Protein 9HDM (pdb70)

Radius of gyration: 28.81 Å; Cα contacts (8 Å, |Δi|>4): 1565; chains: 2; bounding box: 82×58×82 Å

Foldseek 3Di:
DFADPDPDGFAADEAQEDELVCLVVVNDDLVSVCCRFFQQHLQKYWYFPADPCQLVLFLAQLLLLQLVVPPDPVQQVQQADVLLVRLAGWDWDADPCGWIKMKHKAWLLCLQPVVDQFDDDDPVRACNVNVVFGPGHDDGDCVQRPPNVVSVNVNLNSQLVSVLSSQQSVLVVLVVPPPPADRSVSSVFLNNARRWMKMKMKIAAAAQVQWDFAAFFKKKKAFKFKAQCVVFPSGQDVPGDGGDGDPDDLAPRFAKWFQRPVRHIHGYGHPRNIMMMGGGDLNCQSSVNRGDGTIMHGGHHGNNRSNNGMMMIIMMIRRHGYQCPASNVVQRQGSVNVVVVDDHHD/DAAADEAQEDELVCLVVVNDDLVSVLCCFFQQHLQKYWYPPADPCQLQLVLAQLLVQQLVVPQPVVQQVQQADVLLVRQAGWDWDDDCFIKIKHKAFLQCLQPVPDQFDDDDPVRACNVNVVFGPGHDDGDCVSRPPNVVSVNVNLNSQLVSVLSSQLSVLVVLVVPPPPADRSQSSVFQSNARRWMKMKMKGAADDFWDFAAFFKKKWAFKFKAQCVVWPSHQDADPVGHGHGGDTDPDALAVPFAKWFQHPVRGIHGYGHPRNIMMIGGGNLNCLSSVNRGDGTIMDGGHHDNVSSVSGMMMMIMMTRRHGYQCPASNVVQNQGNVCVVVVHDHDDDDD

Organism: Neurospora crassa (strain ATCC 24698 / 74-OR23-1A / CBS 708.71 / DSM 1257 / FGSC 987) (NCBI:txid367110)

Nearest PDB structures (foldseek):
  3on7-assembly1_B  TM=7.298E-01  e=1.562E-13  Shewanella oneidensis
  1uob-assembly1_A  TM=7.295E-01  e=3.718E-14  Streptomyces clavuligerus
  1uo9-assembly1_A  TM=7.141E-01  e=2.740E-13  Streptomyces clavuligerus
  1unb-assembly1_A  TM=7.172E-01  e=6.566E-13  Streptomyces clavuligerus
  1w2n-assembly1_A  TM=6.588E-01  e=7.918E-13  Streptomyces clavuligerus

Sequence (687 aa):
GLVPRGSHMAPIAQAVTVSLNDLKNGTVSLEALEEAFGPDSLGILVVKDVPAEFAELRHRLLSSYSSYLGNLPKSELDRLENEKAKYLTGWSLGKETLDNLKGSYYANCAFYVDPSLSCAKPTEEFNPDNFPEYLSPPNLWPQESTLPGFKPTFEDLCRLIIDVAVLVARACDRFAEKQIAGYPAGYLEGVVKTSTTTKARLLHYFPEEACATHLDHHGCLTGLTSAMFVDEAATPPVVNGSLPPLGELPTSPDPKAGLYIKSRTGQTVQVKIPRDCIAFQTGEALERITGGKFKAVPHFVRGARAEMSAGRIARNTLAVFTQPNLGDEVDMEQHITFGEFARGIVAKNMAPIAQAVTVSLNDLKNGTVSLEEALEEAFGPDSLGILVVKDVPAEFAELRHRLLSYSSYLGNLPKSELDRLENEKAKYLTGWWSLGKETNLKGSYYANCAFYVDPSLSCAKPTEEFNPDNFPEYLSPPNLWPQESTLPGFKPTFEDLCRLIIDVAVLVARACDRFAEKQIAGYPAGYLEGVVKTSTTTKARLLHYFPECATHLDHHGCLTGLTSAMFVDEAATPPVVNPSVNGSLPPLGELPTSPDPKAGLYIKSRTGQTVQVKIPRDCIAFQTGEALLERITGGKFKAVPHFVRGARAEMSAGRIARNTLAVFTQPNLGDEVDMMEQHITFGEFARGIVAKNTVS

B-factor: mean 28.86, std 12.33, range [14.8, 100.38]

Secondary structure (DSSP, 8-state):
--S-STT--PPB-PPEEEEHHHHHHT---HHHHHHHHSTTS-SEEEEES--TTHHHHHHHHHHHHHHHHTS-HHHHHTT--TTTTT-SEEEEEEE---EEEEEEEEE-GGGT-TT-SSPPP-SSS-TTT-HHHHSPP-PPPTTTSTTHHHHHHHHHHHHHHHHHHHHHHHHHHHHHHSTTPPTTHHHHHHHT-S--EEEEEEEPP------B---SSEEEEPPPEEEETTTS--------PPPPBPSS-S-TT-EEEEE-TTS-EEEE---TT-EEEEE-HHHHHHTTTSS----EEEE---HHHHTTTEEEEEEEEEE---TTSEEETTTTEEHHHHHTT-----/-PPEEPPEEEEHHHHHHT---HHHHHHHHSTTS-SEEEEES--THHHHHHHHHHHHHHHHHTS-HHHHHTT--TTTTT-SEEEEEE---EEEEEEEE-GGGT-TT-SSPPP-SSS-TTT-HHHHSPP----TTTSTTHHHHHHHHHHHHHHHHHHHHHHHHHHHHHHSTTPPTTHHHHHHHT-S--EEEEEEEPP----B---SSEEEE---EEEETTTS-------TTS--PPPPBPSS-S-TT-EEEEE-TTS-EEEE---TT-EEEEE-HHHHHHTTTSS----EEEE---HHHHTTTEEEEEEEEEE---TTSEEETTTTEEHHHHHTT--------

InterPro domains:
  IPR027443 Isopenicillin N synthase-like superfamily [G3DSA:2.60.120.330] (16-367)

Solvent-accessible surface area: 29680 Å² total; per-residue (Å²): 120,61,19,55,212,54,87,126,88,7,95,54,26,97,2,29,57,14,13,8,81,52,4,125,93,36,89,6,55,38,146,22,0,68,112,1,0,0,46,123,8,33,2,1,0,1,0,80,73,26,42,100,100,1,66,116,20,6,38,60,0,0,1,8,2,0,7,1,6,67,18,78,152,82,34,17,60,194,10,82,27,128,119,0,106,84,59,1,0,7,20,106,32,142,32,100,177,100,14,78,50,0,16,0,32,0,1,0,0,3,29,70,45,100,98,30,54,19,12,148,89,74,172,117,41,29,35,123,61,19,15,9,12,5,3,60,14,52,56,16,98,114,98,39,2,43,20,3,84,70,2,0,30,73,0,0,79,12,0,2,68,3,0,10,29,0,0,89,3,0,3,77,16,0,82,151,82,39,111,81,25,52,88,29,44,0,27,30,9,2,90,73,2,22,2,3,12,0,62,2,12,0,7,42,36,54,140,107,163,65,23,92,66,10,79,3,1,0,2,0,24,6,12,22,0,14,0,18,19,69,73,22,75,15,97,49,167,135,112,22,68,43,10,2,24,38,23,72,43,32,0,77,1,10,13,16,2,0,54,12,187,112,46,143,8,30,3,3,110,28,44,80,25,1,0,0,0,8,2,0,59,0,0,40,66,6,0,67,22,88,0,64,9,11,45,6,26,55,26,6,9,73,23,128,43,5,48,33,99,15,1,20,0,19,1,3,0,40,0,3,0,37,4,41,39,53,0,14,54,147,53,100,0,25,0,0,46,31,36,114,55,68,103,67,76,197,154,30,69,110,27,149,2,30,56,14,14,11,86,55,3,128,111,31,84,4,52,21,139,24,0,65,114,1,0,0,38,104,7,36,2,1,0,2,0,99,82,26,41,103,97,0,57,114,18,4,50,57,0,0,0,6,3,0,8,3,7,69,17,86,145,72,38,10,67,170,5,78,27,126,109,0,137,86,60,1,0,17,15,100,29,155,63,168,93,83,41,1,8,1,32,0,0,0,0,6,33,66,39,38,38,27,53,15,15,134,90,75,173,119,41,28,35,122,60,19,14,19,24,4,3,61,16,53,52,15,118,49,41,40,2,28,19,2,77,24,1,0,11,39,0,0,77,14,0,3,66,4,0,10,27,0,0,85,3,0,4,66,18,0,82,158,101,38,109,80,25,51,87,30,42,0,29,26,7,2,86,66,2,21,2,2,12,0,68,2,6,2,22,52,35,138,123,92,56,94,69,12,60,3,0,0,3,0,26,10,19,35,0,19,0,27,21,77,73,41,74,16,91,46,110,58,48,150,46,23,58,17,60,53,11,36,35,42,115,94,33,36,0,76,67,7,26,15,10,0,80,12,180,109,47,93,34,13,5,3,111,26,63,104,92,8,0,0,0,7,3,0,60,0,0,47,79,5,0,65,18,83,0,61,10,11,48,6,22,81,72,14,22,103,41,157,54,9,47,41,108,13,1,16,0,21,3,2,0,37,0,10,0,37,4,41,38,50,0,13,51,152,73,99,1,18,0,0,38,35,31,121,57,70,110,73,90,122,128,133,172

Structure (mmCIF, N/CA/C/O backbone):
data_9HDM
#
_entry.id   9HDM
#
_cell.length_a   57.983
_cell.length_b   108.293
_cell.length_c   115.732
_cell.angle_alpha   90.00
_cell.angle_beta   90.00
_cell.angle_gamma   90.00
#
_symmetry.space_group_name_H-M   'P 21 21 21'
#
loop_
_entity.id
_entity.type
_entity.pdbx_description
1 polymer 'Clavaminate synthase-like protein'
2 non-polymer 'MANGANESE (II) ION'
3 non-polymer THYMIDINE
4 non-polymer 1,2-ETHANEDIOL
5 non-polymer 'CHLORIDE ION'
6 non-polymer (R,R)-2,3-BUTANEDIOL
7 water water
#
loop_
_atom_site.group_PDB
_atom_site.id
_atom_site.type_symbol
_atom_site.label_atom_id
_atom_site.label_alt_id
_atom_site.label_comp_id
_atom_site.label_asym_id
_atom_site.label_entity_id
_atom_site.label_seq_id
_atom_site.pdbx_PDB_ins_code
_atom_site.Cartn_x
_atom_site.Cartn_y
_atom_site.Cartn_z
_atom_site.occupancy
_atom_site.B_iso_or_equiv
_atom_site.auth_seq_id
_atom_site.auth_comp_id
_atom_site.auth_asym_id
_atom_site.auth_atom_id
_atom_site.pdbx_PDB_model_num
ATOM 1 N N . GLY A 1 13 ? -2.093 51.298 -36.600 1.00 69.90 -7 GLY A N 1
ATOM 2 C CA . GLY A 1 13 ? -2.655 50.173 -37.326 1.00 59.24 -7 GLY A CA 1
ATOM 3 C C . GLY A 1 13 ? -1.665 49.040 -37.509 1.00 61.86 -7 GLY A C 1
ATOM 4 O O . GLY A 1 13 ? -0.690 49.171 -38.247 1.00 56.27 -7 GLY A O 1
ATOM 5 N N . LEU A 1 14 ? -1.914 47.926 -36.822 1.00 47.72 -6 LEU A N 1
ATOM 6 C CA . LEU A 1 14 ? -1.079 46.736 -36.913 1.00 37.94 -6 LEU A CA 1
ATOM 7 C C . LEU A 1 14 ? -1.622 45.713 -37.899 1.00 37.58 -6 LEU A C 1
ATOM 8 O O . LEU A 1 14 ? -0.849 45.068 -38.611 1.00 41.72 -6 LEU A O 1
ATOM 13 N N . VAL A 1 15 ? -2.939 45.556 -37.948 1.00 33.12 -5 VAL A N 1
ATOM 14 C CA . VAL A 1 15 ? -3.615 44.581 -38.796 1.00 29.09 -5 VAL A CA 1
ATOM 15 C C . VAL A 1 15 ? -4.387 45.402 -39.820 1.00 33.86 -5 VAL A C 1
ATOM 16 O O . VAL A 1 15 ? -4.808 46.521 -39.497 1.00 33.56 -5 VAL A O 1
ATOM 20 N N . PRO A 1 16 ? -4.555 44.935 -41.059 1.00 30.14 -4 PRO A N 1
ATOM 21 C CA . PRO A 1 16 ? -5.325 45.719 -42.031 1.00 32.15 -4 PRO A CA 1
ATOM 22 C C . PRO A 1 16 ? -6.745 45.954 -41.536 1.00 31.72 -4 PRO A C 1
ATOM 23 O O . PRO A 1 16 ? -7.376 45.064 -40.965 1.00 31.31 -4 PRO A O 1
ATOM 27 N N . ARG A 1 17 ? -7.227 47.178 -41.744 1.00 39.50 -3 ARG A N 1
ATOM 28 C CA . ARG A 1 17 ? -8.606 47.538 -41.446 1.00 48.90 -3 ARG A CA 1
ATOM 29 C C . ARG A 1 17 ? -9.552 46.973 -42.502 1.00 47.61 -3 ARG A C 1
ATOM 30 O O . ARG A 1 17 ? -9.159 46.665 -43.631 1.00 40.75 -3 ARG A O 1
ATOM 38 N N . GLY A 1 18 ? -10.822 46.847 -42.122 1.00 35.29 -2 GLY A N 1
ATOM 39 C CA . GLY A 1 18 ? -11.842 46.413 -43.056 1.00 34.94 -2 GLY A CA 1
ATOM 40 C C . GLY A 1 18 ? -11.854 44.921 -43.300 1.00 38.32 -2 GLY A C 1
ATOM 41 O O . GLY A 1 18 ? -11.621 44.129 -42.382 1.00 39.21 -2 GLY A O 1
ATOM 42 N N . SER A 1 19 ? -12.129 44.528 -44.543 1.00 34.08 -1 SER A N 1
ATOM 43 C CA . SER A 1 19 ? -12.221 43.123 -44.914 1.00 31.79 -1 SER A CA 1
ATOM 44 C C . SER A 1 19 ? -10.869 42.496 -45.231 1.00 29.01 -1 SER A C 1
ATOM 45 O O . SER A 1 19 ? -10.808 41.276 -45.423 1.00 30.70 -1 SER A O 1
ATOM 48 N N . HIS A 1 20 ? -9.799 43.286 -45.279 1.00 31.40 0 HIS A N 1
ATOM 49 C CA . HIS A 1 20 ? -8.489 42.765 -45.653 1.00 28.45 0 HIS A CA 1
ATOM 50 C C . HIS A 1 20 ? -7.888 41.964 -44.503 1.00 32.44 0 HIS A C 1
ATOM 51 O O . HIS A 1 20 ? -8.102 42.277 -43.329 1.00 32.13 0 HIS A O 1
ATOM 58 N N . MET A 1 21 ? -7.139 40.922 -44.853 1.00 23.44 1 MET A N 1
ATOM 59 C CA . MET A 1 21 ? -6.656 39.923 -43.911 1.00 23.42 1 MET A CA 1
ATOM 60 C C . MET A 1 21 ? -5.156 40.060 -43.694 1.00 25.09 1 MET A C 1
ATOM 61 O O . MET A 1 21 ? -4.408 40.399 -44.615 1.00 25.63 1 MET A O 1
ATOM 66 N N . ALA A 1 22 ? -4.721 39.791 -42.463 1.00 21.93 2 ALA A N 1
ATOM 67 C CA . ALA A 1 22 ? -3.300 39.653 -42.188 1.00 23.70 2 ALA A CA 1
ATOM 68 C C . ALA A 1 22 ? -2.826 38.280 -42.658 1.00 19.15 2 ALA A C 1
ATOM 69 O O . ALA A 1 22 ? -3.613 37.333 -42.725 1.00 23.09 2 ALA A O 1
ATOM 71 N N . PRO A 1 23 ? -1.539 38.143 -42.994 1.00 21.67 3 PRO A N 1
ATOM 72 C CA . PRO A 1 23 ? -1.009 36.813 -43.298 1.00 22.31 3 PRO A CA 1
ATOM 73 C C . PRO A 1 23 ? -1.078 35.923 -42.069 1.00 23.08 3 PRO A C 1
ATOM 74 O O . PRO A 1 23 ? -1.041 36.401 -40.932 1.00 22.01 3 PRO A O 1
ATOM 78 N N . ILE A 1 24 ? -1.206 34.620 -42.305 1.00 21.36 4 ILE A N 1
ATOM 79 C CA . ILE A 1 24 ? -1.190 33.623 -41.239 1.00 18.83 4 ILE A CA 1
ATOM 80 C C . ILE A 1 24 ? 0.199 33.003 -41.174 1.00 27.83 4 ILE A C 1
ATOM 81 O O . ILE A 1 24 ? 0.772 32.641 -42.208 1.00 29.79 4 ILE A O 1
ATOM 86 N N . ALA A 1 25 ? 0.753 32.906 -39.969 1.00 23.53 5 ALA A N 1
ATOM 87 C CA . ALA A 1 25 ? 2.058 32.296 -39.747 1.00 20.86 5 ALA A CA 1
ATOM 88 C C . ALA A 1 25 ? 1.904 31.014 -38.933 1.00 24.70 5 ALA A C 1
ATOM 89 O O . ALA A 1 25 ? 1.029 30.906 -38.071 1.00 23.67 5 ALA A O 1
ATOM 91 N N . GLN A 1 26 ? 2.779 30.050 -39.197 1.00 28.64 6 GLN A N 1
ATOM 92 C CA . GLN A 1 26 ? 2.759 28.766 -38.505 1.00 30.83 6 GLN A CA 1
ATOM 93 C C . GLN A 1 26 ? 3.637 28.822 -37.260 1.00 21.51 6 GLN A C 1
ATOM 94 O O . GLN A 1 26 ? 4.802 29.213 -37.342 1.00 26.40 6 GLN A O 1
ATOM 100 N N . ALA A 1 27 ? 3.056 28.491 -36.105 1.00 23.76 7 ALA A N 1
ATOM 101 C CA . ALA A 1 27 ? 3.836 28.409 -34.876 1.00 25.88 7 ALA A CA 1
ATOM 102 C C . ALA A 1 27 ? 4.643 27.115 -34.840 1.00 21.10 7 ALA A C 1
ATOM 103 O O . ALA A 1 27 ? 4.224 26.081 -35.369 1.00 24.07 7 ALA A O 1
ATOM 105 N N . VAL A 1 28 ? 5.810 27.185 -34.198 1.00 21.40 8 VAL A N 1
ATOM 106 C CA . VAL A 1 28 ? 6.611 25.991 -33.956 1.00 24.10 8 VAL A CA 1
ATOM 107 C C . VAL A 1 28 ? 5.801 24.991 -33.148 1.00 23.72 8 VAL A C 1
ATOM 108 O O . VAL A 1 28 ? 5.202 25.346 -32.126 1.00 21.40 8 VAL A O 1
ATOM 112 N N . THR A 1 29 ? 5.802 23.733 -33.582 1.00 22.36 9 THR A N 1
ATOM 113 C CA . THR A 1 29 ? 4.987 22.684 -32.975 1.00 21.01 9 THR A CA 1
ATOM 114 C C . THR A 1 29 ? 5.880 21.527 -32.545 1.00 25.36 9 THR A C 1
ATOM 115 O O . THR A 1 29 ? 6.719 21.066 -33.323 1.00 27.53 9 THR A O 1
ATOM 119 N N . VAL A 1 30 ? 5.687 21.046 -31.315 1.00 23.27 10 VAL A N 1
ATOM 120 C CA . VAL A 1 30 ? 6.394 19.872 -30.810 1.00 21.86 10 VAL A CA 1
ATOM 121 C C . VAL A 1 30 ? 5.379 18.892 -30.232 1.00 25.51 10 VAL A C 1
ATOM 122 O O . VAL A 1 30 ? 4.235 19.245 -29.936 1.00 23.40 10 VAL A O 1
ATOM 126 N N . SER A 1 31 ? 5.819 17.644 -30.062 1.00 23.34 11 SER A N 1
ATOM 127 C CA . SER A 1 31 ? 4.982 16.594 -29.494 1.00 25.85 11 SER A CA 1
ATOM 128 C C . SER A 1 31 ? 5.162 16.511 -27.981 1.00 23.11 11 SER A C 1
ATOM 129 O O . SER A 1 31 ? 6.281 16.595 -27.474 1.00 24.09 11 SER A O 1
ATOM 132 N N . LEU A 1 32 ? 4.049 16.324 -27.262 1.00 23.37 12 LEU A N 1
ATOM 133 C CA . LEU A 1 32 ? 4.139 16.073 -25.826 1.00 22.15 12 LEU A CA 1
ATOM 134 C C . LEU A 1 32 ? 4.998 14.846 -25.527 1.00 28.59 12 LEU A C 1
ATOM 135 O O . LEU A 1 32 ? 5.639 14.779 -24.470 1.00 25.23 12 LEU A O 1
ATOM 140 N N . ASN A 1 33 ? 5.010 13.857 -26.429 1.00 26.14 13 ASN A N 1
ATOM 141 C CA . ASN A 1 33 ? 5.847 12.678 -26.206 1.00 26.11 13 ASN A CA 1
ATOM 142 C C . ASN A 1 33 ? 7.317 13.059 -26.073 1.00 29.47 13 ASN A C 1
ATOM 143 O O . ASN A 1 33 ? 8.045 12.509 -25.231 1.00 29.99 13 ASN A O 1
ATOM 148 N N . ASP A 1 34 ? 7.774 13.994 -26.903 1.00 28.86 14 ASP A N 1
ATOM 149 C CA . ASP A 1 34 ? 9.163 14.416 -26.824 1.00 27.99 14 ASP A CA 1
ATOM 150 C C . ASP A 1 34 ? 9.415 15.289 -25.603 1.00 28.08 14 ASP A C 1
ATOM 151 O O . ASP A 1 34 ? 10.515 15.265 -25.048 1.00 31.47 14 ASP A O 1
ATOM 156 N N . LEU A 1 35 ? 8.419 16.062 -25.167 1.00 26.51 15 LEU A N 1
ATOM 157 C CA . LEU A 1 35 ? 8.573 16.787 -23.911 1.00 24.59 15 LEU A CA 1
ATOM 158 C C . LEU A 1 35 ? 8.710 15.824 -22.739 1.00 28.09 15 LEU A C 1
ATOM 159 O O . LEU A 1 35 ? 9.526 16.042 -21.837 1.00 30.80 15 LEU A O 1
ATOM 164 N N . LYS A 1 36 ? 7.922 14.748 -22.741 1.00 27.94 16 LYS A N 1
ATOM 165 C CA . LYS A 1 36 ? 7.959 13.793 -21.637 1.00 27.82 16 LYS A CA 1
ATOM 166 C C . LYS A 1 36 ? 9.254 12.989 -21.621 1.00 29.31 16 LYS A C 1
ATOM 167 O O . LYS A 1 36 ? 9.778 12.682 -20.548 1.00 33.17 16 LYS A O 1
ATOM 173 N N . ASN A 1 37 ? 9.790 12.639 -22.789 1.00 31.41 17 ASN A N 1
ATOM 174 C CA . ASN A 1 37 ? 10.992 11.816 -22.806 1.00 30.41 17 ASN A CA 1
ATOM 175 C C . ASN A 1 37 ? 12.277 12.641 -22.847 1.00 37.14 17 ASN A C 1
ATOM 176 O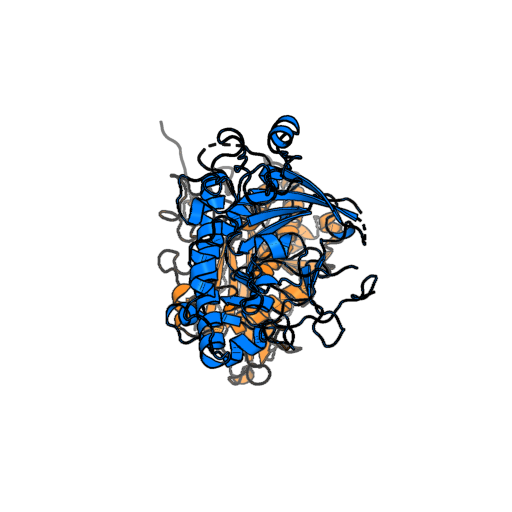 O . ASN A 1 37 ? 13.366 12.064 -22.894 1.00 39.65 17 ASN A O 1
ATOM 181 N N . GLY A 1 38 ? 12.174 13.968 -22.853 1.00 32.57 18 GLY A N 1
ATOM 182 C CA . GLY A 1 38 ? 13.337 14.831 -22.843 1.00 37.16 18 GLY A CA 1
ATOM 183 C C . GLY A 1 38 ? 14.101 14.924 -24.141 1.00 36.42 18 GLY A C 1
ATOM 184 O O . GLY A 1 38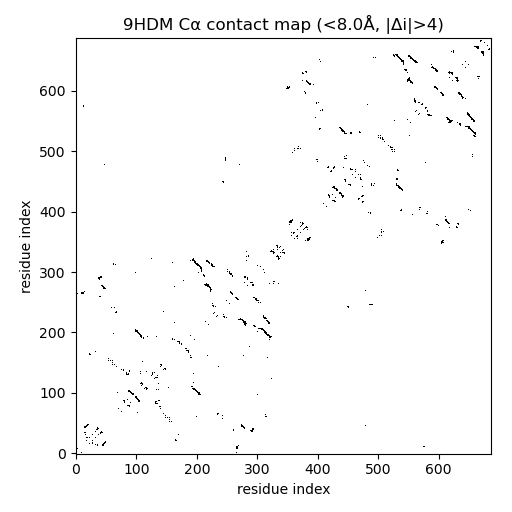 ? 15.281 15.284 -24.124 1.00 41.36 18 GLY A O 1
ATOM 185 N N . THR A 1 39 ? 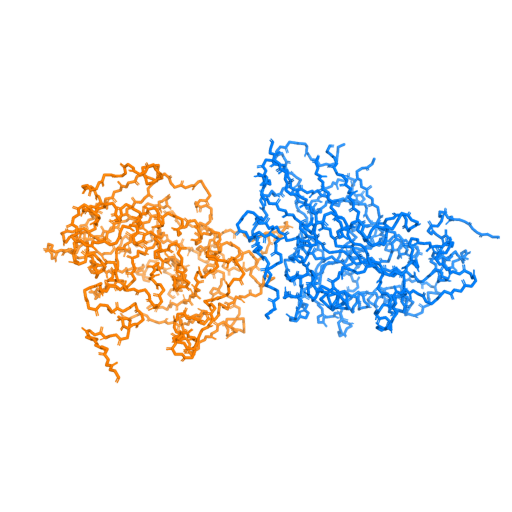13.463 14.638 -25.274 1.00 35.25 19 THR A N 1
ATOM 186 C CA . THR A 1 39 ? 14.137 14.662 -26.568 1.00 34.27 19 THR A CA 1
ATOM 187 C C . THR A 1 39 ? 13.673 15.816 -27.442 1.00 34.45 19 THR A C 1
ATOM 188 O O . THR A 1 39 ? 13.997 15.844 -28.634 1.00 39.82 19 THR A O 1
ATOM 192 N N . VAL A 1 40 ? 12.915 16.766 -26.888 1.00 33.78 20 VAL A N 1
ATOM 193 C CA . VAL A 1 40 ? 12.519 17.924 -27.674 1.00 31.09 20 VAL A CA 1
ATOM 194 C C . VAL A 1 40 ? 13.757 18.701 -28.104 1.00 29.63 20 VAL A C 1
ATOM 195 O O . VAL A 1 40 ? 14.721 18.862 -27.344 1.00 30.07 20 VAL A O 1
ATOM 199 N N . SER A 1 41 ? 13.737 19.164 -29.350 1.00 33.46 21 SER A N 1
ATOM 200 C CA . SER A 1 41 ? 14.849 19.908 -29.921 1.00 32.16 21 SER A CA 1
ATOM 201 C C . SER A 1 41 ? 14.990 21.283 -29.276 1.00 35.98 21 SER A C 1
ATOM 202 O O . SER A 1 41 ? 14.037 22.069 -29.253 1.00 35.80 21 SER A O 1
ATOM 205 N N . LEU A 1 42 ? 16.185 21.587 -28.766 1.00 37.58 22 LEU A N 1
ATOM 206 C CA . LEU A 1 42 ? 16.413 22.935 -28.257 1.00 34.04 22 LEU A CA 1
ATOM 207 C C . LEU A 1 42 ? 16.524 23.945 -29.390 1.00 35.52 22 LEU A C 1
ATOM 208 O O . LEU A 1 42 ? 16.276 25.137 -29.170 1.00 31.28 22 LEU A O 1
ATOM 213 N N . GLU A 1 43 ? 16.878 23.490 -30.596 1.00 31.96 23 GLU A N 1
ATOM 214 C CA . GLU A 1 43 ? 16.809 24.359 -31.763 1.00 36.16 23 GLU A CA 1
ATOM 215 C C . GLU A 1 43 ? 15.370 24.799 -32.013 1.00 27.95 23 GLU A C 1
ATOM 216 O O . GLU A 1 43 ? 15.099 25.989 -32.202 1.00 31.66 23 GLU A O 1
ATOM 222 N N . ALA A 1 44 ? 14.432 23.845 -31.995 1.00 30.32 24 ALA A N 1
ATOM 223 C CA . ALA A 1 44 ? 13.024 24.191 -32.162 1.00 25.78 24 ALA A CA 1
ATOM 224 C C . ALA A 1 44 ? 12.533 25.081 -31.028 1.00 31.96 24 ALA A C 1
ATOM 225 O O . ALA A 1 44 ? 11.763 26.024 -31.250 1.00 24.54 24 ALA A O 1
ATOM 227 N N . LEU A 1 45 ? 12.967 24.801 -29.798 1.00 26.45 25 LEU A N 1
ATOM 228 C CA . LEU A 1 45 ? 12.523 25.622 -28.681 1.00 24.88 25 LEU A CA 1
ATOM 22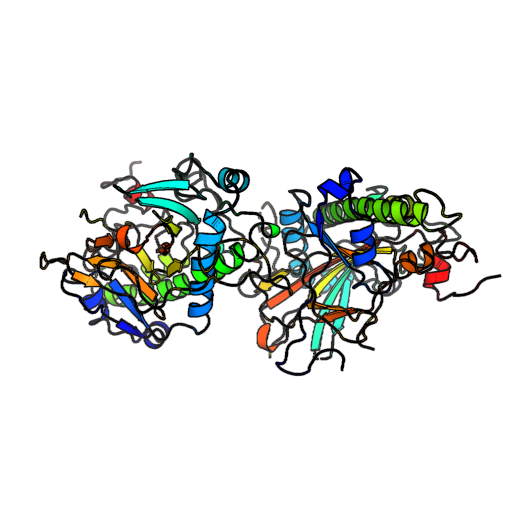9 C C . LEU A 1 45 ? 12.998 27.062 -28.847 1.00 26.03 25 LEU A C 1
ATOM 230 O O . LEU A 1 45 ? 12.233 28.009 -28.620 1.00 25.39 25 LEU A O 1
ATOM 235 N N . GLU A 1 46 ? 14.252 27.251 -29.269 1.00 24.87 26 GLU A N 1
ATOM 236 C CA . GLU A 1 46 ? 14.726 28.610 -29.493 1.00 26.84 26 GLU A CA 1
ATOM 237 C C . GLU A 1 46 ? 14.018 29.254 -30.679 1.00 25.48 26 GLU A C 1
ATOM 238 O O . GLU A 1 46 ? 13.773 30.465 -30.662 1.00 25.59 26 GLU A O 1
ATOM 244 N N . GLU A 1 47 ? 13.665 28.470 -31.703 1.00 25.90 27 GLU A N 1
ATOM 245 C CA . GLU A 1 47 ? 12.896 29.030 -32.811 1.00 24.81 27 GLU A CA 1
ATOM 246 C C . GLU A 1 47 ? 11.523 29.487 -32.346 1.00 25.75 27 GLU A C 1
ATOM 247 O O . GLU A 1 47 ? 10.938 30.404 -32.934 1.00 26.38 27 GLU A O 1
ATOM 253 N N . ALA A 1 48 ? 10.999 28.854 -31.296 1.00 21.25 28 ALA A N 1
ATOM 254 C CA . ALA A 1 48 ? 9.671 29.192 -30.791 1.00 21.61 28 ALA A CA 1
ATOM 255 C C . ALA A 1 48 ? 9.687 30.368 -29.824 1.00 21.82 28 ALA A C 1
ATOM 256 O O . ALA A 1 48 ? 8.722 31.148 -29.789 1.00 22.74 28 ALA A O 1
ATOM 258 N N . PHE A 1 49 ? 10.759 30.512 -29.038 1.00 21.31 29 PHE A N 1
ATOM 259 C CA . PHE A 1 49 ? 10.793 31.424 -27.900 1.00 21.94 29 PHE A CA 1
ATOM 260 C C . PHE A 1 49 ? 11.914 32.458 -27.955 1.00 21.86 29 PHE A C 1
ATOM 261 O O . PHE A 1 49 ? 11.985 33.310 -27.063 1.00 23.61 29 PHE A O 1
ATOM 269 N N . GLY A 1 50 ? 12.793 32.412 -28.967 1.00 24.79 30 GLY A N 1
ATOM 270 C CA . GLY A 1 50 ? 13.972 33.263 -29.003 1.00 27.18 30 GLY A CA 1
ATOM 271 C C . GLY A 1 50 ? 13.663 34.693 -29.410 1.00 26.86 30 GLY A C 1
ATOM 272 O O . GLY A 1 50 ? 12.512 35.087 -29.616 1.00 26.70 30 GLY A O 1
ATOM 273 N N . PRO A 1 51 ? 14.720 35.506 -29.508 1.00 27.32 31 PRO A N 1
ATOM 274 C CA . PRO A 1 51 ? 14.521 36.945 -29.780 1.00 29.82 31 PRO A CA 1
ATOM 275 C C . PRO A 1 51 ? 13.829 37.267 -31.100 1.00 31.24 31 PRO A C 1
ATOM 276 O O . PRO A 1 51 ? 13.167 38.310 -31.193 1.0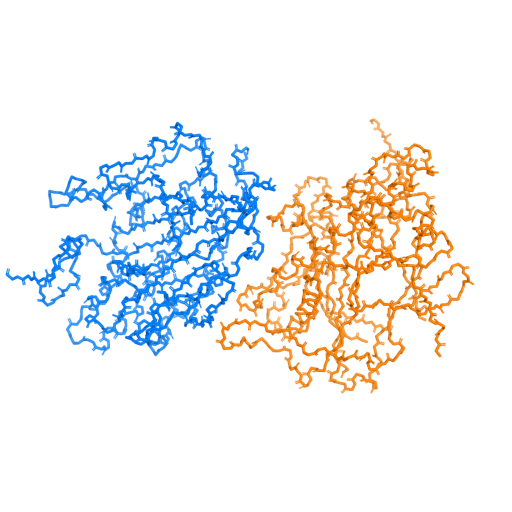0 35.07 31 PRO A O 1
ATOM 280 N N . ASP A 1 52 ? 13.963 36.422 -32.124 1.00 30.02 32 ASP A N 1
ATOM 281 C CA . ASP A 1 52 ? 13.329 36.652 -33.419 1.00 30.98 32 ASP A CA 1
ATOM 282 C C . ASP A 1 52 ? 12.052 35.840 -33.594 1.00 29.30 32 ASP A C 1
ATOM 283 O O . ASP A 1 52 ? 11.516 35.767 -34.705 1.00 30.51 32 ASP A O 1
ATOM 288 N N . SER A 1 53 ? 11.550 35.243 -32.515 1.00 25.50 33 SER A N 1
ATOM 289 C CA . SER A 1 53 ? 10.462 34.288 -32.573 1.00 24.58 33 SER A CA 1
ATOM 290 C C . SER A 1 53 ? 9.107 34.970 -32.423 1.00 21.79 33 SER A C 1
ATOM 291 O O . SER A 1 53 ? 8.997 36.173 -32.173 1.00 23.80 33 SER A O 1
ATOM 294 N N . LEU A 1 54 ? 8.070 34.150 -32.512 1.00 19.70 34 LEU A N 1
ATOM 295 C CA . LEU A 1 54 ? 6.699 34.527 -32.209 1.00 18.47 34 LEU A CA 1
ATOM 296 C C . LEU A 1 54 ? 6.368 34.370 -30.730 1.00 20.30 34 LEU A C 1
ATOM 297 O O . LEU A 1 54 ? 5.252 34.706 -30.327 1.00 20.01 34 LEU A O 1
ATOM 302 N N . GLY A 1 55 ? 7.301 33.869 -29.919 1.00 19.46 35 GLY A N 1
ATOM 303 C CA . GLY A 1 55 ? 7.037 33.720 -28.494 1.00 20.41 35 GLY A CA 1
ATOM 304 C C . GLY A 1 55 ? 5.919 32.751 -28.166 1.00 18.31 35 GLY A C 1
ATOM 305 O O . GLY A 1 55 ? 5.175 32.973 -27.204 1.00 19.62 35 GLY A O 1
ATOM 306 N N . ILE A 1 56 ? 5.759 31.694 -28.954 1.00 18.44 36 ILE A N 1
ATOM 307 C CA . ILE A 1 56 ? 4.672 30.741 -28.751 1.00 17.68 36 ILE A CA 1
ATOM 308 C C . ILE A 1 56 ? 5.120 29.374 -29.244 1.00 20.12 36 ILE A C 1
ATOM 309 O O . ILE A 1 56 ? 5.865 29.268 -30.225 1.00 20.36 36 ILE A O 1
ATOM 314 N N . LEU A 1 57 ? 4.678 28.332 -28.535 1.00 17.78 37 LEU A N 1
ATOM 315 C CA . LEU A 1 57 ? 4.978 26.940 -28.845 1.00 16.93 37 LEU A CA 1
ATOM 316 C C . LEU A 1 57 ? 3.685 26.133 -28.810 1.00 22.09 37 LEU A C 1
ATOM 317 O O . LEU A 1 57 ? 2.965 26.150 -27.806 1.00 19.35 37 LEU A O 1
ATOM 322 N N . VAL A 1 58 ? 3.398 25.398 -29.878 1.00 17.65 38 VAL A N 1
ATOM 323 C CA . VAL A 1 58 ? 2.213 24.548 -29.938 1.00 17.72 38 VAL A CA 1
ATOM 324 C C . VAL A 1 58 ? 2.628 23.133 -29.554 1.00 19.96 38 VAL A C 1
ATOM 325 O O . VAL A 1 58 ? 3.623 22.616 -30.073 1.00 22.77 38 VAL A O 1
ATOM 329 N N . VAL A 1 59 ? 1.879 22.513 -28.646 1.00 19.20 39 VAL A N 1
ATOM 330 C CA . VAL A 1 59 ? 2.136 21.150 -28.186 1.00 21.39 39 VAL A CA 1
ATOM 331 C C . VAL A 1 59 ? 0.996 20.267 -28.678 1.00 20.91 39 VAL A C 1
ATOM 332 O O . VAL A 1 59 ? -0.170 20.498 -28.328 1.00 19.52 39 VAL A O 1
ATOM 336 N N . LYS A 1 60 ? 1.336 19.254 -29.487 1.00 20.76 40 LYS A N 1
ATOM 337 C CA . LYS A 1 60 ? 0.390 18.259 -29.973 1.00 21.94 40 LYS A CA 1
ATOM 338 C C . LYS A 1 60 ? 0.587 16.947 -29.208 1.00 22.70 40 LYS A C 1
ATOM 339 O O . LYS A 1 60 ? 1.468 16.826 -28.348 1.00 23.14 40 LYS A O 1
ATOM 345 N N . ASP A 1 61 ? -0.243 15.949 -29.539 1.00 24.82 41 ASP A N 1
ATOM 346 C CA . ASP A 1 61 ? -0.226 14.646 -28.861 1.00 22.95 41 ASP A CA 1
ATOM 347 C C . ASP A 1 61 ? -0.532 14.803 -27.368 1.00 24.54 41 ASP A C 1
ATOM 348 O O . ASP A 1 61 ? 0.124 14.205 -26.514 1.00 25.20 41 ASP A O 1
ATOM 353 N N . VAL A 1 62 ? -1.524 15.633 -27.045 1.00 25.30 42 VAL A N 1
ATOM 354 C CA . VAL A 1 62 ? -1.826 15.948 -25.648 1.00 28.46 42 VAL A CA 1
ATOM 355 C C . VAL A 1 62 ? -2.611 14.789 -25.033 1.00 26.94 42 VAL A C 1
ATOM 356 O O . VAL A 1 62 ? -3.047 13.893 -25.771 1.00 25.14 42 VAL A O 1
ATOM 360 N N . PRO A 1 63 ? -2.773 14.720 -23.703 1.00 23.02 43 PRO A N 1
ATOM 361 C CA . PRO A 1 63 ? -3.493 13.580 -23.116 1.00 27.05 43 PRO A CA 1
ATOM 362 C C . PRO A 1 63 ? -4.896 13.428 -23.689 1.00 29.17 43 PRO A C 1
ATOM 363 O O . PRO A 1 63 ? -5.535 14.393 -24.128 1.00 25.98 43 PRO A O 1
ATOM 367 N N . ALA A 1 64 ? -5.364 12.177 -23.698 1.00 30.30 44 ALA A N 1
ATOM 368 C CA . ALA A 1 64 ? -6.626 11.849 -24.354 1.00 27.68 44 ALA A CA 1
ATOM 369 C C . ALA A 1 64 ? -7.810 12.586 -23.735 1.00 28.54 44 ALA A C 1
ATOM 370 O O . ALA A 1 64 ? -8.775 12.906 -24.441 1.00 29.96 44 ALA A O 1
ATOM 372 N N . GLU A 1 65 ? -7.755 12.865 -22.433 1.00 28.93 45 GLU A N 1
ATOM 373 C CA . GLU A 1 65 ? -8.868 13.525 -21.764 1.00 26.45 45 GLU A CA 1
ATOM 374 C C . GLU A 1 65 ? -8.984 15.005 -22.131 1.00 24.80 45 GLU A C 1
ATOM 375 O O . GLU A 1 65 ? -10.060 15.597 -21.924 1.00 25.07 45 GLU A O 1
ATOM 381 N N . PHE A 1 66 ? -7.953 15.582 -22.768 1.00 20.79 46 PHE A N 1
ATOM 382 C CA . PHE A 1 66 ? -7.956 17.024 -23.021 1.00 18.19 46 PHE A CA 1
ATOM 383 C C . PHE A 1 66 ? -9.188 17.445 -23.812 1.00 22.08 46 PHE A C 1
ATOM 384 O O . PHE A 1 66 ? -9.885 18.397 -23.436 1.00 19.01 46 PHE A O 1
ATOM 392 N N . ALA A 1 67 ? -9.476 16.739 -24.911 1.00 21.88 47 ALA A N 1
ATOM 393 C CA . ALA A 1 67 ? -10.551 17.178 -25.792 1.00 21.05 47 ALA A CA 1
ATOM 394 C C . ALA A 1 67 ? -11.856 17.336 -25.026 1.00 20.13 47 ALA A C 1
ATOM 395 O O . ALA A 1 67 ? -12.544 18.351 -25.180 1.00 19.37 47 ALA A O 1
ATOM 397 N N . GLU A 1 68 ? -12.208 16.355 -24.183 1.00 21.29 48 GLU A N 1
ATOM 398 C CA . GLU A 1 68 ? -13.492 16.469 -23.500 1.00 24.59 48 GLU A CA 1
ATOM 399 C C . GLU A 1 68 ? -13.454 17.573 -22.450 1.00 22.77 48 GLU A C 1
ATOM 400 O O . GLU A 1 68 ? -14.417 18.347 -22.321 1.00 22.34 48 GLU A O 1
ATOM 406 N N . LEU A 1 69 ? -12.332 17.691 -21.725 1.00 19.41 49 LEU A N 1
ATOM 407 C CA . LEU A 1 69 ? -12.240 18.713 -20.684 1.00 18.29 49 LEU A CA 1
ATOM 408 C C . LEU A 1 69 ? -12.337 20.103 -21.292 1.00 17.95 49 LEU A C 1
ATOM 409 O O . LEU A 1 69 ? -13.082 20.962 -20.796 1.00 18.32 49 LEU A O 1
ATOM 414 N N . ARG A 1 70 ? -11.625 20.324 -22.399 1.00 15.71 50 ARG A N 1
ATOM 415 C CA . ARG A 1 70 ? -11.733 21.599 -23.091 1.00 16.12 50 ARG A CA 1
ATOM 416 C C . ARG A 1 70 ? -13.178 21.859 -23.477 1.00 17.47 50 ARG A C 1
ATOM 417 O O . ARG A 1 70 ? -13.728 22.935 -23.189 1.00 16.87 50 ARG A O 1
ATOM 425 N N . HIS A 1 71 ? -13.822 20.859 -24.092 1.00 17.10 51 HIS A N 1
ATOM 426 C CA . HIS A 1 71 ? -15.189 21.067 -24.552 1.00 20.91 51 HIS A CA 1
ATOM 427 C C . HIS A 1 71 ? -16.093 21.397 -23.376 1.00 20.22 51 HIS A C 1
ATOM 428 O O . HIS A 1 71 ? -16.933 22.310 -23.455 1.00 18.92 51 HIS A O 1
ATOM 435 N N . ARG A 1 72 ? -15.907 20.697 -22.255 1.00 17.32 52 ARG A N 1
ATOM 436 C CA . ARG A 1 72 ? -16.795 20.954 -21.129 1.00 18.06 52 ARG A CA 1
ATOM 437 C C . ARG A 1 72 ? -16.511 22.320 -20.526 1.00 17.61 52 ARG A C 1
ATOM 438 O O . ARG A 1 72 ? -17.444 23.095 -20.251 1.00 17.97 52 ARG A O 1
ATOM 446 N N . LEU A 1 73 ? -15.226 22.663 -20.341 1.00 17.39 53 LEU A N 1
ATOM 447 C CA . LEU A 1 73 ? -14.976 23.893 -19.598 1.00 16.20 53 LEU A CA 1
ATOM 448 C C . LEU A 1 73 ? -15.318 25.107 -20.442 1.00 15.04 53 LEU A C 1
ATOM 449 O O . LEU A 1 73 ? -15.836 26.105 -19.930 1.00 16.69 53 LEU A O 1
ATOM 454 N N . LEU A 1 74 ? -15.005 25.061 -21.742 1.00 14.80 54 LEU A N 1
ATOM 455 C CA . LEU A 1 74 ? -15.399 26.181 -22.578 1.00 15.13 54 LEU A CA 1
ATOM 456 C C . LEU A 1 74 ? -16.923 26.280 -22.643 1.00 17.54 54 LEU A C 1
ATOM 457 O O . LEU A 1 74 ? -17.462 27.394 -22.649 1.00 17.94 54 LEU A O 1
ATOM 462 N N . SER A 1 75 ? -17.639 25.142 -22.570 1.00 16.71 55 SER A N 1
ATOM 463 C CA A SER A 1 75 ? -19.096 25.228 -22.454 0.76 17.16 55 SER A CA 1
ATOM 464 C CA B SER A 1 75 ? -19.092 25.225 -22.454 0.24 17.24 55 SER A CA 1
ATOM 465 C C . SER A 1 75 ? -19.492 25.909 -21.149 1.00 20.12 55 SER A C 1
ATOM 466 O O . SER A 1 75 ? -20.395 26.760 -21.129 1.00 17.02 55 SER A O 1
ATOM 471 N N . TYR A 1 76 ? -18.821 25.557 -20.045 1.00 17.82 56 TYR A N 1
ATOM 472 C CA . TYR A 1 76 ? -19.109 26.210 -18.775 1.00 16.44 56 TYR A CA 1
ATOM 473 C C . TYR A 1 76 ? -18.940 27.719 -18.871 1.00 16.46 56 TYR A C 1
ATOM 474 O O . TYR A 1 76 ? -19.653 28.459 -18.191 1.00 17.28 56 TYR A O 1
ATOM 483 N N . SER A 1 77 ? -18.021 28.201 -19.720 1.00 15.65 57 SER A N 1
ATOM 484 C CA . SER A 1 77 ? -17.859 29.643 -19.855 1.00 15.72 57 SER A CA 1
ATOM 485 C C . SER A 1 77 ? -19.159 30.305 -20.311 1.00 16.07 57 SER A C 1
ATOM 486 O O . SER A 1 77 ? -19.536 31.364 -19.791 1.00 16.25 57 SER A O 1
ATOM 489 N N . SER A 1 78 ? -19.861 29.680 -21.266 1.00 17.23 58 SER A N 1
ATOM 490 C CA . SER A 1 78 ? -21.168 30.193 -21.687 1.00 16.14 58 SER A CA 1
ATOM 491 C C . SER A 1 78 ? -22.205 30.058 -20.575 1.00 17.03 58 SER A C 1
ATOM 492 O O . SER A 1 78 ? -22.943 31.014 -20.278 1.00 19.16 58 SER A O 1
ATOM 495 N N . TYR A 1 79 ? -22.250 28.896 -19.913 1.00 16.88 59 TYR A N 1
ATOM 496 C CA . TYR A 1 79 ? -23.242 28.720 -18.850 1.00 17.00 59 TYR A CA 1
ATOM 497 C C . TYR A 1 79 ? -23.031 29.766 -17.759 1.00 17.37 59 TYR A C 1
ATOM 498 O O . TYR A 1 79 ? -23.969 30.463 -17.335 1.00 19.54 59 TYR A O 1
ATOM 507 N N . LEU A 1 80 ? -21.780 29.904 -17.315 1.00 17.12 60 LEU A N 1
ATOM 508 C CA . LEU A 1 80 ? -21.445 30.880 -16.287 1.00 17.41 60 LEU A CA 1
ATOM 509 C C . LEU A 1 80 ? -21.862 32.278 -16.713 1.00 21.72 60 LEU A C 1
ATOM 510 O O . LEU A 1 80 ? -22.488 33.016 -15.937 1.00 18.33 60 LEU A O 1
ATOM 515 N N . GLY A 1 81 ? -21.544 32.649 -17.960 1.00 20.57 61 GLY A N 1
ATOM 516 C CA . GLY A 1 81 ? -21.814 34.011 -18.377 1.00 20.25 61 GLY A CA 1
ATOM 517 C C . GLY A 1 81 ? -23.284 34.343 -18.463 1.00 23.38 61 GLY A C 1
ATOM 518 O O . GLY A 1 81 ? -23.634 35.526 -18.559 1.00 21.30 61 GLY A O 1
ATOM 519 N N . ASN A 1 82 ? -24.143 33.329 -18.411 1.00 18.93 62 ASN A N 1
ATOM 520 C CA . ASN A 1 82 ? -25.580 33.541 -18.540 1.00 19.26 62 ASN A CA 1
ATOM 521 C C . ASN A 1 82 ? -26.341 33.267 -17.254 1.00 22.56 62 ASN A C 1
ATOM 522 O O . ASN A 1 82 ? -27.581 33.300 -17.255 1.00 24.56 62 ASN A O 1
ATOM 527 N N . LEU A 1 83 ? -25.639 33.019 -16.156 1.00 23.08 63 LEU A N 1
ATOM 528 C CA . LEU A 1 83 ? -26.287 32.886 -14.865 1.00 22.75 63 LEU A CA 1
ATOM 529 C C . LEU A 1 83 ? -26.986 34.194 -14.488 1.00 26.84 63 LEU A C 1
ATOM 530 O O . LEU A 1 83 ? -26.591 35.277 -14.939 1.00 23.96 63 LEU A O 1
ATOM 535 N N . PRO A 1 84 ? -28.026 34.128 -13.658 1.00 25.88 64 PRO A N 1
ATOM 536 C CA . PRO A 1 84 ? -28.695 35.362 -13.234 1.00 29.77 64 PRO A CA 1
ATOM 537 C C . PRO A 1 84 ? -27.721 36.326 -12.572 1.00 30.83 64 PRO A C 1
ATOM 538 O O . PRO A 1 84 ? -26.772 35.918 -11.898 1.00 28.12 64 PRO A O 1
ATOM 542 N N . LYS A 1 85 ? -27.978 37.626 -12.772 1.00 34.30 65 LYS A N 1
ATOM 543 C CA . LYS A 1 85 ? -27.095 38.662 -12.241 1.00 34.83 65 LYS A CA 1
ATOM 544 C C . LYS A 1 85 ? -26.909 38.541 -10.737 1.00 33.66 65 LYS A C 1
ATOM 545 O O . LYS A 1 85 ? -25.834 38.860 -10.221 1.00 33.27 65 LYS A O 1
ATOM 551 N N . SER A 1 86 ? -27.943 38.101 -10.017 1.00 33.81 66 SER A N 1
ATOM 552 C CA . SER A 1 86 ? -27.816 37.908 -8.577 1.00 36.27 66 SER A CA 1
ATOM 553 C C . SER A 1 86 ? -26.698 36.927 -8.247 1.00 39.03 66 SER A C 1
ATOM 554 O O . SER A 1 86 ? -25.966 37.115 -7.269 1.00 42.53 66 SER A O 1
ATOM 557 N N . GLU A 1 87 ? -26.548 35.873 -9.054 1.00 33.12 67 GLU A N 1
ATOM 558 C CA . GLU A 1 87 ? -25.471 34.917 -8.818 1.00 31.59 67 GLU A CA 1
ATOM 559 C C . GLU A 1 87 ? -24.120 35.486 -9.225 1.00 24.77 67 GLU A C 1
ATOM 560 O O . GLU A 1 87 ? -23.130 35.314 -8.507 1.00 31.18 67 GLU A O 1
ATOM 566 N N . LEU A 1 88 ? -24.050 36.148 -10.378 1.00 28.00 68 LEU A N 1
ATOM 567 C CA . LEU A 1 88 ? -22.757 36.664 -10.820 1.00 24.61 68 LEU A CA 1
ATOM 568 C C . LEU A 1 88 ? -22.255 37.778 -9.905 1.00 27.83 68 LEU A C 1
ATOM 569 O O . LEU A 1 88 ? -21.046 37.899 -9.691 1.00 26.86 68 LEU A O 1
ATOM 574 N N . ASP A 1 89 ? -23.160 38.582 -9.332 1.00 27.82 69 ASP A N 1
ATOM 575 C CA . ASP A 1 89 ? -22.728 39.646 -8.426 1.00 26.46 69 ASP A CA 1
ATOM 576 C C . ASP A 1 89 ? -21.998 39.083 -7.219 1.00 30.53 69 ASP A C 1
ATOM 577 O O . ASP A 1 89 ? -21.053 39.708 -6.722 1.00 31.98 69 ASP A O 1
ATOM 582 N N . ARG A 1 90 ? -22.400 37.898 -6.749 1.00 31.44 70 ARG A N 1
ATOM 583 C CA . ARG A 1 90 ? -21.695 37.255 -5.646 1.00 29.60 70 ARG A CA 1
ATOM 584 C C . ARG A 1 90 ? -20.283 36.817 -5.999 1.00 33.71 70 ARG A C 1
ATOM 585 O O . ARG A 1 90 ? -19.509 36.517 -5.081 1.00 31.51 70 ARG A O 1
ATOM 593 N N . LEU A 1 91 ? -19.922 36.783 -7.283 1.00 27.00 71 LEU A N 1
ATOM 594 C CA . LEU A 1 91 ? -18.600 36.343 -7.698 1.00 26.83 71 LEU A CA 1
ATOM 595 C C . LEU A 1 91 ? -17.670 37.507 -7.991 1.00 25.61 71 LEU A C 1
ATOM 596 O O . LEU A 1 91 ? -16.518 37.288 -8.380 1.00 25.10 71 LEU A O 1
ATOM 601 N N . GLU A 1 92 ? -18.119 38.735 -7.776 1.00 29.05 72 GLU A N 1
ATOM 602 C CA . GLU A 1 92 ? -17.287 39.897 -8.048 1.00 32.02 72 GLU A CA 1
ATOM 603 C C . GLU A 1 92 ? -16.414 40.185 -6.832 1.00 32.93 72 GLU A C 1
ATOM 604 O O . GLU A 1 92 ? -16.852 40.028 -5.690 1.00 36.43 72 GLU A O 1
ATOM 610 N N . ASN A 1 93 ? -15.155 40.573 -7.081 1.00 25.72 73 ASN A N 1
ATOM 611 C CA . ASN A 1 93 ? -14.215 40.909 -6.006 1.00 26.27 73 ASN A CA 1
ATOM 612 C C . ASN A 1 93 ? -13.433 42.153 -6.427 1.00 23.54 73 ASN A C 1
ATOM 613 O O . ASN A 1 93 ? -12.392 42.054 -7.077 1.00 24.88 73 ASN A O 1
ATOM 618 N N . GLU A 1 94 ? -13.930 43.323 -6.012 1.00 28.81 74 GLU A N 1
ATOM 619 C CA . GLU A 1 94 ? -13.281 44.578 -6.375 1.00 26.92 74 GLU A CA 1
ATOM 620 C C . GLU A 1 94 ? -11.942 44.756 -5.668 1.00 28.62 74 GLU A C 1
ATOM 621 O O . GLU A 1 94 ? -11.023 45.362 -6.233 1.00 27.24 74 GLU A O 1
ATOM 627 N N . LYS A 1 95 ? -11.815 44.257 -4.436 1.00 29.04 75 LYS A N 1
ATOM 628 C CA . LYS A 1 95 ? -10.543 44.359 -3.726 1.00 31.96 75 LYS A CA 1
ATOM 629 C C . LYS A 1 95 ? -9.431 43.618 -4.465 1.00 37.50 75 LYS A C 1
ATOM 630 O O . LYS A 1 95 ? -8.283 44.080 -4.498 1.00 30.23 75 LYS A O 1
ATOM 636 N N . ALA A 1 96 ? -9.763 42.509 -5.119 1.00 35.40 76 ALA A N 1
ATOM 637 C CA . ALA A 1 96 ? -8.793 41.779 -5.916 1.00 30.21 76 ALA A CA 1
ATOM 638 C C . ALA A 1 96 ? -8.568 42.406 -7.284 1.00 31.66 76 ALA A C 1
ATOM 639 O O . ALA A 1 96 ? -7.944 41.777 -8.147 1.00 25.67 76 ALA A O 1
ATOM 641 N N . LYS A 1 97 ? -9.062 43.626 -7.506 1.00 25.49 77 LYS A N 1
ATOM 642 C CA . LYS A 1 97 ? -8.954 44.280 -8.806 1.00 26.95 77 LYS A CA 1
ATOM 643 C C . LYS A 1 97 ? -9.647 43.458 -9.889 1.00 19.15 77 LYS A C 1
ATOM 644 O O . LYS A 1 97 ? -9.264 43.494 -11.063 1.00 24.27 77 LYS A O 1
ATOM 650 N N . TYR A 1 98 ? -10.676 42.708 -9.485 1.00 23.68 78 TYR A N 1
ATOM 651 C CA . TYR A 1 98 ? -11.460 41.848 -10.371 1.00 22.83 78 TYR A CA 1
ATOM 652 C C . TYR A 1 98 ? -10.611 40.755 -11.013 1.00 20.85 78 TYR A C 1
ATOM 653 O O . TYR A 1 98 ? -10.978 40.205 -12.056 1.00 23.35 78 TYR A O 1
ATOM 662 N N . LEU A 1 99 ? -9.465 40.440 -10.412 1.00 20.12 79 LEU A N 1
ATOM 663 C CA . LEU A 1 99 ? -8.593 39.368 -10.869 1.00 19.71 79 LEU A CA 1
ATOM 664 C C . LEU A 1 99 ? -8.821 38.081 -10.086 1.00 20.35 79 LEU A C 1
ATOM 665 O O . LEU A 1 99 ? -8.027 37.138 -10.182 1.00 21.27 79 LEU A O 1
ATOM 670 N N . THR A 1 100 ? -9.906 38.036 -9.322 1.00 19.50 80 THR A N 1
ATOM 671 C CA . THR A 1 100 ? -10.465 36.830 -8.735 1.00 18.84 80 THR A CA 1
ATOM 672 C C . THR A 1 100 ? -11.962 36.895 -8.978 1.00 19.71 80 THR A C 1
ATOM 673 O O . THR A 1 100 ? -12.572 37.942 -8.745 1.00 22.06 80 THR A O 1
ATOM 677 N N . GLY A 1 101 ? -12.546 35.807 -9.470 1.00 17.95 81 GLY A N 1
ATOM 678 C CA . GLY A 1 101 ? -13.986 35.782 -9.675 1.00 18.16 81 GLY A CA 1
ATOM 679 C C . GLY A 1 101 ? -14.399 36.389 -11.007 1.00 19.43 81 GLY A C 1
ATOM 680 O O . GLY A 1 101 ? -13.640 36.410 -11.971 1.00 18.38 81 GLY A O 1
ATOM 681 N N . TRP A 1 102 ? -15.649 36.870 -11.057 1.00 18.46 82 TRP A N 1
ATOM 682 C CA . TRP A 1 102 ? -16.282 37.287 -12.301 1.00 18.90 82 TRP A CA 1
ATOM 683 C C . TRP A 1 102 ? -16.249 38.801 -12.480 1.00 22.05 82 TRP A C 1
ATOM 684 O O . TRP A 1 102 ? -16.350 39.562 -11.514 1.00 24.49 82 TRP A O 1
ATOM 695 N N . SER A 1 103 ? -16.143 39.233 -13.738 1.00 23.60 83 SER A N 1
ATOM 696 C CA . SER A 1 103 ? -16.340 40.653 -14.049 1.00 26.64 83 SER A CA 1
ATOM 697 C C . SER A 1 103 ? -16.589 40.835 -15.539 1.00 21.38 83 SER A C 1
ATOM 698 O O . SER A 1 103 ? -16.343 39.937 -16.341 1.00 24.11 83 SER A O 1
ATOM 701 N N . LEU A 1 104 ? -17.111 42.011 -15.889 1.00 26.97 84 LEU A N 1
ATOM 702 C CA . LEU A 1 104 ? -17.398 42.394 -17.270 1.00 25.62 84 LEU A CA 1
ATOM 703 C C . LEU A 1 104 ? -16.360 43.374 -17.801 1.00 24.69 84 LEU A C 1
ATOM 704 O O . LEU A 1 104 ? -16.013 44.341 -17.121 1.00 26.40 84 LEU A O 1
ATOM 709 N N . GLY A 1 105 ? -15.880 43.132 -19.027 1.00 25.10 85 GLY A N 1
ATOM 710 C CA . GLY A 1 105 ? -14.954 44.029 -19.678 1.00 28.14 85 GLY A CA 1
ATOM 711 C C . GLY A 1 105 ? -15.386 44.271 -21.115 1.00 30.80 85 GLY A C 1
ATOM 712 O O . GLY A 1 105 ? -16.328 43.646 -21.620 1.00 30.66 85 GLY A O 1
ATOM 713 N N . LYS A 1 106 ? -14.675 45.181 -21.777 1.00 30.76 86 LYS A N 1
ATOM 714 C CA . LYS A 1 106 ? -15.056 45.591 -23.120 1.00 36.41 86 LYS A CA 1
ATOM 715 C C . LYS A 1 106 ? -13.823 45.649 -24.008 1.00 42.13 86 LYS A C 1
ATOM 716 O O . LYS A 1 106 ? -12.725 45.990 -23.563 1.00 35.15 86 LYS A O 1
ATOM 722 N N . GLU A 1 107 ? -14.026 45.316 -25.278 1.00 36.42 87 GLU A N 1
ATOM 723 C CA . GLU A 1 107 ? -12.994 45.365 -26.300 1.00 36.93 87 GLU A CA 1
ATOM 724 C C . GLU A 1 107 ? -13.470 46.263 -27.436 1.00 35.12 87 GLU A C 1
ATOM 725 O O . GLU A 1 107 ? -14.594 46.106 -27.918 1.00 36.27 87 GLU A O 1
ATOM 731 N N . THR A 1 108 ? -12.637 47.215 -27.849 1.00 42.16 88 THR A N 1
ATOM 732 C CA . THR A 1 108 ? -13.012 48.142 -28.910 1.00 53.99 88 THR A CA 1
ATOM 733 C C . THR A 1 108 ? -12.003 48.108 -30.052 1.00 57.83 88 THR A C 1
ATOM 734 O O . THR A 1 108 ? -10.819 47.814 -29.856 1.00 48.80 88 THR A O 1
ATOM 738 N N . LEU A 1 109 ? -12.492 48.423 -31.250 1.00 68.03 89 LEU A N 1
ATOM 739 C CA . LEU A 1 109 ? -11.686 48.414 -32.467 1.00 72.46 89 LEU A CA 1
ATOM 740 C C . LEU A 1 109 ? -11.232 49.823 -32.844 1.00 67.00 89 LEU A C 1
ATOM 741 O O . LEU A 1 109 ? -10.041 50.133 -32.831 1.00 64.57 89 LEU A O 1
ATOM 746 N N . ASP A 1 115 ? -15.915 46.212 -30.534 1.00 71.00 95 ASP A N 1
ATOM 747 C CA . ASP A 1 115 ? -17.020 46.724 -29.729 1.00 70.57 95 ASP A CA 1
ATOM 748 C C . ASP A 1 115 ? -17.759 45.571 -29.047 1.00 70.34 95 ASP A C 1
ATOM 749 O O . ASP A 1 115 ? -18.988 45.511 -29.049 1.00 74.39 95 ASP A O 1
ATOM 754 N N . ASN A 1 116 ? -16.985 44.670 -28.453 1.00 41.86 96 ASN A N 1
ATOM 755 C CA . ASN A 1 116 ? -17.461 43.415 -27.893 1.00 44.38 96 ASN A CA 1
ATOM 756 C C . ASN A 1 116 ? -17.430 43.428 -26.371 1.00 34.83 96 ASN A C 1
ATOM 757 O O . ASN A 1 116 ? -16.489 43.939 -25.759 1.00 37.88 96 ASN A O 1
ATOM 762 N N . LEU A 1 117 ? -18.462 42.851 -25.772 1.00 29.63 97 LEU A N 1
ATOM 763 C CA . LEU A 1 117 ? -18.514 42.642 -24.333 1.00 28.50 97 LEU A CA 1
ATOM 764 C C . LEU A 1 117 ? -17.938 41.267 -24.006 1.00 23.09 97 LEU A C 1
ATOM 765 O O . LEU A 1 117 ? -18.211 40.293 -24.712 1.00 26.76 97 LEU A O 1
ATOM 770 N N . LYS A 1 118 ? -17.085 41.196 -22.988 1.00 22.27 98 LYS A N 1
ATOM 771 C CA . LYS A 1 118 ? -16.455 39.927 -22.633 1.00 23.93 98 LYS A CA 1
ATOM 772 C C . LYS A 1 118 ? -16.425 39.792 -21.117 1.00 25.31 98 LYS A C 1
ATOM 773 O O . LYS A 1 118 ? -15.902 40.665 -20.423 1.00 31.53 98 LYS A O 1
ATOM 779 N N . GLY A 1 119 ? -16.983 38.692 -20.614 1.00 21.08 99 GLY A N 1
ATOM 780 C CA . GLY A 1 119 ? -16.920 38.365 -19.202 1.00 20.02 99 GLY A CA 1
ATOM 781 C C . GLY A 1 119 ? -15.733 37.479 -18.885 1.00 17.74 99 GLY A C 1
ATOM 782 O O . GLY A 1 119 ? -15.459 36.518 -19.605 1.00 18.16 99 GLY A O 1
ATOM 783 N N . SER A 1 120 ? -15.018 37.818 -17.813 1.00 19.87 100 SER A N 1
ATOM 784 C CA . SER A 1 120 ? -13.864 37.051 -17.364 1.00 16.91 100 SER A CA 1
ATOM 785 C C . SER A 1 120 ? -14.136 36.395 -16.018 1.00 17.50 100 SER A C 1
ATOM 786 O O . SER A 1 120 ? -14.737 37.003 -15.125 1.00 18.16 100 SER A O 1
ATOM 789 N N . TYR A 1 121 ? -13.652 35.158 -15.874 1.00 16.57 101 TYR A N 1
ATOM 790 C CA . TYR A 1 121 ? -13.661 34.446 -14.606 1.00 16.70 101 TYR A CA 1
ATOM 791 C C . TYR A 1 121 ? -12.228 34.043 -14.287 1.00 16.51 101 TYR A C 1
ATOM 792 O O . TYR A 1 121 ? -11.596 33.308 -15.053 1.00 16.18 101 TYR A O 1
ATOM 801 N N . TYR A 1 122 ? -11.728 34.507 -13.145 1.00 16.75 102 TYR A N 1
ATOM 802 C CA . TYR A 1 122 ? -10.343 34.268 -12.761 1.00 18.35 102 TYR A CA 1
ATOM 803 C C . TYR A 1 122 ? -10.291 33.398 -11.515 1.00 17.54 102 TYR A C 1
ATOM 804 O O . TYR A 1 122 ? -11.070 33.589 -10.576 1.00 17.13 102 TYR A O 1
ATOM 813 N N . ALA A 1 123 ? -9.321 32.490 -11.480 1.00 16.61 103 ALA A N 1
ATOM 814 C CA . ALA A 1 123 ? -9.065 31.712 -10.274 1.00 16.81 103 ALA A CA 1
ATOM 815 C C . ALA A 1 123 ? -7.573 31.482 -10.131 1.00 18.49 103 ALA A C 1
ATOM 816 O O . ALA A 1 123 ? -6.887 31.223 -11.120 1.00 19.19 103 ALA A O 1
ATOM 818 N N . ASN A 1 124 ? -7.074 31.556 -8.903 1.00 16.98 104 ASN A N 1
ATOM 819 C CA . ASN A 1 124 ? -5.702 31.108 -8.718 1.00 18.75 104 ASN A CA 1
ATOM 820 C C . ASN A 1 124 ? -5.660 29.582 -8.758 1.00 17.38 104 ASN A C 1
ATOM 821 O O . ASN A 1 124 ? -6.659 28.897 -8.524 1.00 17.93 104 ASN A O 1
ATOM 826 N N . CYS A 1 125 ? -4.480 29.045 -9.065 1.00 16.98 105 CYS A N 1
ATOM 827 C CA . CYS A 1 125 ? -4.302 27.607 -9.196 1.00 16.79 105 CYS A CA 1
ATOM 828 C C . CYS A 1 125 ? -3.465 27.022 -8.068 1.00 17.96 105 CYS A C 1
ATOM 829 O O . CYS A 1 125 ? -2.706 26.078 -8.293 1.00 18.17 105 CYS A O 1
ATOM 832 N N . ALA A 1 126 ? -3.600 27.574 -6.855 1.00 17.82 106 ALA A N 1
ATOM 833 C CA . ALA A 1 126 ? -2.926 26.999 -5.695 1.00 18.15 106 ALA A CA 1
ATOM 834 C C . ALA A 1 126 ? -3.318 25.539 -5.499 1.00 18.82 106 ALA A C 1
ATOM 835 O O . ALA A 1 126 ? -2.523 24.739 -4.988 1.00 20.05 106 ALA A O 1
ATOM 837 N N . PHE A 1 127 ? -4.535 25.171 -5.915 1.00 17.82 107 PHE A N 1
ATOM 838 C CA . PHE A 1 127 ? -5.000 23.793 -5.807 1.00 19.58 107 PHE A CA 1
ATOM 839 C C . PHE A 1 127 ? -4.083 22.809 -6.517 1.00 20.05 107 PHE A C 1
ATOM 840 O O . PHE A 1 127 ? -4.099 21.620 -6.180 1.00 22.15 107 PHE A O 1
ATOM 848 N N . TYR A 1 128 ? -3.300 23.274 -7.501 1.00 20.17 108 TYR A N 1
ATOM 849 C CA . TYR A 1 128 ? -2.363 22.399 -8.197 1.00 18.40 108 TYR A CA 1
ATOM 850 C C . TYR A 1 128 ? -1.350 21.815 -7.235 1.00 17.97 108 TYR A C 1
ATOM 851 O O . TYR A 1 128 ? -0.988 20.638 -7.339 1.00 22.42 108 TYR A O 1
ATOM 860 N N . VAL A 1 129 ? -0.873 22.639 -6.305 1.00 21.06 109 VAL A N 1
ATOM 861 C CA . 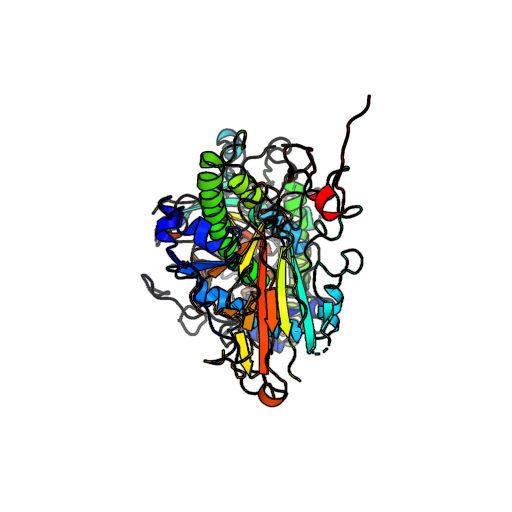VAL A 1 129 ? 0.123 22.222 -5.328 1.00 22.79 109 VAL A CA 1
ATOM 862 C C . VAL A 1 129 ? -0.522 21.421 -4.207 1.00 24.33 109 VAL A C 1
ATOM 863 O O . VAL A 1 129 ? 0.024 20.408 -3.753 1.00 26.99 109 VAL A O 1
ATOM 867 N N . ASP A 1 130 ? -1.683 21.865 -3.744 1.00 23.57 110 ASP A N 1
ATOM 868 C CA . ASP A 1 130 ? -2.399 21.229 -2.646 1.00 26.55 110 ASP A CA 1
ATOM 869 C C . ASP A 1 130 ? -3.887 21.437 -2.902 1.00 24.77 110 ASP A C 1
ATOM 870 O O . ASP A 1 130 ? -4.378 22.573 -2.834 1.00 25.59 110 ASP A O 1
ATOM 875 N N . PRO A 1 131 ? -4.623 20.368 -3.225 1.00 28.08 111 PRO A N 1
ATOM 876 C CA . PRO A 1 131 ? -6.020 20.535 -3.660 1.00 28.70 111 PRO A CA 1
ATOM 877 C C . PRO A 1 131 ? -6.914 21.184 -2.623 1.00 25.45 111 PRO A C 1
ATOM 878 O O . PRO A 1 131 ? -8.004 21.649 -2.977 1.00 29.72 111 PRO A O 1
ATOM 882 N N . SER A 1 132 ? -6.492 21.246 -1.362 1.00 25.53 112 SER A N 1
ATOM 883 C CA . SER A 1 132 ? -7.321 21.858 -0.331 1.00 26.75 112 SER A CA 1
ATOM 884 C C . SER A 1 132 ? -7.204 23.378 -0.294 1.00 32.34 112 SER A C 1
ATOM 885 O O . SER A 1 132 ? -7.984 24.024 0.414 1.00 27.74 112 SER A O 1
ATOM 888 N N . LEU A 1 133 ? -6.264 23.967 -1.030 1.00 23.38 113 LEU A N 1
ATOM 889 C CA . LEU A 1 133 ? -6.000 25.398 -0.939 1.00 22.68 113 LEU A CA 1
ATOM 890 C C . LEU A 1 133 ? -6.948 26.183 -1.837 1.00 23.08 113 LEU A C 1
ATOM 891 O O . LEU A 1 133 ? -7.144 25.830 -3.005 1.00 25.98 113 LEU A O 1
ATOM 896 N N . SER A 1 134 ? -7.522 27.256 -1.293 1.00 21.03 114 SER A N 1
ATOM 897 C CA . SER A 1 134 ? -8.285 28.205 -2.096 1.00 22.14 114 SER A CA 1
ATOM 898 C C . SER A 1 134 ? -7.432 29.365 -2.592 1.00 24.08 114 SER A C 1
ATOM 899 O O . SER A 1 134 ? -7.928 30.206 -3.347 1.00 21.58 114 SER A O 1
ATOM 902 N N . CYS A 1 135 ? -6.170 29.412 -2.178 1.00 20.92 115 CYS A N 1
ATOM 903 C CA . CYS A 1 135 ? -5.209 30.474 -2.443 1.00 22.34 115 CYS A CA 1
ATOM 904 C C . CYS A 1 135 ? -3.951 30.116 -1.663 1.00 19.71 115 CYS A C 1
ATOM 905 O O . CYS A 1 135 ? -3.954 29.204 -0.827 1.00 19.33 115 CYS A O 1
ATOM 908 N N . ALA A 1 136 ? -2.882 30.862 -1.928 1.00 18.72 116 ALA A N 1
ATOM 909 C CA . ALA A 1 136 ? -1.636 30.666 -1.199 1.00 20.73 116 ALA A CA 1
ATOM 910 C C . ALA A 1 136 ? -1.871 30.829 0.295 1.00 22.82 116 ALA A C 1
ATOM 911 O O . ALA A 1 136 ? -2.698 31.632 0.730 1.00 21.69 116 ALA A O 1
ATOM 913 N N . LYS A 1 137 ? -1.125 30.065 1.085 1.00 23.74 117 LYS A N 1
ATOM 914 C CA . LYS A 1 137 ? -1.165 30.250 2.526 1.00 28.60 117 LYS A CA 1
ATOM 915 C C . LYS A 1 137 ? -0.629 31.641 2.854 1.00 25.47 117 LYS A C 1
ATOM 916 O O . LYS A 1 137 ? 0.494 31.974 2.439 1.00 26.19 117 LYS A O 1
ATOM 922 N N . PRO A 1 138 ? -1.378 32.477 3.567 1.00 23.65 118 PRO A N 1
ATOM 923 C CA . PRO A 1 138 ? -0.945 33.865 3.762 1.00 24.05 118 PRO A CA 1
ATOM 924 C C . PRO A 1 138 ? 0.186 33.994 4.771 1.00 25.65 118 PRO A C 1
ATOM 925 O O . PRO A 1 138 ? 0.276 33.247 5.748 1.00 26.86 118 PRO A O 1
ATOM 929 N N . THR A 1 139 ? 1.048 34.980 4.533 1.00 21.42 119 THR A N 1
ATOM 930 C CA . THR A 1 139 ? 2.117 35.328 5.468 1.00 24.15 119 THR A CA 1
ATOM 931 C C . THR A 1 139 ? 2.128 36.836 5.693 1.00 23.27 119 THR A C 1
ATOM 932 O O . THR A 1 139 ? 1.492 37.599 4.963 1.00 25.89 119 THR A O 1
ATOM 936 N N . GLU A 1 140 ? 2.876 37.277 6.716 1.00 22.41 120 GLU A N 1
ATOM 937 C CA . GLU A 1 140 ? 3.012 38.715 6.918 1.00 24.53 120 GLU A CA 1
ATOM 938 C C . GLU A 1 140 ? 3.567 39.391 5.671 1.00 29.58 120 GLU A C 1
ATOM 939 O O . GLU A 1 140 ? 3.119 40.479 5.293 1.00 27.83 120 GLU A O 1
ATOM 945 N N . GLU A 1 141 ? 4.507 38.733 4.987 1.00 24.77 121 GLU A N 1
ATOM 946 C CA . GLU A 1 141 ? 5.117 39.341 3.808 1.00 22.88 121 GLU A CA 1
ATOM 947 C C . GLU A 1 141 ? 4.175 39.325 2.607 1.00 24.18 121 GLU A C 1
ATOM 948 O O . GLU A 1 141 ? 4.149 40.287 1.832 1.00 27.48 121 GLU A O 1
ATOM 954 N N . PHE A 1 142 ? 3.411 38.245 2.424 1.00 22.66 122 PHE A N 1
ATOM 955 C CA . PHE A 1 142 ? 2.568 38.070 1.236 1.00 21.13 122 PHE A CA 1
ATOM 956 C C . PHE A 1 142 ? 1.188 37.578 1.652 1.00 20.04 122 PHE A C 1
ATOM 957 O O . PHE A 1 142 ? 1.032 36.408 2.011 1.00 20.68 122 PHE A O 1
ATOM 965 N N . ASN A 1 143 ? 0.178 38.432 1.536 1.00 21.11 123 ASN A N 1
ATOM 966 C CA . ASN A 1 143 ? -1.158 38.095 2.005 1.00 22.71 123 ASN A CA 1
ATOM 967 C C . ASN A 1 143 ? -2.174 38.802 1.119 1.00 24.80 123 ASN A C 1
ATOM 968 O O . ASN A 1 143 ? -1.803 39.615 0.263 1.00 25.27 123 ASN A O 1
ATOM 973 N N . PRO A 1 144 ? -3.469 38.501 1.285 1.00 22.07 124 PRO A N 1
ATOM 974 C CA . PRO A 1 144 ? -4.485 39.176 0.458 1.00 27.20 124 PRO A CA 1
ATOM 975 C C . PRO A 1 144 ? -4.550 40.688 0.628 1.00 28.37 124 PRO A C 1
ATOM 976 O O . PRO A 1 144 ? -5.082 41.367 -0.259 1.00 30.97 124 PRO A O 1
ATOM 980 N N . ASP A 1 145 ? -4.014 41.252 1.710 1.00 30.59 125 ASP A N 1
ATOM 981 C CA . ASP A 1 145 ? -4.117 42.699 1.865 1.00 28.01 125 ASP A CA 1
ATOM 982 C C . ASP A 1 145 ? -3.081 43.445 1.034 1.00 32.49 125 ASP A C 1
ATOM 983 O O . ASP A 1 145 ? -3.375 44.519 0.502 1.00 37.90 125 ASP A O 1
ATOM 988 N N . ASN A 1 146 ? -1.868 42.910 0.895 1.00 25.51 126 ASN A N 1
ATOM 989 C CA . ASN A 1 146 ? -0.886 43.610 0.079 1.00 25.83 126 ASN A CA 1
ATOM 990 C C . ASN A 1 146 ? -0.747 43.058 -1.333 1.00 26.34 126 ASN A C 1
ATOM 991 O O . ASN A 1 146 ? -0.235 43.772 -2.201 1.00 28.37 126 ASN A O 1
ATOM 996 N N . PHE A 1 147 ? -1.203 41.835 -1.608 1.00 24.15 127 PHE A N 1
ATOM 997 C CA . PHE A 1 147 ? -1.220 41.309 -2.976 1.00 25.78 127 PHE A CA 1
ATOM 998 C C . PHE A 1 147 ? -2.564 40.655 -3.280 1.00 23.24 127 PHE A C 1
ATOM 999 O O . PHE A 1 147 ? -2.630 39.474 -3.639 1.00 22.04 127 PHE A O 1
ATOM 1007 N N . PRO A 1 148 ? -3.662 41.417 -3.196 1.00 23.49 128 PRO A N 1
ATOM 1008 C CA . PRO A 1 148 ? -4.981 40.821 -3.469 1.00 26.59 128 PRO A CA 1
ATOM 1009 C C . PRO A 1 148 ? -5.128 40.311 -4.886 1.00 23.32 128 PRO A C 1
ATOM 1010 O O . PRO A 1 148 ? -5.954 39.422 -5.119 1.00 25.52 128 PRO A O 1
ATOM 1014 N N . GLU A 1 149 ? -4.357 40.828 -5.842 1.00 24.85 129 GLU A N 1
ATOM 1015 C CA . GLU A 1 149 ? -4.507 40.385 -7.222 1.00 24.65 129 GLU A CA 1
ATOM 1016 C C . GLU A 1 149 ? -3.913 39.004 -7.471 1.00 23.68 129 GLU A C 1
ATOM 1017 O O . GLU A 1 149 ? -4.127 38.439 -8.558 1.00 22.58 129 GLU A O 1
ATOM 1023 N N . TYR A 1 150 ? -3.210 38.430 -6.489 1.00 22.44 130 TYR A N 1
ATOM 1024 C CA . TYR A 1 150 ? -2.647 37.093 -6.616 1.00 20.59 130 TYR A CA 1
ATOM 1025 C C . TYR A 1 150 ? -3.108 36.138 -5.535 1.00 20.33 130 TYR A C 1
ATOM 1026 O O . TYR A 1 150 ? -3.161 34.930 -5.785 1.00 21.42 130 TYR A O 1
ATOM 1035 N N . LEU A 1 151 ? -3.438 36.642 -4.345 1.00 18.88 131 LEU A N 1
ATOM 1036 C CA . LEU A 1 151 ? -3.560 35.800 -3.160 1.00 18.62 131 LEU A CA 1
ATOM 1037 C C . LEU A 1 151 ? -4.961 35.769 -2.563 1.00 19.38 131 LEU A C 1
ATOM 1038 O O . LEU A 1 151 ? -5.142 35.190 -1.487 1.00 19.93 131 LEU A O 1
ATOM 1043 N N . SER A 1 152 ? -5.958 36.361 -3.225 1.00 21.24 132 SER A N 1
ATOM 1044 C CA . SER A 1 152 ? -7.320 36.308 -2.712 1.00 21.65 132 SER A CA 1
ATOM 1045 C C . SER A 1 152 ? -7.916 34.916 -2.905 1.00 19.74 132 SER A C 1
ATOM 1046 O O . SER A 1 152 ? -7.601 34.225 -3.881 1.00 21.10 132 SER A O 1
ATOM 1049 N N . PRO A 1 153 ? -8.781 34.482 -1.985 1.00 21.30 133 PRO A N 1
ATOM 1050 C CA A PRO A 1 153 ? -9.398 33.158 -2.125 0.61 21.07 133 PRO A CA 1
ATOM 1051 C CA B PRO A 1 153 ? -9.404 33.161 -2.119 0.39 21.11 133 PRO A CA 1
ATOM 1052 C C . PRO A 1 153 ? -10.298 33.089 -3.347 1.00 19.88 133 PRO A C 1
ATOM 1053 O O . PRO A 1 153 ? -10.975 34.057 -3.708 1.00 22.62 133 PRO A O 1
ATOM 1060 N N . ASN A 1 154 ? -10.300 31.922 -3.983 1.00 19.50 134 ASN A N 1
ATOM 1061 C CA . ASN A 1 154 ? -11.168 31.703 -5.129 1.00 20.66 134 ASN A CA 1
ATOM 1062 C C . ASN A 1 154 ? -12.636 31.815 -4.721 1.00 19.00 134 ASN A C 1
ATOM 1063 O O . ASN A 1 154 ? -13.031 31.461 -3.601 1.00 22.33 134 ASN A O 1
ATOM 1068 N N . LEU A 1 155 ? -13.445 32.346 -5.639 1.00 18.99 135 LEU A N 1
ATOM 1069 C CA . LEU A 1 155 ? -14.883 32.505 -5.438 1.00 19.24 135 LEU A CA 1
ATOM 1070 C C . LEU A 1 155 ? -15.583 31.637 -6.473 1.00 18.97 135 LEU A C 1
ATOM 1071 O O . LEU A 1 155 ? -15.576 31.963 -7.663 1.00 22.20 135 LEU A O 1
ATOM 1076 N N . TRP A 1 156 ? -16.236 30.551 -6.013 1.00 21.93 136 TRP A N 1
ATOM 1077 C CA . TRP A 1 156 ? -16.794 29.598 -6.963 1.00 23.11 136 TRP A CA 1
ATOM 1078 C C . TRP A 1 156 ? -18.303 29.763 -7.071 1.00 23.32 136 TRP A C 1
ATOM 1079 O O . TRP A 1 156 ? -18.972 30.060 -6.072 1.00 25.77 136 TRP A O 1
ATOM 1090 N N . PRO A 1 157 ? -18.842 29.562 -8.276 1.00 22.97 137 PRO A N 1
ATOM 1091 C CA . PRO A 1 157 ? -20.295 29.489 -8.425 1.00 26.38 137 PRO A CA 1
ATOM 1092 C C . PRO A 1 157 ? -20.847 28.349 -7.593 1.00 30.92 137 PRO A C 1
ATOM 1093 O O . PRO A 1 157 ? -20.165 27.368 -7.292 1.00 25.24 137 PRO A O 1
ATOM 1097 N N . GLN A 1 158 ? -22.115 28.488 -7.227 1.00 32.59 138 GLN A N 1
ATOM 1098 C CA . GLN A 1 158 ? -22.764 27.467 -6.424 1.00 33.54 138 GLN A CA 1
ATOM 1099 C C . GLN A 1 158 ? -22.815 26.156 -7.196 1.00 23.01 138 GLN A C 1
ATOM 1100 O O . GLN A 1 158 ? -23.102 26.138 -8.396 1.00 27.09 138 GLN A O 1
ATOM 1106 N N . GLU A 1 159 ? -22.519 25.047 -6.502 1.00 26.37 139 GLU A N 1
ATOM 1107 C CA . GLU A 1 159 ? -22.608 23.740 -7.154 1.00 24.79 139 GLU A CA 1
ATOM 1108 C C . GLU A 1 159 ? -24.027 23.476 -7.652 1.00 22.37 139 GLU A C 1
ATOM 1109 O O . GLU A 1 159 ? -24.214 22.867 -8.705 1.00 26.03 139 GLU A O 1
ATOM 1115 N N . SER A 1 160 ? -25.047 23.917 -6.908 1.00 25.36 140 SER A N 1
ATOM 1116 C CA . SER A 1 160 ? -26.406 23.588 -7.331 1.00 26.42 140 SER A CA 1
ATOM 1117 C C . SER A 1 160 ? -26.820 24.320 -8.604 1.00 28.08 140 SER A C 1
ATOM 1118 O O . SER A 1 160 ? -27.600 23.778 -9.396 1.00 34.68 140 SER A O 1
ATOM 1121 N N . THR A 1 161 ? -26.310 25.530 -8.826 1.00 26.69 141 THR A N 1
ATOM 1122 C CA . THR A 1 161 ? -26.665 26.318 -10.005 1.00 27.27 141 THR A CA 1
ATOM 1123 C C . THR A 1 161 ? -25.730 26.103 -11.187 1.00 22.54 141 THR A C 1
ATOM 1124 O O . THR A 1 161 ? -26.125 26.378 -12.327 1.00 27.89 141 THR A O 1
ATOM 1128 N N . LEU A 1 162 ? -24.491 25.673 -10.945 1.00 22.58 142 LEU A N 1
ATOM 1129 C CA . LEU A 1 162 ? -23.547 25.357 -12.019 1.00 23.23 142 LEU A CA 1
ATOM 1130 C C . LEU A 1 162 ? -22.824 24.061 -11.668 1.00 24.45 142 LEU A C 1
ATOM 1131 O O . LEU A 1 162 ? -21.626 24.054 -11.354 1.00 20.10 142 LEU A O 1
ATOM 1136 N N . PRO A 1 163 ? -23.524 22.929 -11.755 1.00 21.07 143 PRO A N 1
ATOM 1137 C CA . PRO A 1 163 ? -22.971 21.657 -11.257 1.00 21.77 143 PRO A CA 1
ATOM 1138 C C . PRO A 1 163 ? -21.763 21.187 -12.054 1.00 18.54 143 PRO A C 1
ATOM 1139 O O . PRO A 1 163 ? -21.795 21.155 -13.285 1.00 19.67 143 PRO A O 1
ATOM 1143 N N . GLY A 1 164 ? -20.708 20.799 -11.330 1.00 20.11 144 GLY A N 1
ATOM 1144 C CA . GLY A 1 164 ? -19.513 20.235 -11.928 1.00 20.61 144 GLY A CA 1
ATOM 1145 C C . GLY A 1 164 ? -18.481 21.238 -12.388 1.00 22.31 144 GLY A C 1
ATOM 1146 O O . GLY A 1 164 ? -17.433 20.829 -12.908 1.00 19.33 144 GLY A O 1
ATOM 1147 N N . PHE A 1 165 ? -18.736 22.536 -12.223 1.00 20.03 145 PHE A N 1
ATOM 1148 C CA . PHE A 1 165 ? -17.829 23.552 -12.753 1.00 17.27 145 PHE A CA 1
ATOM 1149 C C . PHE A 1 165 ? -16.461 23.472 -12.084 1.00 18.15 145 PHE A C 1
ATOM 1150 O O . PHE A 1 165 ? -15.423 23.475 -12.767 1.00 16.86 145 PHE A O 1
ATOM 1158 N N . LYS A 1 166 ? -16.435 23.422 -10.749 1.00 17.66 146 LYS A N 1
ATOM 1159 C CA . LYS A 1 166 ? -15.151 23.474 -10.046 1.00 17.64 146 LYS A CA 1
ATOM 1160 C C . LYS A 1 166 ? -14.257 22.286 -10.363 1.00 17.50 146 LYS A C 1
ATOM 1161 O O . LYS A 1 166 ? -13.088 22.512 -10.720 1.00 18.39 146 LYS A O 1
ATOM 1167 N N . PRO A 1 167 ? -14.702 21.026 -10.264 1.00 19.22 147 PRO A N 1
ATOM 1168 C CA . PRO A 1 167 ? -13.786 19.928 -10.628 1.00 20.63 147 PRO A CA 1
ATOM 1169 C C . PRO A 1 167 ? -13.358 19.961 -12.082 1.00 21.35 147 PRO A C 1
ATOM 1170 O O . PRO A 1 167 ? -12.208 19.623 -12.376 1.00 19.11 147 PRO A O 1
ATOM 1174 N N . THR A 1 168 ? -14.237 20.369 -13.003 1.00 16.92 148 THR A N 1
ATOM 1175 C CA . THR A 1 168 ? -13.852 20.473 -14.412 1.00 16.48 148 THR A CA 1
ATOM 1176 C C . THR A 1 168 ? -12.775 21.528 -14.611 1.00 20.01 148 THR A C 1
ATOM 1177 O O . THR A 1 168 ? -11.785 21.296 -15.323 1.00 18.44 148 THR A O 1
ATOM 1181 N N . PHE A 1 169 ? -12.963 22.695 -13.982 1.00 17.95 149 PHE A N 1
ATOM 1182 C CA . PHE A 1 169 ? -11.967 23.773 -14.012 1.00 16.24 149 PHE A CA 1
ATOM 1183 C C . PHE A 1 169 ? -10.627 23.288 -13.476 1.00 19.93 149 PHE A C 1
ATOM 1184 O O . PHE A 1 169 ? -9.577 23.482 -14.109 1.00 17.19 149 PHE A O 1
ATOM 1192 N N . GLU A 1 170 ? -10.643 22.668 -12.295 1.00 16.74 150 GLU A N 1
ATOM 1193 C CA . GLU A 1 170 ? -9.395 22.205 -11.692 1.00 16.67 150 GLU A CA 1
ATOM 1194 C C . GLU A 1 170 ? -8.723 21.143 -12.557 1.00 16.88 150 GLU A C 1
ATOM 1195 O O . GLU A 1 170 ? -7.499 21.182 -12.749 1.00 18.98 150 GLU A O 1
ATOM 1201 N N . ASP A 1 171 ? -9.496 20.185 -13.089 1.00 17.95 151 ASP A N 1
ATOM 1202 C CA . ASP A 1 171 ? -8.886 19.104 -13.864 1.00 20.06 151 ASP A CA 1
ATOM 1203 C C . ASP A 1 171 ? -8.241 19.626 -15.143 1.00 17.01 151 ASP A C 1
ATOM 1204 O O . ASP A 1 171 ? -7.133 19.192 -15.510 1.00 17.59 151 ASP A O 1
ATOM 1209 N N . LEU A 1 172 ? -8.914 20.544 -15.852 1.00 16.17 152 LEU A N 1
ATOM 1210 C CA . LEU A 1 172 ? -8.312 21.063 -17.080 1.00 15.59 152 LEU A CA 1
ATOM 1211 C C . LEU A 1 172 ? -7.090 21.924 -16.760 1.00 18.42 152 LEU A C 1
ATOM 1212 O O . LEU A 1 172 ? -6.059 21.843 -17.454 1.00 16.33 152 LEU A O 1
ATOM 1217 N N . CYS A 1 173 ? -7.174 22.749 -15.709 1.00 16.43 153 CYS A N 1
ATOM 1218 C CA . CYS A 1 173 ? -6.000 23.541 -15.345 1.00 16.75 153 CYS A CA 1
ATOM 1219 C C . CYS A 1 173 ? -4.840 22.644 -14.951 1.00 19.24 153 CYS A C 1
ATOM 1220 O O . CYS A 1 173 ? -3.687 22.925 -15.312 1.00 17.49 153 CYS A O 1
ATOM 1223 N N . ARG A 1 174 ? -5.117 21.557 -14.224 1.00 16.46 154 ARG A N 1
ATOM 1224 C CA . ARG A 1 174 ? -4.043 20.648 -13.814 1.00 16.69 154 ARG A CA 1
ATOM 1225 C C . ARG A 1 174 ? -3.383 20.008 -15.024 1.00 19.28 154 ARG A C 1
ATOM 1226 O O . ARG A 1 174 ? -2.150 19.890 -15.079 1.00 18.11 154 ARG A O 1
ATOM 1234 N N . LEU A 1 175 ? -4.183 19.591 -16.006 1.00 17.37 155 LEU A N 1
ATOM 1235 C CA . LEU A 1 175 ? -3.607 19.028 -17.224 1.00 17.16 155 LEU A CA 1
ATOM 1236 C C . LEU A 1 175 ? -2.698 20.046 -17.918 1.00 17.67 155 LEU A C 1
ATOM 1237 O O . LEU A 1 175 ? -1.552 19.735 -18.291 1.00 18.13 155 LEU A O 1
ATOM 1242 N N . ILE A 1 176 ? -3.188 21.278 -18.081 1.00 16.90 156 ILE A N 1
ATOM 1243 C CA . ILE A 1 176 ? -2.397 22.293 -18.777 1.00 16.53 156 ILE A CA 1
ATOM 1244 C C . ILE A 1 176 ? -1.133 22.636 -18.000 1.00 18.13 156 ILE A C 1
ATOM 1245 O O . ILE A 1 176 ? -0.062 22.811 -18.597 1.00 17.41 156 ILE A O 1
ATOM 1250 N N . ILE A 1 177 ? -1.225 22.739 -16.669 1.00 15.99 157 ILE A N 1
ATOM 1251 C CA . ILE A 1 177 ? -0.038 23.059 -15.875 1.00 16.24 157 ILE A CA 1
ATOM 1252 C C . ILE A 1 177 ? 0.963 21.905 -15.917 1.00 17.20 157 ILE A C 1
ATOM 1253 O O . ILE A 1 177 ? 2.178 22.138 -15.936 1.00 17.68 157 ILE A O 1
ATOM 1258 N N . ASP A 1 178 ? 0.488 20.645 -15.907 1.00 16.69 158 ASP A N 1
ATOM 1259 C CA . ASP A 1 178 ? 1.406 19.505 -16.064 1.00 16.99 158 ASP A CA 1
ATOM 1260 C C . ASP A 1 178 ? 2.235 19.663 -17.341 1.00 20.38 158 ASP A C 1
ATOM 1261 O O . ASP A 1 178 ? 3.476 19.493 -17.345 1.00 19.55 158 ASP A O 1
ATOM 1266 N N . VAL A 1 179 ? 1.563 20.021 -18.440 1.00 17.92 159 VAL A N 1
ATOM 1267 C CA . VAL A 1 179 ? 2.301 20.239 -19.689 1.00 17.63 159 VAL A CA 1
ATOM 1268 C C . VAL A 1 179 ? 3.233 21.448 -19.569 1.00 21.03 159 VAL A C 1
ATOM 1269 O O . VAL A 1 179 ? 4.373 21.426 -20.066 1.00 18.50 159 VAL A O 1
ATOM 1273 N N . ALA A 1 180 ? 2.770 22.515 -18.908 1.00 18.46 160 ALA A N 1
ATOM 1274 C CA . ALA A 1 180 ? 3.616 23.693 -18.699 1.00 16.56 160 ALA A CA 1
ATOM 1275 C C . ALA A 1 180 ? 4.893 23.335 -17.949 1.00 19.37 160 ALA A C 1
ATOM 1276 O O . ALA A 1 180 ? 5.953 23.900 -18.231 1.00 18.76 160 ALA A O 1
ATOM 1278 N N . VAL A 1 181 ? 4.800 22.434 -16.963 1.00 17.95 161 VAL A N 1
ATOM 1279 C CA . VAL A 1 181 ? 5.981 22.009 -16.209 1.00 18.20 161 VAL A CA 1
ATOM 1280 C C . VAL A 1 181 ? 6.984 21.346 -17.142 1.00 20.24 161 VAL A C 1
ATOM 1281 O O . VAL A 1 181 ? 8.203 21.566 -17.025 1.00 19.42 161 VAL A O 1
ATOM 1285 N N . LEU A 1 182 ? 6.491 20.531 -18.091 1.00 19.66 162 LEU A N 1
ATOM 1286 C CA . LEU A 1 182 ? 7.420 19.918 -19.059 1.00 21.66 162 LEU A CA 1
ATOM 1287 C C . LEU A 1 182 ? 8.016 20.952 -20.030 1.00 20.23 162 LEU A C 1
ATOM 1288 O O . LEU A 1 182 ? 9.193 20.835 -20.433 1.00 19.99 162 LEU A O 1
ATOM 1293 N N . VAL A 1 183 ? 7.230 21.956 -20.434 1.00 18.49 163 VAL A N 1
ATOM 1294 C CA . VAL A 1 183 ? 7.783 23.022 -21.280 1.00 17.71 163 VAL A CA 1
ATOM 1295 C C . VAL A 1 183 ? 8.853 23.800 -20.518 1.00 20.25 163 VAL A C 1
ATOM 1296 O O . VAL A 1 183 ? 9.929 24.126 -21.056 1.00 19.12 163 VAL A O 1
ATOM 1300 N N . ALA A 1 184 ? 8.574 24.103 -19.248 1.00 20.09 164 ALA A N 1
ATOM 1301 C CA . ALA A 1 184 ? 9.555 24.755 -18.383 1.00 18.10 164 ALA A CA 1
ATOM 1302 C C . ALA A 1 184 ? 10.826 23.927 -18.260 1.00 20.50 164 ALA A C 1
ATOM 1303 O O . ALA A 1 184 ? 11.928 24.485 -18.217 1.00 20.92 164 ALA A O 1
ATOM 1305 N N . ARG A 1 185 ? 10.689 22.599 -18.155 1.00 18.79 165 ARG A N 1
ATOM 1306 C CA . ARG A 1 185 ? 11.862 21.723 -18.097 1.00 20.10 165 ARG A CA 1
ATOM 1307 C C . ARG A 1 185 ? 12.708 21.848 -19.360 1.00 20.65 165 ARG A C 1
ATOM 1308 O O . ARG A 1 185 ? 13.950 21.883 -19.292 1.00 20.19 165 ARG A O 1
ATOM 1316 N N . ALA A 1 186 ? 12.058 21.917 -20.523 1.00 23.56 166 ALA A N 1
ATOM 1317 C CA . ALA A 1 186 ? 12.824 22.119 -21.758 1.00 22.18 166 ALA A CA 1
ATOM 1318 C C . ALA A 1 186 ? 13.530 23.479 -21.755 1.00 19.83 166 ALA A C 1
ATOM 1319 O O . ALA A 1 186 ? 14.701 23.595 -22.172 1.00 20.92 166 ALA A O 1
ATOM 1321 N N . CYS A 1 187 ? 12.830 24.522 -21.284 1.00 20.01 167 CYS A N 1
ATOM 1322 C CA . CYS A 1 187 ? 13.459 25.835 -21.138 1.00 22.16 167 CYS A CA 1
ATOM 1323 C C . CYS A 1 187 ? 14.672 25.762 -20.219 1.00 24.73 167 CYS A C 1
ATOM 1324 O O . CYS A 1 187 ? 15.706 26.386 -20.496 1.00 22.43 167 CYS A O 1
ATOM 1327 N N . ASP A 1 188 ? 14.570 25.000 -19.122 1.00 19.95 168 ASP A N 1
ATOM 1328 C CA . ASP A 1 188 ? 15.717 24.821 -18.230 1.00 20.44 168 ASP A CA 1
ATOM 1329 C C . ASP A 1 188 ? 16.876 24.140 -18.947 1.00 23.06 168 ASP A C 1
ATOM 1330 O O . ASP A 1 188 ? 18.036 24.475 -18.708 1.00 22.62 168 ASP A O 1
ATOM 1335 N N . ARG A 1 189 ? 16.597 23.140 -19.784 1.00 22.16 169 ARG A N 1
ATOM 1336 C CA . ARG A 1 189 ? 17.706 22.520 -20.516 1.00 23.45 169 ARG A CA 1
ATOM 1337 C C . ARG A 1 189 ? 18.435 23.554 -21.373 1.00 24.12 169 ARG A C 1
ATOM 1338 O O . ARG A 1 189 ? 19.685 23.612 -21.396 1.00 22.74 169 ARG A O 1
ATOM 1346 N N . PHE A 1 190 ? 17.668 24.405 -22.057 1.00 25.20 170 PHE A N 1
ATOM 1347 C CA . PHE A 1 190 ? 18.278 25.475 -22.846 1.00 22.54 170 PHE A CA 1
ATOM 1348 C C . PHE A 1 190 ? 19.123 26.406 -21.974 1.00 22.12 170 PHE A C 1
ATOM 1349 O O . PHE A 1 190 ? 20.290 26.694 -22.292 1.00 23.10 170 PHE A O 1
ATOM 1357 N N . ALA A 1 191 ? 18.555 26.876 -20.859 1.00 21.85 171 ALA A N 1
ATOM 1358 C CA . ALA A 1 191 ? 19.244 27.852 -20.012 1.00 21.97 171 ALA A CA 1
ATOM 1359 C C . ALA A 1 191 ? 20.478 27.248 -19.343 1.00 24.48 171 ALA A C 1
ATOM 1360 O O . ALA A 1 191 ? 21.508 27.922 -19.193 1.00 25.54 171 ALA A O 1
ATOM 1362 N N . GLU A 1 192 ? 20.388 25.986 -18.916 1.00 22.54 172 GLU A N 1
ATOM 1363 C CA . GLU A 1 192 ? 21.534 25.313 -18.316 1.00 23.20 172 GLU A CA 1
ATOM 1364 C C . GLU A 1 192 ? 22.657 25.165 -19.319 1.00 23.92 172 GLU A C 1
ATOM 1365 O O . GLU A 1 192 ? 23.834 25.163 -18.933 1.00 25.46 172 GLU A O 1
ATOM 1371 N N . LYS A 1 193 ? 22.319 25.059 -20.608 1.00 24.79 173 LYS A N 1
ATOM 1372 C CA . LYS A 1 193 ? 23.388 24.997 -21.599 1.00 26.89 173 LYS A CA 1
ATOM 1373 C C . LYS A 1 193 ? 23.936 26.374 -21.974 1.00 26.18 173 LYS A C 1
ATOM 1374 O O . LYS A 1 193 ? 25.133 26.489 -22.271 1.00 26.79 173 LYS A O 1
ATOM 1380 N N . GLN A 1 194 ? 23.122 27.433 -21.889 1.00 27.38 174 GLN A N 1
ATOM 1381 C CA . GLN A 1 194 ? 23.480 28.712 -22.499 1.00 27.30 174 GLN A CA 1
ATOM 1382 C C . GLN A 1 194 ? 23.802 29.838 -21.523 1.00 29.68 174 GLN A C 1
ATOM 1383 O O . GLN A 1 194 ? 24.371 30.853 -21.951 1.00 28.26 174 GLN A O 1
ATOM 1389 N N . ILE A 1 195 ? 23.456 29.706 -20.245 1.00 25.39 175 ILE A N 1
ATOM 1390 C CA . ILE A 1 195 ? 23.571 30.795 -19.275 1.00 23.85 175 ILE A CA 1
ATOM 1391 C C . ILE A 1 195 ? 24.506 30.362 -18.155 1.00 24.50 175 ILE A C 1
ATOM 1392 O O . ILE A 1 195 ? 24.167 29.476 -17.363 1.00 24.75 175 ILE A O 1
ATOM 1397 N N . ALA A 1 196 ? 25.671 31.010 -18.051 1.00 24.89 176 ALA A N 1
ATOM 1398 C CA . ALA A 1 196 ? 26.594 30.686 -16.971 1.00 25.33 176 ALA A CA 1
ATOM 1399 C C . ALA A 1 196 ? 26.005 31.090 -15.623 1.00 25.04 176 ALA A C 1
ATOM 1400 O O . ALA A 1 196 ? 25.516 32.214 -15.458 1.00 29.67 176 ALA A O 1
ATOM 1402 N N . GLY A 1 197 ? 26.047 30.171 -14.658 1.00 26.67 177 GLY A N 1
ATOM 1403 C CA . GLY A 1 197 ? 25.543 30.436 -13.322 1.00 25.54 177 GLY A CA 1
ATOM 1404 C C . GLY A 1 197 ? 24.058 30.210 -13.126 1.00 27.86 177 GLY A C 1
ATOM 1405 O O . GLY A 1 197 ? 23.561 30.428 -12.013 1.00 29.19 177 GLY A O 1
ATOM 1406 N N . TYR A 1 198 ? 23.341 29.799 -14.165 1.00 26.54 178 TYR A N 1
ATOM 1407 C CA . TYR A 1 198 ? 21.908 29.551 -14.053 1.00 22.75 178 TYR A CA 1
ATOM 1408 C C . TYR A 1 198 ? 21.636 28.440 -13.038 1.00 25.44 178 TYR A C 1
ATOM 1409 O O . TYR A 1 198 ? 22.338 27.423 -13.029 1.00 25.70 178 TYR A O 1
ATOM 1418 N N . PRO A 1 199 ? 20.607 28.578 -12.197 1.00 23.77 179 PRO A N 1
ATOM 1419 C CA . PRO A 1 199 ? 20.280 27.510 -11.238 1.00 25.79 179 PRO A CA 1
ATOM 1420 C C . PRO A 1 199 ? 19.585 26.364 -11.955 1.00 23.81 179 PRO A C 1
ATOM 1421 O O . PRO A 1 199 ? 18.524 26.553 -12.548 1.00 24.54 179 PRO A O 1
ATOM 1425 N N . ALA A 1 200 ? 20.184 25.179 -11.896 1.00 29.76 180 ALA A N 1
ATOM 1426 C CA . ALA A 1 200 ? 19.632 24.029 -12.594 1.00 27.86 180 ALA A CA 1
ATOM 1427 C C . ALA A 1 200 ? 18.189 23.800 -12.180 1.00 26.79 180 ALA A C 1
ATOM 1428 O O . ALA A 1 200 ? 17.857 23.847 -10.993 1.00 27.11 180 ALA A O 1
ATOM 1430 N N . GLY A 1 201 ? 17.331 23.585 -13.172 1.00 21.38 181 GLY A N 1
ATOM 1431 C CA . GLY A 1 201 ? 15.958 23.213 -12.892 1.00 24.73 181 GLY A CA 1
ATOM 1432 C C . GLY A 1 201 ? 15.075 24.327 -12.384 1.00 28.10 181 GLY A C 1
ATOM 1433 O O . GLY A 1 201 ? 13.983 24.047 -11.885 1.00 22.29 181 GLY A O 1
ATOM 1434 N N . TYR A 1 202 ? 15.488 25.585 -12.546 1.00 22.07 182 TYR A N 1
ATOM 1435 C CA . TYR A 1 202 ? 14.803 26.697 -11.878 1.00 20.28 182 TYR A CA 1
ATOM 1436 C C . TYR A 1 202 ? 13.366 26.879 -12.358 1.00 23.23 182 TYR A C 1
ATOM 1437 O O . TYR A 1 202 ? 12.453 27.024 -11.536 1.00 22.29 182 TYR A O 1
ATOM 1446 N N . LEU A 1 203 ? 13.154 26.980 -13.680 1.00 19.24 183 LEU A N 1
ATOM 1447 C CA . LEU A 1 203 ? 11.806 27.286 -14.171 1.00 18.73 183 LEU A CA 1
ATOM 1448 C C . LEU A 1 203 ? 10.843 26.140 -13.885 1.00 19.39 183 LEU A C 1
ATOM 1449 O O . LEU A 1 203 ? 9.671 26.376 -13.545 1.00 20.30 183 LEU A O 1
ATOM 1454 N N . GLU A 1 204 ? 11.307 24.893 -14.010 1.00 19.42 184 GLU A N 1
ATOM 1455 C CA . GLU A 1 204 ? 10.446 23.752 -13.672 1.00 18.82 184 GLU A CA 1
ATOM 1456 C C . GLU A 1 204 ? 9.986 23.829 -12.218 1.00 21.07 184 GLU A C 1
ATOM 1457 O O . GLU A 1 204 ? 8.796 23.639 -11.916 1.00 20.74 184 GLU A O 1
ATOM 1463 N N . GLY A 1 205 ? 10.907 24.134 -11.304 1.00 20.95 185 GLY A N 1
ATOM 1464 C CA . GLY A 1 205 ? 10.533 24.226 -9.901 1.00 19.60 185 GLY A CA 1
ATOM 1465 C C . GLY A 1 205 ? 9.607 25.395 -9.634 1.00 26.69 185 GLY A C 1
ATOM 1466 O O . GLY A 1 205 ? 8.661 25.281 -8.848 1.00 24.77 185 GLY A O 1
ATOM 1467 N N . VAL A 1 206 ? 9.849 26.527 -10.301 1.00 21.50 186 VAL A N 1
ATOM 1468 C CA . VAL A 1 206 ? 9.007 27.704 -10.105 1.00 22.82 186 VAL A CA 1
ATOM 1469 C C . VAL A 1 206 ? 7.567 27.426 -10.540 1.00 22.74 186 VAL A C 1
ATOM 1470 O O . VAL A 1 206 ? 6.613 27.763 -9.821 1.00 24.36 186 VAL A O 1
ATOM 1474 N N . VAL A 1 207 ? 7.381 26.793 -11.705 1.00 18.24 187 VAL A N 1
ATOM 1475 C CA . VAL A 1 207 ? 6.028 26.537 -12.199 1.00 19.95 187 VAL A CA 1
ATOM 1476 C C . VAL A 1 207 ? 5.352 25.456 -11.360 1.00 23.00 187 VAL A C 1
ATOM 1477 O O . VAL A 1 207 ? 4.170 25.568 -11.005 1.00 22.38 187 VAL A O 1
ATOM 1481 N N . LYS A 1 208 ? 6.093 24.401 -11.016 1.00 19.54 188 LYS A N 1
ATOM 1482 C CA . LYS A 1 208 ? 5.498 23.250 -10.339 1.00 22.47 188 LYS A CA 1
ATOM 1483 C C . LYS A 1 208 ? 5.034 23.579 -8.920 1.00 21.97 188 LYS A C 1
ATOM 1484 O O . LYS A 1 208 ? 4.093 22.951 -8.415 1.00 22.15 188 LYS A O 1
ATOM 1490 N N . THR A 1 209 ? 5.660 24.553 -8.263 1.00 19.44 189 THR A N 1
ATOM 1491 C CA . THR A 1 209 ? 5.362 24.880 -6.872 1.00 19.23 189 THR A CA 1
ATOM 1492 C C . THR A 1 209 ? 4.595 26.189 -6.727 1.00 19.94 189 THR A C 1
ATOM 1493 O O . THR A 1 209 ? 4.340 26.627 -5.601 1.00 22.06 189 THR A O 1
ATOM 1497 N N . SER A 1 210 ? 4.189 26.809 -7.828 1.00 19.60 190 SER A N 1
ATOM 1498 C CA . SER A 1 210 ? 3.562 28.122 -7.732 1.00 20.88 190 SER A CA 1
ATOM 1499 C C . SER A 1 210 ? 2.154 28.029 -7.162 1.00 19.85 190 SER A C 1
ATOM 1500 O O . SER A 1 210 ? 1.353 27.188 -7.578 1.00 20.92 190 SER A O 1
ATOM 1503 N N . THR A 1 211 ? 1.844 28.929 -6.224 1.00 17.78 191 THR A N 1
ATOM 1504 C CA . THR A 1 211 ? 0.468 29.146 -5.790 1.00 19.61 191 THR A CA 1
ATOM 1505 C C . THR A 1 211 ? -0.117 30.448 -6.326 1.00 19.58 191 THR A C 1
ATOM 1506 O O . THR A 1 211 ? -1.238 30.814 -5.941 1.00 21.68 191 THR A O 1
ATOM 1510 N N . THR A 1 212 ? 0.606 31.159 -7.202 1.00 18.69 192 THR A N 1
ATOM 1511 C CA . THR A 1 212 ? 0.138 32.402 -7.815 1.00 18.61 192 THR A CA 1
ATOM 1512 C C . THR A 1 212 ? -0.329 32.236 -9.253 1.00 18.07 192 THR A C 1
ATOM 1513 O O . THR A 1 212 ? -0.977 33.152 -9.785 1.00 18.48 192 THR A O 1
ATOM 1517 N N . THR A 1 213 ? 0.004 31.118 -9.902 1.00 16.83 193 THR A N 1
ATOM 1518 C CA . THR A 1 213 ? -0.512 30.833 -11.240 1.00 16.49 193 THR A CA 1
ATOM 1519 C C . THR A 1 213 ? -2.006 31.105 -11.319 1.00 16.39 193 THR A C 1
ATOM 1520 O O . THR A 1 213 ? -2.756 30.734 -10.419 1.00 18.34 193 THR A O 1
ATOM 1524 N N . LYS A 1 214 ? -2.416 31.813 -12.371 1.00 16.23 194 LYS A N 1
ATOM 1525 C CA . LYS A 1 214 ? -3.779 32.330 -12.450 1.00 16.89 194 LYS A CA 1
ATOM 1526 C C . LYS A 1 214 ? -4.437 31.872 -13.743 1.00 18.12 194 LYS A C 1
ATOM 1527 O O . LYS A 1 214 ? -3.878 32.063 -14.818 1.00 17.26 194 LYS A O 1
ATOM 1533 N N . ALA A 1 215 ? -5.626 31.280 -13.650 1.00 16.26 195 ALA A N 1
ATOM 1534 C CA . ALA A 1 215 ? -6.372 30.865 -14.836 1.00 15.70 195 ALA A CA 1
ATOM 1535 C C . ALA A 1 215 ? -7.510 31.838 -15.124 1.00 18.11 195 ALA A C 1
ATOM 1536 O O . ALA A 1 215 ? -8.135 32.368 -14.202 1.00 18.64 195 ALA A O 1
ATOM 1538 N N . ARG A 1 216 ? -7.747 32.083 -16.414 1.00 15.57 196 ARG A N 1
ATOM 1539 C CA . ARG A 1 216 ? -8.780 33.006 -16.881 1.00 15.63 196 ARG A CA 1
ATOM 1540 C C . ARG A 1 216 ? -9.650 32.311 -17.917 1.00 15.44 196 ARG A C 1
ATOM 1541 O O . ARG A 1 216 ? -9.174 31.915 -18.994 1.00 15.24 196 ARG A O 1
ATOM 1549 N N . LEU A 1 217 ? -10.935 32.202 -17.603 1.00 15.99 197 LEU A N 1
ATOM 1550 C CA . LEU A 1 217 ? -11.934 31.680 -18.515 1.00 16.66 197 LEU A CA 1
ATOM 1551 C C . LEU A 1 217 ? -12.691 32.882 -19.064 1.00 15.88 197 LEU A C 1
ATOM 1552 O O . LEU A 1 217 ? -13.265 33.655 -18.290 1.00 19.18 197 LEU A O 1
ATOM 1557 N N . LEU A 1 218 ? -12.652 33.070 -20.381 1.00 15.42 198 LEU A N 1
ATOM 1558 C CA . LEU A 1 218 ? -13.199 34.255 -21.030 1.00 16.34 198 LEU A CA 1
ATOM 1559 C C . LEU A 1 218 ? -14.399 33.896 -21.904 1.00 16.71 198 LEU A C 1
ATOM 1560 O O . LEU A 1 218 ? -14.338 32.942 -22.687 1.00 18.91 198 LEU A O 1
ATOM 1565 N N . HIS A 1 219 ? -15.444 34.723 -21.819 1.00 19.60 199 HIS A N 1
ATOM 1566 C CA . HIS A 1 219 ? -16.682 34.561 -22.584 1.00 18.20 199 HIS A CA 1
ATOM 1567 C C . HIS A 1 219 ? -16.974 35.854 -23.335 1.00 19.41 199 HIS A C 1
ATOM 1568 O O . HIS A 1 219 ? -17.304 36.867 -22.717 1.00 21.43 199 HIS A O 1
ATOM 1575 N N . TYR A 1 220 ? -16.877 35.820 -24.660 1.00 16.43 200 TYR A N 1
ATOM 1576 C CA . TYR A 1 220 ? -17.376 36.906 -25.498 1.00 19.24 200 TYR A CA 1
ATOM 1577 C C . TYR A 1 220 ? -18.877 36.738 -25.706 1.00 19.13 200 TYR A C 1
ATOM 1578 O O . TYR A 1 220 ? -19.327 35.689 -26.196 1.00 19.22 200 TYR A O 1
ATOM 1587 N N . PHE A 1 221 ? -19.637 37.753 -25.285 1.00 19.51 201 PHE A N 1
ATOM 1588 C CA . PHE A 1 221 ? -21.082 37.758 -25.446 1.00 19.35 201 PHE A CA 1
ATOM 1589 C C . PHE A 1 221 ? -21.446 38.006 -26.910 1.00 24.06 201 PHE A C 1
ATOM 1590 O O . PHE A 1 221 ? -20.767 38.775 -27.599 1.00 26.26 201 PHE A O 1
ATOM 1598 N N . PRO A 1 222 ? -22.500 37.371 -27.413 1.00 20.69 202 PRO A N 1
ATOM 1599 C CA . PRO A 1 222 ? -22.930 37.637 -28.791 1.00 22.63 202 PRO A CA 1
ATOM 1600 C C . PRO A 1 222 ? -23.326 39.094 -28.961 1.00 30.28 202 PRO A C 1
ATOM 1601 O O . PRO A 1 222 ? -23.807 39.739 -28.030 1.00 30.15 202 PRO A O 1
ATOM 1605 N N . GLU A 1 223 ? -23.127 39.620 -30.164 1.00 28.98 203 GLU A N 1
ATOM 1606 C CA . GLU A 1 223 ? -23.522 40.998 -30.408 1.00 38.47 203 GLU A CA 1
ATOM 1607 C C . GLU A 1 223 ? -24.135 41.102 -31.798 1.00 31.74 203 GLU A C 1
ATOM 1608 O O . GLU A 1 223 ? -23.805 40.324 -32.696 1.00 28.68 203 GLU A O 1
ATOM 1614 N N . GLU A 1 224 ? -25.072 42.039 -31.950 1.00 46.33 204 GLU A N 1
ATOM 1615 C CA . GLU A 1 224 ? -25.806 42.221 -33.197 1.00 45.95 204 GLU A CA 1
ATOM 1616 C C . GLU A 1 224 ? -25.114 43.246 -34.087 1.00 41.11 204 GLU A C 1
ATOM 1617 O O . GLU A 1 224 ? -24.543 44.229 -33.606 1.00 42.20 204 GLU A O 1
ATOM 1623 N N . ALA A 1 225 ? -25.188 43.012 -35.396 1.00 46.84 205 ALA A N 1
ATOM 1624 C CA . ALA A 1 225 ? -24.520 43.856 -36.389 1.00 54.26 205 ALA A CA 1
ATOM 1625 C C . ALA A 1 225 ? -24.939 45.321 -36.286 1.00 55.76 205 ALA A C 1
ATOM 1626 O O . ALA A 1 225 ? -26.121 45.629 -36.152 1.00 56.45 205 ALA A O 1
ATOM 1628 N N . CYS A 1 246 ? -2.065 51.528 -27.280 1.00 58.42 226 CYS A N 1
ATOM 1629 C CA . CYS A 1 246 ? -1.330 50.336 -27.692 1.00 55.88 226 CYS A CA 1
ATOM 1630 C C . CYS A 1 246 ? -2.229 49.111 -27.791 1.00 54.78 226 CYS A C 1
ATOM 1631 O O . CYS A 1 246 ? -2.897 48.734 -26.824 1.00 46.99 226 CYS A O 1
ATOM 1634 N N . ALA A 1 247 ? -2.244 48.487 -28.969 1.00 35.67 227 ALA A N 1
ATOM 1635 C CA . ALA A 1 247 ? -3.120 47.345 -29.181 1.00 38.43 227 ALA A CA 1
ATOM 1636 C C . ALA A 1 247 ? -2.527 46.054 -28.629 1.00 33.12 227 ALA A C 1
ATOM 1637 O O . ALA A 1 247 ? -3.278 45.128 -28.311 1.00 31.72 227 ALA A O 1
ATOM 1639 N N . THR A 1 248 ? -1.202 45.954 -28.537 1.00 26.85 228 THR A N 1
ATOM 1640 C CA . THR A 1 248 ? -0.579 44.737 -28.042 1.00 24.50 228 THR A CA 1
ATOM 1641 C C . THR A 1 248 ? -0.309 44.799 -26.543 1.00 24.53 228 THR A C 1
ATOM 1642 O O . THR A 1 248 ? -0.283 45.861 -25.920 1.00 26.55 228 THR A O 1
ATOM 1646 N N . HIS A 1 249 ? -0.070 43.627 -25.979 1.00 21.83 229 HIS A N 1
ATOM 1647 C CA . HIS A 1 249 ? 0.430 43.504 -24.624 1.00 23.26 229 HIS A CA 1
ATOM 1648 C C . HIS A 1 249 ? 1.462 42.393 -24.603 1.00 21.01 229 HIS A C 1
ATOM 1649 O O . HIS A 1 249 ? 1.597 41.609 -25.549 1.00 20.20 229 HIS A O 1
ATOM 1656 N N . LEU A 1 250 ? 2.180 42.340 -23.493 1.00 20.46 230 LEU A N 1
ATOM 1657 C CA . LEU A 1 250 ? 3.053 41.237 -23.146 1.00 19.55 230 LEU A CA 1
ATOM 1658 C C . LEU A 1 250 ? 2.428 40.535 -21.955 1.00 18.42 230 LEU A C 1
ATOM 1659 O O . LEU A 1 250 ? 1.928 41.197 -21.039 1.00 21.49 230 LEU A O 1
ATOM 1664 N N . ASP A 1 251 ? 2.454 39.206 -21.959 1.00 18.16 231 ASP A N 1
ATOM 1665 C CA . ASP A 1 251 ? 2.081 38.492 -20.743 1.00 17.98 231 ASP A CA 1
ATOM 1666 C C . ASP A 1 251 ? 3.183 38.694 -19.714 1.00 20.71 231 ASP A C 1
ATOM 1667 O O . ASP A 1 251 ? 4.368 38.750 -20.054 1.00 18.75 231 ASP A O 1
ATOM 1672 N N . HIS A 1 252 ? 2.802 38.811 -18.448 1.00 18.98 232 HIS A N 1
ATOM 1673 C CA A HIS A 1 252 ? 3.828 39.171 -17.484 0.48 17.28 232 HIS A CA 1
ATOM 1674 C CA B HIS A 1 252 ? 3.699 39.183 -17.363 0.52 17.27 232 HIS A CA 1
ATOM 1675 C C . HIS A 1 252 ? 4.382 37.986 -16.701 1.00 20.47 232 HIS A C 1
ATOM 1676 O O . HIS A 1 252 ? 5.430 38.146 -16.074 1.00 20.07 232 HIS A O 1
ATOM 1689 N N . GLY A 1 253 ? 3.796 36.798 -16.808 1.00 19.32 233 GLY A N 1
ATOM 1690 C CA . GLY A 1 253 ? 4.248 35.619 -16.085 1.00 18.42 233 GLY A CA 1
ATOM 1691 C C . GLY A 1 253 ? 5.344 34.844 -16.785 1.00 17.73 233 GLY A C 1
ATOM 1692 O O . GLY A 1 253 ? 6.174 35.408 -17.511 1.00 19.00 233 GLY A O 1
ATOM 1693 N N . CYS A 1 254 ? 5.340 33.521 -16.578 1.00 18.61 234 CYS A N 1
ATOM 1694 C CA . CYS A 1 254 ? 6.362 32.661 -17.176 1.00 17.71 234 CYS A CA 1
ATOM 1695 C C . CYS A 1 254 ? 5.867 32.030 -18.464 1.00 16.82 234 CYS A C 1
ATOM 1696 O O . CYS A 1 254 ? 6.398 32.323 -19.547 1.00 18.88 234 CYS A O 1
ATOM 1699 N N . LEU A 1 255 ? 4.854 31.163 -18.357 1.00 17.53 235 LEU A N 1
ATOM 1700 C CA . LEU A 1 255 ? 4.350 30.447 -19.528 1.00 16.40 235 LEU A CA 1
ATOM 1701 C C . LEU A 1 255 ? 2.837 30.441 -19.469 1.00 16.09 235 LEU A C 1
ATOM 1702 O O . LEU A 1 255 ? 2.268 29.998 -18.469 1.00 17.38 235 LEU A O 1
ATOM 1707 N N . THR A 1 256 ? 2.196 30.921 -20.525 1.00 15.96 236 THR A N 1
ATOM 1708 C CA . THR A 1 256 ? 0.736 30.976 -20.576 1.00 15.70 236 THR A CA 1
ATOM 1709 C C . THR A 1 256 ? 0.227 29.829 -21.440 1.00 16.64 236 THR A C 1
ATOM 1710 O O . THR A 1 256 ? 0.459 29.818 -22.653 1.00 17.52 236 THR A O 1
ATOM 1714 N N . GLY A 1 257 ? -0.476 28.881 -20.810 1.00 15.43 237 GLY A N 1
ATOM 1715 C CA . GLY A 1 257 ? -1.132 27.803 -21.552 1.00 15.62 237 GLY A CA 1
ATOM 1716 C C . GLY A 1 257 ? -2.454 28.269 -22.144 1.00 16.39 237 GLY A C 1
ATOM 1717 O O . GLY A 1 257 ? -3.220 29.003 -21.516 1.00 17.11 237 GLY A O 1
ATOM 1718 N N . LEU A 1 258 ? -2.719 27.836 -23.373 1.00 15.32 238 LEU A N 1
ATOM 1719 C CA . LEU A 1 258 ? -3.869 28.330 -24.124 1.00 15.29 238 LEU A CA 1
ATOM 1720 C C . LEU A 1 258 ? -4.604 27.175 -24.765 1.00 19.59 238 LEU A C 1
ATOM 1721 O O . LEU A 1 258 ? -3.974 26.292 -25.365 1.00 18.22 238 LEU A O 1
ATOM 1726 N N . THR A 1 259 ? -5.937 27.250 -24.725 1.00 19.50 239 THR A N 1
ATOM 1727 C CA . THR A 1 259 ? -6.743 26.406 -25.605 1.00 20.96 239 THR A CA 1
ATOM 1728 C C . THR A 1 259 ? -7.106 27.177 -26.870 1.00 18.45 239 THR A C 1
ATOM 1729 O O . THR A 1 259 ? -7.080 28.410 -26.902 1.00 17.86 239 THR A O 1
ATOM 1733 N N . SER A 1 260 ? -7.467 26.434 -27.921 1.00 18.01 240 SER A N 1
ATOM 1734 C CA . SER A 1 260 ? -8.138 27.069 -29.048 1.00 19.05 240 SER A CA 1
ATOM 1735 C C . SER A 1 260 ? -9.530 27.527 -28.618 1.00 16.70 240 SER A C 1
ATOM 1736 O O . SER A 1 260 ? -10.121 26.989 -27.678 1.00 20.89 240 SER A O 1
ATOM 1739 N N . ALA A 1 261 ? -10.043 28.536 -29.308 1.00 17.01 241 ALA A N 1
ATOM 1740 C CA . ALA A 1 261 ? -11.345 29.091 -28.934 1.00 17.24 241 ALA A CA 1
ATOM 1741 C C . ALA A 1 261 ? -12.500 28.187 -29.357 1.00 20.29 241 ALA A C 1
ATOM 1742 O O . ALA A 1 261 ? -12.450 27.521 -30.393 1.00 17.72 241 ALA A O 1
ATOM 1744 N N . MET A 1 262 ? -13.579 28.221 -28.564 1.00 17.17 242 MET A N 1
ATOM 1745 C CA . MET A 1 262 ? -14.832 27.530 -28.873 1.00 15.76 242 MET A CA 1
ATOM 1746 C C . MET A 1 262 ? -15.877 28.582 -29.227 1.00 19.79 242 MET A C 1
ATOM 1747 O O . MET A 1 262 ? -16.207 29.431 -28.398 1.00 20.19 242 MET A O 1
ATOM 1752 N N . PHE A 1 263 ? -16.435 28.500 -30.428 1.00 16.43 243 PHE A N 1
ATOM 1753 C CA . PHE A 1 263 ? -17.581 29.335 -30.779 1.00 16.18 243 PHE A CA 1
ATOM 1754 C C . PHE A 1 263 ? -18.851 28.536 -30.562 1.00 18.12 243 PHE A C 1
ATOM 1755 O O . PHE A 1 263 ? -18.895 27.335 -30.837 1.00 17.42 243 PHE A O 1
ATOM 1763 N N . VAL A 1 264 ? -19.859 29.203 -30.007 1.00 18.85 244 VAL A N 1
ATOM 1764 C CA . VAL A 1 264 ? -21.128 28.575 -29.643 1.00 19.38 244 VAL A CA 1
ATOM 1765 C C . VAL A 1 264 ? -22.271 29.398 -30.215 1.00 15.83 244 VAL A C 1
ATOM 1766 O O . VAL A 1 264 ? -22.325 30.614 -30.012 1.00 19.04 244 VAL A O 1
ATOM 1770 N N . ASP A 1 265 ? -23.206 28.734 -30.904 1.00 17.71 245 ASP A N 1
ATOM 1771 C CA . ASP A 1 265 ? -24.457 29.376 -31.309 1.00 19.82 245 ASP A CA 1
ATOM 1772 C C . ASP A 1 265 ? -25.421 29.209 -30.145 1.00 20.31 245 ASP A C 1
ATOM 1773 O O . ASP A 1 265 ? -25.992 28.136 -29.949 1.00 19.48 245 ASP A O 1
ATOM 1778 N N . GLU A 1 266 ? -25.560 30.266 -29.342 1.00 20.70 246 GLU A N 1
ATOM 1779 C CA . GLU A 1 266 ? -26.332 30.188 -28.108 1.00 18.48 246 GLU A CA 1
ATOM 1780 C C . GLU A 1 266 ? -27.826 30.282 -28.348 1.00 20.68 246 GLU A C 1
ATOM 1781 O O . GLU A 1 266 ? -28.593 30.088 -27.402 1.00 23.62 246 GLU A O 1
ATOM 1787 N N . ALA A 1 267 ? -28.249 30.597 -29.575 1.00 22.11 247 ALA A N 1
ATOM 1788 C CA . ALA A 1 267 ? -29.655 30.396 -29.922 1.00 23.08 247 ALA A CA 1
ATOM 1789 C C . ALA A 1 267 ? -29.950 28.923 -30.195 1.00 25.17 247 ALA A C 1
ATOM 1790 O O . ALA A 1 267 ? -30.978 28.399 -29.741 1.00 27.90 247 ALA A O 1
ATOM 1792 N N . ALA A 1 268 ? -29.059 28.243 -30.923 1.00 22.10 248 ALA A N 1
ATOM 1793 C CA . ALA A 1 268 ? -29.237 26.827 -31.245 1.00 24.36 248 ALA A CA 1
ATOM 1794 C C . ALA A 1 268 ? -29.057 25.936 -30.018 1.00 28.40 248 ALA A C 1
ATOM 1795 O O . ALA A 1 268 ? -29.812 24.975 -29.832 1.00 26.65 248 ALA A O 1
ATOM 1797 N N . THR A 1 269 ? -28.060 26.222 -29.173 1.00 22.08 249 THR A N 1
ATOM 1798 C CA . THR A 1 269 ? -27.822 25.465 -27.940 1.00 24.04 249 THR A CA 1
ATOM 1799 C C . THR A 1 269 ? -27.801 26.469 -26.791 1.00 24.25 249 THR A C 1
ATOM 1800 O O . THR A 1 269 ? -26.743 27.022 -26.454 1.00 19.90 249 THR A O 1
ATOM 1804 N N . PRO A 1 270 ? -28.954 26.751 -26.185 1.00 19.94 250 PRO A N 1
ATOM 1805 C CA . PRO A 1 270 ? -29.042 27.828 -25.181 1.00 17.21 250 PRO A CA 1
ATOM 1806 C C . PRO A 1 270 ? -28.146 27.561 -23.987 1.00 20.89 250 PRO A C 1
ATOM 1807 O O . PRO A 1 270 ? -28.081 26.428 -23.490 1.00 20.87 250 PRO A O 1
ATOM 1811 N N . PRO A 1 271 ? -27.444 28.585 -23.503 1.00 19.85 251 PRO A N 1
ATOM 1812 C CA . PRO A 1 271 ? -26.509 28.430 -22.373 1.00 23.13 251 PRO A CA 1
ATOM 1813 C C . PRO A 1 271 ? -27.224 28.467 -21.027 1.00 22.76 251 PRO A C 1
ATOM 1814 O O . PRO A 1 271 ? -27.003 29.350 -20.191 1.00 21.27 251 PRO A O 1
ATOM 1818 N N . VAL A 1 272 ? -28.121 27.503 -20.837 1.00 19.59 252 VAL A N 1
ATOM 1819 C CA . VAL A 1 272 ? -29.047 27.450 -19.713 1.00 21.96 252 VAL A CA 1
ATOM 1820 C C . VAL A 1 272 ? -28.867 26.103 -19.027 1.00 20.81 252 VAL A C 1
ATOM 1821 O O . VAL A 1 272 ? -28.933 25.057 -19.683 1.00 26.20 252 VAL A O 1
ATOM 1825 N N . VAL A 1 273 ? -28.655 26.136 -17.714 1.00 21.41 253 VAL A N 1
ATOM 1826 C CA . VAL A 1 273 ? -28.454 24.942 -16.899 1.00 25.80 253 VAL A CA 1
ATOM 1827 C C . VAL A 1 273 ? -29.798 24.255 -16.679 1.00 29.35 253 VAL A C 1
ATOM 1828 O O . VAL A 1 273 ? -30.657 24.765 -15.959 1.00 28.67 253 VAL A O 1
ATOM 1832 N N . ASN A 1 274 ? -29.990 23.114 -17.330 1.00 32.15 254 ASN A N 1
ATOM 1833 C CA . ASN A 1 274 ? -31.239 22.383 -17.235 1.00 44.45 254 ASN A CA 1
ATOM 1834 C C . ASN A 1 274 ? -31.005 20.889 -17.039 1.00 48.06 254 ASN A C 1
ATOM 1835 O O . ASN A 1 274 ? -29.951 20.363 -17.389 1.00 58.33 254 ASN A O 1
ATOM 1840 N N . GLY A 1 279 ? -28.667 13.755 -13.195 1.00 55.16 259 GLY A N 1
ATOM 1841 C CA . GLY A 1 279 ? -28.100 13.888 -14.525 1.00 62.83 259 GLY A CA 1
ATOM 1842 C C . GLY A 1 279 ? -26.913 14.835 -14.598 1.00 64.38 259 GLY A C 1
ATOM 1843 O O . GLY A 1 279 ? -26.821 15.796 -13.835 1.00 59.76 259 GLY A O 1
ATOM 1844 N N . SER A 1 280 ? -26.007 14.564 -15.532 1.00 68.61 260 SER A N 1
ATOM 1845 C CA . SER A 1 280 ? -24.835 15.401 -15.735 1.00 83.66 260 SER A CA 1
ATOM 1846 C C . SER A 1 280 ? -25.178 16.583 -16.642 1.00 72.08 260 SER A C 1
ATOM 1847 O O . SER A 1 280 ? -26.209 16.607 -17.320 1.00 70.16 260 SER A O 1
ATOM 1850 N N . LEU A 1 281 ? -24.279 17.569 -16.662 1.00 56.05 261 LEU A N 1
ATOM 1851 C CA . LEU A 1 281 ? -24.498 18.794 -17.420 1.00 53.07 261 LEU A CA 1
ATOM 1852 C C . LEU A 1 281 ? -23.884 18.655 -18.802 1.00 41.91 261 LEU A C 1
ATOM 1853 O O . LEU A 1 281 ? -22.651 18.601 -18.917 1.00 48.18 261 LEU A O 1
ATOM 1858 N N . PRO A 1 282 ? -24.679 18.620 -19.870 1.00 37.75 262 PRO A N 1
ATOM 1859 C CA . PRO A 1 282 ? -24.104 18.357 -21.182 1.00 36.00 262 PRO A CA 1
ATOM 1860 C C . PRO A 1 282 ? -23.341 19.557 -21.686 1.00 39.67 262 PRO A C 1
ATOM 1861 O O . PRO A 1 282 ? -23.642 20.712 -21.325 1.00 30.56 262 PRO A O 1
ATOM 1865 N N . PRO A 1 283 ? -22.310 19.351 -22.499 1.00 33.14 263 PRO A N 1
ATOM 1866 C CA . PRO A 1 283 ? -21.654 20.470 -23.171 1.00 29.01 263 PRO A CA 1
ATOM 1867 C C . PRO A 1 283 ? -22.565 21.084 -24.222 1.00 29.18 263 PRO A C 1
ATOM 1868 O O . PRO A 1 283 ? -23.532 20.482 -24.690 1.00 31.17 263 PRO A O 1
ATOM 1872 N N . LEU A 1 284 ? -22.252 22.324 -24.561 1.00 25.36 264 LEU A N 1
ATOM 1873 C CA . LEU A 1 284 ? -22.948 23.076 -25.588 1.00 18.87 264 LEU A CA 1
ATOM 1874 C C . LEU A 1 284 ? -22.336 22.785 -26.959 1.00 21.43 264 LEU A C 1
ATOM 1875 O O . LEU A 1 284 ? -21.275 22.171 -27.081 1.00 22.11 264 LEU A O 1
ATOM 1880 N N . GLY A 1 285 ? -23.061 23.165 -28.010 1.00 21.82 265 GLY A N 1
ATOM 1881 C CA . GLY A 1 285 ? -22.613 22.882 -29.356 1.00 24.88 265 GLY A CA 1
ATOM 1882 C C . GLY A 1 285 ? -21.477 23.764 -29.828 1.00 17.20 265 GLY A C 1
ATOM 1883 O O . GLY A 1 285 ? -21.647 24.984 -29.939 1.00 24.80 265 GLY A O 1
ATOM 1884 N N . GLU A 1 286 ? -20.335 23.169 -30.165 1.00 19.38 266 GLU A N 1
ATOM 1885 C CA . GLU A 1 286 ? -19.228 23.943 -30.705 1.00 19.87 266 GLU A CA 1
ATOM 1886 C C . GLU A 1 286 ? -19.398 24.068 -32.212 1.00 19.51 266 GLU A C 1
ATOM 1887 O O . GLU A 1 286 ? -19.593 23.061 -32.898 1.00 22.51 266 GLU A O 1
ATOM 1893 N N . LEU A 1 287 ? -19.284 25.285 -32.729 1.00 18.55 267 LEU A N 1
ATOM 1894 C CA . LEU A 1 287 ? -19.305 25.455 -34.184 1.00 18.15 267 LEU A CA 1
ATOM 1895 C C . LEU A 1 287 ? -18.025 24.868 -34.763 1.00 20.08 267 LEU A C 1
ATOM 1896 O O . LEU A 1 287 ? -16.928 25.204 -34.294 1.00 19.12 267 LEU A O 1
ATOM 1901 N N . PRO A 1 288 ? -18.116 24.048 -35.809 1.00 20.69 268 PRO A N 1
ATOM 1902 C CA . PRO A 1 288 ? -16.901 23.433 -36.374 1.00 23.57 268 PRO A CA 1
ATOM 1903 C C . PRO A 1 288 ? -15.866 24.439 -36.834 1.00 18.49 268 PRO A C 1
ATOM 1904 O O . PRO A 1 288 ? -14.662 24.211 -36.654 1.00 20.52 268 PRO A O 1
ATOM 1908 N N . THR A 1 289 ? -16.306 25.562 -37.393 1.00 19.54 269 THR A N 1
ATOM 1909 C CA . THR A 1 289 ? -15.446 26.560 -38.005 1.00 21.40 269 THR A CA 1
ATOM 1910 C C . THR A 1 289 ? -15.799 27.927 -37.442 1.00 19.25 269 THR A C 1
ATOM 1911 O O . THR A 1 289 ? -16.972 28.230 -37.213 1.00 21.55 269 THR A O 1
ATOM 1915 N N . SER A 1 290 ? -14.785 28.766 -37.245 1.00 21.56 270 SER A N 1
ATOM 1916 C CA . SER A 1 290 ? -15.031 30.114 -36.764 1.00 20.17 270 SER A CA 1
ATOM 1917 C C . SER A 1 290 ? -15.945 30.872 -37.723 1.00 21.67 270 SER A C 1
ATOM 1918 O O . SER A 1 290 ? -15.772 30.780 -38.945 1.00 22.72 270 SER A O 1
ATOM 1921 N N . PRO A 1 291 ? -16.903 31.653 -37.210 1.00 20.44 271 PRO A N 1
ATOM 1922 C CA . PRO A 1 291 ? -17.733 32.490 -38.094 1.00 21.46 271 PRO A CA 1
ATOM 1923 C C . PRO A 1 291 ? -17.016 33.711 -38.645 1.00 23.02 271 PRO A C 1
ATOM 1924 O O . PRO A 1 291 ? -17.556 34.359 -39.550 1.00 24.91 271 PRO A O 1
ATOM 1928 N N . ASP A 1 292 ? -15.838 34.062 -38.128 1.00 22.37 272 ASP A N 1
ATOM 1929 C CA . ASP A 1 292 ? -15.127 35.267 -38.556 1.00 21.25 272 ASP A CA 1
ATOM 1930 C C . ASP A 1 292 ? -13.654 34.912 -38.680 1.00 25.40 272 ASP A C 1
ATOM 1931 O O . ASP A 1 292 ? -12.947 34.811 -37.665 1.00 21.68 272 ASP A O 1
ATOM 1936 N N . PRO A 1 293 ? -13.146 34.756 -39.899 1.00 21.74 273 PRO A N 1
ATOM 1937 C CA . PRO A 1 293 ? -11.736 34.362 -40.048 1.00 25.91 273 PRO A CA 1
ATOM 1938 C C . PRO A 1 293 ? -10.747 35.383 -39.511 1.00 26.85 273 PRO A C 1
ATOM 1939 O O . PRO A 1 293 ? -9.578 35.031 -39.324 1.00 25.17 273 PRO A O 1
ATOM 1943 N N . LYS A 1 294 ? -11.160 36.629 -39.270 1.00 21.43 274 LYS A N 1
ATOM 1944 C CA . LYS A 1 294 ? -10.277 37.626 -38.676 1.00 20.39 274 LYS A CA 1
ATOM 1945 C C . LYS A 1 294 ? -10.216 37.546 -37.158 1.00 23.24 274 LYS A C 1
ATOM 1946 O O . LYS A 1 294 ? -9.362 38.207 -36.561 1.00 21.93 274 LYS A O 1
ATOM 1952 N N . ALA A 1 295 ? -11.104 36.787 -36.516 1.00 19.21 275 ALA A N 1
ATOM 1953 C CA . ALA A 1 295 ? -10.984 36.607 -35.077 1.00 20.17 275 ALA A CA 1
ATOM 1954 C C . ALA A 1 295 ? -9.759 35.759 -34.760 1.00 22.06 275 ALA A C 1
ATOM 1955 O O . ALA A 1 295 ? -9.353 34.907 -35.555 1.00 20.73 275 ALA A O 1
ATOM 1957 N N . GLY A 1 296 ? -9.149 36.012 -33.592 1.00 19.37 276 GLY A N 1
ATOM 1958 C CA . GLY A 1 296 ? -8.091 35.140 -33.129 1.00 19.29 276 GLY A CA 1
ATOM 1959 C C . GLY A 1 296 ? -6.887 35.905 -32.624 1.00 19.63 276 GLY A C 1
ATOM 1960 O O . GLY A 1 296 ? -6.957 37.100 -32.316 1.00 18.71 276 GLY A O 1
ATOM 1961 N N . LEU A 1 297 ? -5.771 35.179 -32.540 1.00 18.79 277 LEU A N 1
ATOM 1962 C CA . LEU A 1 297 ? -4.526 35.667 -31.966 1.00 19.25 277 LEU A CA 1
ATOM 1963 C C . LEU A 1 297 ? -3.628 36.276 -33.035 1.00 19.60 277 LEU A C 1
ATOM 1964 O O . LEU A 1 297 ? -3.438 35.690 -34.109 1.00 19.97 277 LEU A O 1
ATOM 1969 N N . TYR A 1 298 ? -3.063 37.441 -32.730 1.00 17.46 278 TYR A N 1
ATOM 1970 C CA . TYR A 1 298 ? -2.172 38.160 -33.632 1.00 19.73 278 TYR A CA 1
ATOM 1971 C C . TYR A 1 298 ? -0.889 38.462 -32.886 1.00 23.26 278 TYR A C 1
ATOM 1972 O O . TYR A 1 298 ? -0.935 38.902 -31.733 1.00 20.24 278 TYR A O 1
ATOM 1981 N N . ILE A 1 299 ? 0.254 38.227 -33.534 1.00 18.18 279 ILE A N 1
ATOM 1982 C CA . ILE A 1 299 ? 1.556 38.369 -32.892 1.00 19.72 279 ILE A CA 1
ATOM 1983 C C . ILE A 1 299 ? 2.417 39.292 -33.737 1.00 20.10 279 ILE A C 1
ATOM 1984 O O . ILE A 1 299 ? 2.442 39.185 -34.970 1.00 22.89 279 ILE A O 1
ATOM 1989 N N . LYS A 1 300 ? 3.104 40.214 -33.074 1.00 21.55 280 LYS A N 1
ATOM 1990 C CA . LYS A 1 300 ? 4.015 41.155 -33.722 1.00 20.96 280 LYS A CA 1
ATOM 1991 C C . LYS A 1 300 ? 5.434 40.793 -33.305 1.00 31.47 280 LYS A C 1
ATOM 1992 O O . LYS A 1 300 ? 5.892 41.193 -32.232 1.00 34.45 280 LYS A O 1
ATOM 1998 N N . SER A 1 301 ? 6.133 40.049 -34.156 1.00 30.55 281 SER A N 1
ATOM 1999 C CA . SER A 1 301 ? 7.521 39.718 -33.877 1.00 34.96 281 SER A CA 1
ATOM 2000 C C . SER A 1 301 ? 8.391 40.968 -34.038 1.00 48.25 281 SER A C 1
ATOM 2001 O O . SER A 1 301 ? 7.919 42.049 -34.408 1.00 37.48 281 SER A O 1
ATOM 2004 N N . ARG A 1 302 ? 9.696 40.818 -33.794 1.00 39.84 282 ARG A N 1
ATOM 2005 C CA . ARG A 1 302 ? 10.577 41.975 -33.928 1.00 39.25 282 ARG A CA 1
ATOM 2006 C C . ARG A 1 302 ? 10.713 42.462 -35.369 1.00 49.63 282 ARG A C 1
ATOM 2007 O O . ARG A 1 302 ? 11.305 43.524 -35.585 1.00 43.59 282 ARG A O 1
ATOM 2015 N N . THR A 1 303 ? 10.172 41.735 -36.352 1.00 46.23 283 THR A N 1
ATOM 2016 C CA . THR A 1 303 ? 10.092 42.265 -37.710 1.00 39.78 283 THR A CA 1
ATOM 2017 C C . THR A 1 303 ? 9.210 43.507 -37.796 1.00 44.29 283 THR A C 1
ATOM 2018 O O . THR A 1 303 ? 9.290 44.244 -38.785 1.00 41.46 283 THR A O 1
ATOM 2022 N N . GLY A 1 304 ? 8.362 43.748 -36.794 1.00 38.48 284 GLY A N 1
ATOM 2023 C CA . GLY A 1 304 ? 7.504 44.914 -36.760 1.00 31.06 284 GLY A CA 1
ATOM 2024 C C . GLY A 1 304 ? 6.167 44.760 -37.444 1.00 32.42 284 GLY A C 1
ATOM 2025 O O . GLY A 1 304 ? 5.354 45.692 -37.391 1.00 38.93 284 GLY A O 1
ATOM 2026 N N . GLN A 1 305 ? 5.932 43.642 -38.119 1.00 25.90 285 GLN A N 1
ATOM 2027 C CA . GLN A 1 305 ? 4.673 43.371 -38.791 1.00 26.04 285 GLN A CA 1
ATOM 2028 C C . GLN A 1 305 ? 3.935 42.255 -38.061 1.00 31.61 285 GLN A C 1
ATOM 2029 O O . GLN A 1 305 ? 4.544 41.390 -37.425 1.00 32.33 285 GLN A O 1
ATOM 2035 N N . THR A 1 306 ? 2.614 42.351 -38.081 1.00 24.72 286 THR A N 1
ATOM 2036 C CA . THR A 1 306 ? 1.729 41.477 -37.321 1.00 25.99 286 THR A CA 1
ATOM 2037 C C . THR A 1 306 ? 1.165 40.349 -38.179 1.00 26.61 286 THR A C 1
ATOM 2038 O O . THR A 1 306 ? 0.708 40.590 -39.302 1.00 26.35 286 THR A O 1
ATOM 2042 N N . VAL A 1 307 ? 1.186 39.125 -37.641 1.00 20.51 287 VAL A N 1
ATOM 2043 C CA . VAL A 1 307 ? 0.655 37.943 -38.315 1.00 21.95 287 VAL A CA 1
ATOM 2044 C C . VAL A 1 307 ? -0.391 37.266 -37.431 1.00 20.37 287 VAL A C 1
ATOM 2045 O O . VAL A 1 307 ? -0.341 37.349 -36.199 1.00 20.61 287 VAL A O 1
ATOM 2049 N N . GLN A 1 308 ? -1.339 36.576 -38.065 1.00 18.02 288 GLN A N 1
ATOM 2050 C CA . GLN A 1 308 ? -2.318 35.780 -37.332 1.00 17.68 288 GLN A CA 1
ATOM 2051 C C . GLN A 1 308 ? -1.749 34.391 -37.080 1.00 23.97 288 GLN A C 1
ATOM 2052 O O . GLN A 1 308 ? -1.084 33.823 -37.947 1.00 23.70 288 GLN A O 1
ATOM 2058 N N . VAL A 1 309 ? -2.000 33.841 -35.890 1.00 19.83 289 VAL A N 1
ATOM 2059 C CA . VAL A 1 309 ? -1.467 32.530 -35.531 1.00 18.38 289 VAL A CA 1
ATOM 2060 C C . VAL A 1 309 ? -2.587 31.691 -34.939 1.00 21.67 289 VAL A C 1
ATOM 2061 O O . VAL A 1 309 ? -3.289 32.143 -34.027 1.00 22.59 289 VAL A O 1
ATOM 2065 N N . LYS A 1 310 ? -2.730 30.462 -35.426 1.00 20.44 290 LYS A N 1
ATOM 2066 C CA . LYS A 1 310 ? -3.831 29.598 -35.039 1.00 21.33 290 LYS A CA 1
ATOM 2067 C C . LYS A 1 310 ? -3.353 28.468 -34.135 1.00 24.08 290 LYS A C 1
ATOM 2068 O O . LYS A 1 310 ? -2.207 28.022 -34.219 1.00 26.79 290 LYS A O 1
ATOM 2074 N N . ILE A 1 311 ? -4.226 28.058 -33.222 1.00 20.85 291 ILE A N 1
ATOM 2075 C CA . ILE A 1 311 ? -4.003 26.914 -32.345 1.00 19.97 291 ILE A CA 1
ATOM 2076 C C . ILE A 1 311 ? -4.911 25.783 -32.815 1.00 18.91 291 ILE A C 1
ATOM 2077 O O . ILE A 1 311 ? -6.142 25.929 -32.765 1.00 19.14 291 ILE A O 1
ATOM 2082 N N . PRO A 1 312 ? -4.374 24.639 -33.236 1.00 19.04 292 PRO A N 1
ATOM 2083 C CA . PRO A 1 312 ? -5.246 23.505 -33.578 1.00 20.15 292 PRO A CA 1
ATOM 2084 C C . PRO A 1 312 ? -6.101 23.081 -32.389 1.00 20.62 292 PRO A C 1
ATOM 2085 O O . PRO A 1 312 ? -5.667 23.117 -31.235 1.00 20.09 292 PRO A O 1
ATOM 2089 N N . ARG A 1 313 ? -7.338 22.676 -32.686 1.00 19.13 293 ARG A N 1
ATOM 2090 C CA . ARG A 1 313 ? -8.307 22.382 -31.635 1.00 19.88 293 ARG A CA 1
ATOM 2091 C C . ARG A 1 313 ? -7.822 21.297 -30.683 1.00 19.47 293 ARG A C 1
ATOM 2092 O O . ARG A 1 313 ? -8.197 21.306 -29.501 1.00 20.22 293 ARG A O 1
ATOM 2100 N N . ASP A 1 314 ? -6.988 20.365 -31.162 1.00 19.39 294 ASP A N 1
ATOM 2101 C CA . ASP A 1 314 ? -6.505 19.256 -30.345 1.00 19.26 294 ASP A CA 1
ATOM 2102 C C . ASP A 1 314 ? -5.175 19.554 -29.656 1.00 18.80 294 ASP A C 1
ATOM 2103 O O . ASP A 1 314 ? -4.575 18.642 -29.081 1.00 26.06 294 ASP A O 1
ATOM 2108 N N . CYS A 1 315 ? -4.720 20.797 -29.675 1.00 19.14 295 CYS A N 1
ATOM 2109 C CA . CYS A 1 315 ? -3.412 21.150 -29.138 1.00 20.16 295 CYS A CA 1
ATOM 2110 C C . CYS A 1 315 ? -3.539 22.138 -27.991 1.00 20.10 295 CYS A C 1
ATOM 2111 O O . CYS A 1 315 ? -4.583 22.756 -27.786 1.00 19.75 295 CYS A O 1
ATOM 2114 N N . ILE A 1 316 ? -2.438 22.296 -27.252 1.00 17.01 296 ILE A N 1
ATOM 2115 C CA . ILE A 1 316 ? -2.309 23.348 -26.246 1.00 16.08 296 ILE A CA 1
ATOM 2116 C C . ILE A 1 316 ? -1.140 24.224 -26.663 1.00 19.53 296 ILE A C 1
ATOM 2117 O O . ILE A 1 316 ? -0.075 23.701 -26.999 1.00 21.80 296 ILE A O 1
ATOM 2122 N N . ALA A 1 317 ? -1.298 25.542 -26.589 1.00 17.34 297 ALA A N 1
ATOM 2123 C CA . ALA A 1 317 ? -0.169 26.402 -26.922 1.00 17.65 297 ALA A CA 1
ATOM 2124 C C . ALA A 1 317 ? 0.366 27.070 -25.665 1.00 17.71 297 ALA A C 1
ATOM 2125 O O . ALA A 1 317 ? -0.335 27.187 -24.666 1.00 18.40 297 ALA A O 1
ATOM 2127 N N . PHE A 1 318 ? 1.631 27.501 -25.722 1.00 17.25 298 PHE A N 1
ATOM 2128 C CA . PHE A 1 318 ? 2.273 28.168 -24.592 1.00 18.68 298 PHE A CA 1
ATOM 2129 C C . PHE A 1 318 ? 2.964 29.423 -25.083 1.00 19.61 298 PHE A C 1
ATOM 2130 O O . PHE A 1 318 ? 3.814 29.352 -25.975 1.00 18.45 298 PHE A O 1
ATOM 2138 N N . GLN A 1 319 ? 2.598 30.567 -24.507 1.00 16.66 299 GLN A N 1
ATOM 2139 C CA . GLN A 1 319 ? 3.277 31.827 -24.795 1.00 16.31 299 GLN A CA 1
ATOM 2140 C C . GLN A 1 319 ? 4.239 32.186 -23.668 1.00 16.51 299 GLN A C 1
ATOM 2141 O O . GLN A 1 319 ? 3.928 32.007 -22.487 1.00 18.81 299 GLN A O 1
ATOM 2147 N N . THR A 1 320 ? 5.402 32.708 -24.033 1.00 18.33 300 THR A N 1
ATOM 2148 C CA . THR A 1 320 ? 6.335 33.205 -23.033 1.00 18.74 300 THR A CA 1
ATOM 2149 C C . THR A 1 320 ? 5.875 34.540 -22.466 1.00 19.46 300 THR A C 1
ATOM 2150 O O . THR A 1 320 ? 5.314 35.372 -23.175 1.00 21.06 300 THR A O 1
ATOM 2154 N N . GLY A 1 321 ? 6.183 34.771 -21.188 1.00 18.24 301 GLY A N 1
ATOM 2155 C CA . GLY A 1 321 ? 5.886 36.024 -20.534 1.00 18.35 301 GLY A CA 1
ATOM 2156 C C . GLY A 1 321 ? 7.135 36.711 -20.002 1.00 20.19 301 GLY A C 1
ATOM 2157 O O . GLY A 1 321 ? 8.237 36.166 -20.047 1.00 20.54 301 GLY A O 1
ATOM 2158 N N . GLU A 1 322 ? 6.930 37.922 -19.470 1.00 17.68 302 GLU A N 1
ATOM 2159 C CA . GLU A 1 322 ? 8.068 38.766 -19.092 1.00 18.08 302 GLU A CA 1
ATOM 2160 C C . GLU A 1 322 ? 8.883 38.174 -17.950 1.00 20.61 302 GLU A C 1
ATOM 2161 O O . GLU A 1 322 ? 10.094 38.424 -17.859 1.00 19.77 302 GLU A O 1
ATOM 2167 N N . ALA A 1 323 ? 8.253 37.437 -17.038 1.00 18.26 303 ALA A N 1
ATOM 2168 C CA . ALA A 1 323 ? 9.043 36.856 -15.956 1.00 21.64 303 ALA A CA 1
ATOM 2169 C C . ALA A 1 323 ? 10.015 35.806 -16.487 1.00 20.84 303 ALA A C 1
ATOM 2170 O O . ALA A 1 323 ? 11.156 35.710 -16.012 1.00 19.34 303 ALA A O 1
ATOM 2172 N N . LEU A 1 324 ? 9.584 35.008 -17.474 1.00 19.35 304 LEU A N 1
ATOM 2173 C CA . LEU A 1 324 ? 10.498 34.030 -18.063 1.00 21.64 304 LEU A CA 1
ATOM 2174 C C . LEU A 1 324 ? 11.601 34.727 -18.851 1.00 21.03 304 LEU A C 1
ATOM 2175 O O . LEU A 1 324 ? 12.771 34.310 -18.807 1.00 21.21 304 LEU A O 1
ATOM 2180 N N . GLU A 1 325 ? 11.252 35.798 -19.568 1.00 20.49 305 GLU A N 1
ATOM 2181 C CA . GLU A 1 325 ? 12.271 36.599 -20.240 1.00 22.73 305 GLU A CA 1
ATOM 2182 C C . GLU A 1 325 ? 13.324 37.086 -19.248 1.00 25.28 305 GLU A C 1
ATOM 2183 O O . GLU A 1 325 ? 14.531 36.977 -19.501 1.00 22.45 305 GLU A O 1
ATOM 2189 N N . ARG A 1 326 ? 12.890 37.598 -18.094 1.00 21.64 306 ARG A N 1
ATOM 2190 C CA . ARG A 1 326 ? 13.863 38.091 -17.119 1.00 21.86 306 ARG A CA 1
ATOM 2191 C C . ARG A 1 326 ? 14.710 36.943 -16.563 1.00 24.06 306 ARG A C 1
ATOM 2192 O O . ARG A 1 326 ? 15.936 37.078 -16.418 1.00 22.55 306 ARG A O 1
ATOM 2200 N N . ILE A 1 327 ? 14.078 35.798 -16.267 1.00 20.77 307 ILE A N 1
ATOM 2201 C CA . ILE A 1 327 ? 14.801 34.646 -15.715 1.00 21.88 307 ILE A CA 1
ATOM 2202 C C . ILE A 1 327 ? 15.863 34.132 -16.684 1.00 21.01 307 ILE A C 1
ATOM 2203 O O . ILE A 1 327 ? 16.922 33.642 -16.254 1.00 23.36 307 ILE A O 1
ATOM 2208 N N . THR A 1 328 ? 15.610 34.225 -17.994 1.00 21.18 308 THR A N 1
ATOM 2209 C CA . THR A 1 328 ? 16.574 33.780 -18.991 1.00 22.91 308 THR A CA 1
ATOM 2210 C C . THR A 1 328 ? 17.463 34.911 -19.495 1.00 26.86 308 THR A C 1
ATOM 2211 O O . THR A 1 328 ? 18.157 34.731 -20.501 1.00 26.70 308 THR A O 1
ATOM 2215 N N . GLY A 1 329 ? 17.446 36.063 -18.826 1.00 23.59 309 GLY A N 1
ATOM 2216 C CA . GLY A 1 329 ? 18.283 37.182 -19.226 1.00 23.32 309 GLY A CA 1
ATOM 2217 C C . GLY A 1 329 ? 18.042 37.654 -20.639 1.00 24.44 309 GLY A C 1
ATOM 2218 O O . GLY A 1 329 ? 18.982 38.121 -21.303 1.00 27.62 309 GLY A O 1
ATOM 2219 N N . GLY A 1 330 ? 16.804 37.538 -21.127 1.00 23.12 310 GLY A N 1
ATOM 2220 C CA . GLY A 1 330 ? 16.453 37.967 -22.460 1.00 23.44 310 GLY A CA 1
ATOM 2221 C C . GLY A 1 330 ? 16.780 36.985 -23.557 1.00 24.87 310 GLY A C 1
ATOM 2222 O O . GLY A 1 330 ? 16.544 37.296 -24.730 1.00 29.58 310 GLY A O 1
ATOM 2223 N N . LYS A 1 331 ? 17.324 35.814 -23.222 1.00 26.42 311 LYS A N 1
ATOM 2224 C CA . LYS A 1 331 ? 17.625 34.829 -24.252 1.00 28.25 311 LYS A CA 1
ATOM 2225 C C . LYS A 1 331 ? 16.357 34.233 -24.835 1.00 30.60 311 LYS A C 1
ATOM 2226 O O . LYS A 1 331 ? 16.342 33.857 -26.012 1.00 27.42 311 LYS A O 1
ATOM 2232 N N . PHE A 1 332 ? 15.305 34.114 -24.027 1.00 21.15 312 PHE A N 1
ATOM 2233 C CA . PHE A 1 332 ? 13.946 33.950 -24.515 1.00 23.71 312 PHE A CA 1
ATOM 2234 C C . PHE A 1 332 ? 13.189 35.251 -24.259 1.00 23.37 312 PHE A C 1
ATOM 2235 O O . PHE A 1 332 ? 13.510 35.999 -23.330 1.00 24.55 312 PHE A O 1
ATOM 2243 N N . LYS A 1 333 ? 12.197 35.535 -25.102 1.00 23.95 313 LYS A N 1
ATOM 2244 C CA . LYS A 1 333 ? 11.543 36.836 -25.102 1.00 23.23 313 LYS A CA 1
ATOM 2245 C C . LYS A 1 333 ? 10.037 36.689 -24.986 1.00 20.40 313 LYS A C 1
ATOM 2246 O O . LYS A 1 333 ? 9.441 35.787 -25.587 1.00 25.17 313 LYS A O 1
ATOM 2252 N N . ALA A 1 334 ? 9.426 37.605 -24.240 1.00 19.56 314 ALA A N 1
ATOM 2253 C CA . ALA A 1 334 ? 7.982 37.806 -24.338 1.00 20.17 314 ALA A CA 1
ATOM 2254 C C . ALA A 1 334 ? 7.718 38.648 -25.578 1.00 22.48 314 ALA A C 1
ATOM 2255 O O . ALA A 1 334 ? 8.386 39.666 -25.788 1.00 25.86 314 ALA A O 1
ATOM 2257 N N . VAL A 1 335 ? 6.780 38.218 -26.410 1.00 19.70 315 VAL A N 1
ATOM 2258 C CA . VAL A 1 335 ? 6.552 38.815 -27.727 1.00 21.04 315 VAL A CA 1
ATOM 2259 C C . VAL A 1 335 ? 5.186 39.491 -27.729 1.00 19.52 315 VAL A C 1
ATOM 2260 O O . VAL A 1 335 ? 4.205 38.873 -27.304 1.00 22.65 315 VAL A O 1
ATOM 2264 N N . PRO A 1 336 ? 5.088 40.744 -28.181 1.00 21.57 316 PRO A N 1
ATOM 2265 C CA . PRO A 1 336 ? 3.806 41.470 -28.159 1.00 20.59 316 PRO A CA 1
ATOM 2266 C C . PRO A 1 336 ? 2.740 40.799 -29.013 1.00 20.92 316 PRO A C 1
ATOM 2267 O O . PRO A 1 336 ? 3.017 40.289 -30.103 1.00 20.81 316 PRO A O 1
ATOM 2271 N N . HIS A 1 337 ? 1.500 40.825 -28.525 1.00 19.50 317 HIS A N 1
ATOM 2272 C CA . HIS A 1 337 ? 0.410 40.142 -29.209 1.00 19.30 317 HIS A CA 1
ATOM 2273 C C . HIS A 1 337 ? -0.921 40.707 -28.728 1.00 22.10 317 HIS A C 1
ATOM 2274 O O . HIS A 1 337 ? -0.980 41.473 -27.763 1.00 21.08 317 HIS A O 1
ATOM 2281 N N . PHE A 1 338 ? -1.996 40.306 -29.410 1.00 20.18 318 PHE A N 1
ATOM 2282 C CA . PHE A 1 338 ? -3.345 40.651 -28.961 1.00 22.24 318 PHE A CA 1
ATOM 2283 C C . PHE A 1 338 ? -4.334 39.654 -29.545 1.00 21.77 318 PHE A C 1
ATOM 2284 O O . PHE A 1 338 ? -4.016 38.896 -30.458 1.00 19.08 318 PHE A O 1
ATOM 2292 N N . VAL A 1 339 ? -5.534 39.626 -28.969 1.00 19.93 319 VAL A N 1
ATOM 2293 C CA . VAL A 1 339 ? -6.612 38.756 -29.430 1.00 19.27 319 VAL A CA 1
ATOM 2294 C C . VAL A 1 339 ? -7.793 39.616 -29.856 1.00 22.64 319 VAL A C 1
ATOM 2295 O O . VAL A 1 339 ? -8.151 40.572 -29.162 1.00 23.42 319 VAL A O 1
ATOM 2299 N N . ARG A 1 340 ? -8.371 39.282 -31.012 1.00 18.90 320 ARG A N 1
ATOM 2300 C CA . ARG A 1 340 ? -9.574 39.903 -31.564 1.00 22.73 320 ARG A CA 1
ATOM 2301 C C . ARG A 1 340 ? -10.741 38.937 -31.456 1.00 21.67 320 ARG A C 1
ATOM 2302 O O . ARG A 1 340 ? -10.615 37.788 -31.874 1.00 22.03 320 ARG A O 1
ATOM 2310 N N . GLY A 1 341 ? -11.907 39.419 -31.000 1.00 20.84 321 GLY A N 1
ATOM 2311 C CA . GLY A 1 341 ? -13.115 38.622 -31.094 1.00 21.37 321 GLY A CA 1
ATOM 2312 C C . GLY A 1 341 ? -13.738 38.717 -32.488 1.00 23.63 321 GLY A C 1
ATOM 2313 O O . GLY A 1 341 ? -13.258 39.419 -33.375 1.00 25.65 321 GLY A O 1
ATOM 2314 N N . ALA A 1 342 ? -14.858 38.021 -32.661 1.00 20.46 322 ALA A N 1
ATOM 2315 C CA . ALA A 1 342 ? -15.566 38.042 -33.936 1.00 20.23 322 ALA A CA 1
ATOM 2316 C C . ALA A 1 342 ? -16.339 39.345 -34.100 1.00 26.68 322 ALA A C 1
ATOM 2317 O O . ALA A 1 342 ? -16.866 39.906 -33.131 1.00 25.27 322 ALA A O 1
ATOM 2319 N N . ARG A 1 343 ? -16.366 39.849 -35.332 1.00 22.29 323 ARG A N 1
ATOM 2320 C CA . ARG A 1 343 ? -17.130 41.049 -35.634 1.00 24.53 323 ARG A CA 1
ATOM 2321 C C . ARG A 1 343 ? -18.627 40.787 -35.496 1.00 25.16 323 ARG A C 1
ATOM 2322 O O . ARG A 1 343 ? -19.116 39.685 -35.756 1.00 25.43 323 ARG A O 1
ATOM 2330 N N . ALA A 1 344 ? -19.356 41.828 -35.072 1.00 31.32 324 ALA A N 1
ATOM 2331 C CA . ALA A 1 344 ? -20.783 41.675 -34.782 1.00 32.51 324 ALA A CA 1
ATOM 2332 C C . ALA A 1 344 ? -21.558 41.168 -35.993 1.00 30.21 324 ALA A C 1
ATOM 2333 O O . ALA A 1 344 ? -22.496 40.375 -35.847 1.00 29.96 324 ALA A O 1
ATOM 2335 N N . GLU A 1 345 ? -21.188 41.615 -37.198 1.00 29.49 325 GLU A N 1
ATOM 2336 C CA . GLU A 1 345 ? -21.835 41.102 -38.406 1.00 32.37 325 GLU A CA 1
ATOM 2337 C C . GLU A 1 345 ? -21.808 39.581 -38.458 1.00 32.78 325 GLU A C 1
ATOM 2338 O O . GLU A 1 345 ? -22.769 38.947 -38.906 1.00 32.51 325 GLU A O 1
ATOM 2344 N N . MET A 1 346 ? -20.730 38.973 -37.969 1.00 29.30 326 MET A N 1
ATOM 2345 C CA . MET A 1 346 ? -20.615 37.522 -37.984 1.00 28.53 326 MET A CA 1
ATOM 2346 C C . MET A 1 346 ? -21.138 36.855 -36.720 1.00 25.18 326 MET A C 1
ATOM 2347 O O . MET A 1 346 ? -21.595 35.708 -36.788 1.00 28.40 326 MET A O 1
ATOM 2352 N N . SER A 1 347 ? -21.095 37.536 -35.575 1.00 26.86 327 SER A N 1
ATOM 2353 C CA . SER A 1 347 ? -21.747 36.977 -34.393 1.00 25.71 327 SER A CA 1
ATOM 2354 C C . SER A 1 347 ? -23.259 36.923 -34.584 1.00 27.57 327 SER A C 1
ATOM 2355 O O . SER A 1 347 ? -23.910 35.964 -34.151 1.00 26.31 327 SER A O 1
ATOM 2358 N N . ALA A 1 348 ? -23.826 37.939 -35.246 1.00 26.02 328 ALA A N 1
ATOM 2359 C CA . ALA A 1 348 ? -25.243 37.968 -35.632 1.00 31.16 328 ALA A CA 1
ATOM 2360 C C . ALA A 1 348 ? -26.167 37.818 -34.428 1.00 34.81 328 ALA A C 1
ATOM 2361 O O . ALA A 1 348 ? -27.255 37.240 -34.536 1.00 32.78 328 ALA A O 1
ATOM 2363 N N . GLY A 1 349 ? -25.740 38.348 -33.283 1.00 30.31 329 GLY A N 1
ATOM 2364 C CA . GLY A 1 349 ? -26.501 38.264 -32.054 1.00 31.17 329 GLY A CA 1
ATOM 2365 C C . GLY A 1 349 ? -26.664 36.876 -31.483 1.00 27.90 329 GLY A C 1
ATOM 2366 O O . GLY A 1 349 ? -27.399 36.712 -30.506 1.00 30.23 329 GLY A O 1
ATOM 2367 N N . ARG A 1 350 ? -25.991 35.866 -32.041 1.00 23.67 330 ARG A N 1
ATOM 2368 C CA . ARG A 1 350 ? -26.157 34.499 -31.569 1.00 22.10 330 ARG A CA 1
ATOM 2369 C C . ARG A 1 350 ? -24.871 33.810 -31.151 1.00 20.54 330 ARG A C 1
ATOM 2370 O O . ARG A 1 350 ? -24.931 32.892 -30.333 1.00 21.91 330 ARG A O 1
ATOM 2378 N N . ILE A 1 351 ? -23.727 34.169 -31.724 1.00 20.71 331 ILE A N 1
ATOM 2379 C CA . ILE A 1 351 ? -22.515 33.366 -31.564 1.00 16.89 331 ILE A CA 1
ATOM 2380 C C . ILE A 1 351 ? -21.606 34.000 -30.517 1.00 17.99 331 ILE A C 1
ATOM 2381 O O . ILE A 1 351 ? -21.190 35.158 -30.637 1.00 22.53 331 ILE A O 1
ATOM 2386 N N . ALA A 1 352 ? -21.311 33.217 -29.490 1.00 16.86 332 ALA A N 1
ATOM 2387 C CA . ALA A 1 352 ? -20.397 33.560 -28.409 1.00 17.60 332 ALA A CA 1
ATOM 2388 C C . ALA A 1 352 ? -19.057 32.889 -28.643 1.00 19.12 332 ALA A C 1
ATOM 2389 O O . ALA A 1 352 ? -18.949 31.942 -29.431 1.00 17.39 332 ALA A O 1
ATOM 2391 N N . ARG A 1 353 ? -18.025 33.382 -27.938 1.00 17.25 333 ARG A N 1
ATOM 2392 C CA . ARG A 1 353 ? -16.673 32.825 -28.076 1.00 17.26 333 ARG A CA 1
ATOM 2393 C C . ARG A 1 353 ? -16.051 32.588 -26.700 1.00 15.69 333 ARG A C 1
ATOM 2394 O O . ARG A 1 353 ? -15.996 33.506 -25.889 1.00 19.93 333 ARG A O 1
ATOM 2402 N N . ASN A 1 354 ? -15.581 31.373 -26.432 1.00 14.83 334 ASN A N 1
ATOM 2403 C CA . ASN A 1 354 ? -15.043 30.993 -25.125 1.00 17.33 334 ASN A CA 1
ATOM 2404 C C . ASN A 1 354 ? -13.598 30.514 -25.222 1.00 17.23 334 ASN A C 1
ATOM 2405 O O . ASN A 1 354 ? -13.254 29.750 -26.119 1.00 15.29 334 ASN A O 1
ATOM 2410 N N . THR A 1 355 ? -12.756 30.956 -24.285 1.00 17.09 335 THR A N 1
ATOM 2411 C CA . THR A 1 355 ? -11.364 30.499 -24.223 1.00 18.51 335 THR A CA 1
ATOM 2412 C C . THR A 1 355 ? -10.888 30.334 -22.790 1.00 19.19 335 THR A C 1
ATOM 2413 O O . THR A 1 355 ? -11.425 30.931 -21.860 1.00 16.27 335 THR A O 1
ATOM 2417 N N . LEU A 1 356 ? -9.801 29.573 -22.646 1.00 17.58 336 LEU A N 1
ATOM 2418 C CA . LEU A 1 356 ? -9.101 29.416 -21.376 1.00 16.69 336 LEU A CA 1
ATOM 2419 C C . LEU A 1 356 ? -7.629 29.762 -21.569 1.00 16.58 336 LEU A C 1
ATOM 2420 O O . LEU A 1 356 ? -6.985 29.287 -22.521 1.00 18.02 336 LEU A O 1
ATOM 2425 N N . ALA A 1 357 ? -7.101 30.551 -20.623 1.00 14.94 337 ALA A N 1
ATOM 2426 C CA . ALA A 1 357 ? -5.670 30.836 -20.545 1.00 15.02 337 ALA A CA 1
ATOM 2427 C C . ALA A 1 357 ? -5.211 30.532 -19.125 1.00 16.70 337 ALA A C 1
ATOM 2428 O O . ALA A 1 357 ? -5.918 30.823 -18.164 1.00 16.21 337 ALA A O 1
ATOM 2430 N N . VAL A 1 358 ? -4.039 29.936 -18.984 1.00 15.20 338 VAL A N 1
ATOM 2431 C CA . VAL A 1 358 ? -3.477 29.604 -17.675 1.00 15.35 338 VAL A CA 1
ATOM 2432 C C . VAL A 1 358 ? -2.125 30.303 -17.586 1.00 15.50 338 VAL A C 1
ATOM 2433 O O . VAL A 1 358 ? -1.166 29.887 -18.248 1.00 16.02 338 VAL A O 1
ATOM 2437 N N . PHE A 1 359 ? -2.050 31.368 -16.799 1.00 15.63 339 PHE A N 1
ATOM 2438 C CA . PHE A 1 359 ? -0.824 32.168 -16.650 1.00 15.81 339 PHE A CA 1
ATOM 2439 C C . PHE A 1 359 ? 0.035 31.555 -15.548 1.00 15.97 339 PHE A C 1
ATOM 2440 O O . PHE A 1 359 ? -0.105 31.896 -14.362 1.00 16.65 339 PHE A O 1
ATOM 2448 N N . THR A 1 360 ? 0.921 30.617 -15.914 1.00 16.03 340 THR A N 1
ATOM 2449 C CA . THR A 1 360 ? 1.843 30.108 -14.910 1.00 16.36 340 THR A CA 1
ATOM 2450 C C . THR A 1 360 ? 2.917 31.159 -14.659 1.00 17.50 340 THR A C 1
ATOM 2451 O O . THR A 1 360 ? 3.405 31.815 -15.598 1.00 19.17 340 THR A O 1
ATOM 2455 N N . GLN A 1 361 ? 3.246 31.347 -13.380 1.00 16.70 341 GLN A N 1
ATOM 2456 C CA . GLN A 1 361 ? 4.120 32.436 -12.962 1.00 20.66 341 GLN A CA 1
ATOM 2457 C C . GLN A 1 361 ? 4.684 32.104 -11.582 1.00 18.10 341 GLN A C 1
ATOM 2458 O O . GLN A 1 361 ? 4.183 31.203 -10.903 1.00 17.68 341 GLN A O 1
ATOM 2464 N N . PRO A 1 362 ? 5.736 32.794 -11.148 1.00 17.32 342 PRO A N 1
ATOM 2465 C CA . PRO A 1 362 ? 6.398 32.420 -9.894 1.00 19.76 342 PRO A CA 1
ATOM 2466 C C . PRO A 1 362 ? 5.619 32.821 -8.654 1.00 19.78 342 PRO A C 1
ATOM 2467 O O . PRO A 1 362 ? 4.729 33.669 -8.679 1.00 19.70 342 PRO A O 1
ATOM 2471 N N . ASN A 1 363 ? 5.999 32.205 -7.542 1.00 19.81 343 ASN A N 1
ATOM 2472 C CA . ASN A 1 363 ? 5.574 32.735 -6.256 1.00 21.20 343 ASN A CA 1
ATOM 2473 C C . ASN A 1 363 ? 6.195 34.111 -6.038 1.00 19.69 343 ASN A C 1
ATOM 2474 O O . ASN A 1 363 ? 7.230 34.444 -6.612 1.00 19.81 343 ASN A O 1
ATOM 2479 N N . LEU A 1 364 ? 5.526 34.926 -5.221 1.00 23.00 344 LEU A N 1
ATOM 2480 C CA . LEU A 1 364 ? 5.910 36.332 -5.113 1.00 20.69 344 LEU A CA 1
ATOM 2481 C C . LEU A 1 364 ? 7.332 36.504 -4.593 1.00 28.09 344 LEU A C 1
ATOM 2482 O O . LEU A 1 364 ? 8.001 37.481 -4.951 1.00 22.30 344 LEU A O 1
ATOM 2487 N N . GLY A 1 365 ? 7.822 35.565 -3.780 1.00 22.28 345 GLY A N 1
ATOM 2488 C CA . GLY A 1 365 ? 9.167 35.667 -3.240 1.00 21.68 345 GLY A CA 1
ATOM 2489 C C . GLY A 1 365 ? 10.274 35.095 -4.106 1.00 27.01 345 GLY A C 1
ATOM 2490 O O . GLY A 1 365 ? 11.453 35.265 -3.775 1.00 25.91 345 GLY A O 1
ATOM 2491 N N . ASP A 1 366 ? 9.932 34.437 -5.216 1.00 22.17 346 ASP A N 1
ATOM 2492 C CA . ASP A 1 366 ? 10.927 33.857 -6.116 1.00 21.98 346 ASP A CA 1
ATOM 2493 C C . ASP A 1 366 ? 11.602 34.953 -6.929 1.00 22.23 346 ASP A C 1
ATOM 2494 O O . ASP A 1 366 ? 10.942 35.889 -7.391 1.00 23.37 346 ASP A O 1
ATOM 2499 N N . GLU A 1 367 ? 12.906 34.810 -7.153 1.00 22.32 347 GLU A N 1
ATOM 2500 C CA . GLU A 1 367 ? 13.626 35.791 -7.955 1.00 24.80 347 GLU A CA 1
ATOM 2501 C C . GLU A 1 367 ? 13.307 35.632 -9.436 1.00 23.58 347 GLU A C 1
ATOM 2502 O O . GLU A 1 367 ? 13.184 34.514 -9.945 1.00 25.05 347 GLU A O 1
ATOM 2508 N N . VAL A 1 368 ? 13.148 36.768 -10.120 1.00 20.99 348 VAL A N 1
ATOM 2509 C CA . VAL A 1 368 ? 13.034 36.792 -11.570 1.00 19.38 348 VAL A CA 1
ATOM 2510 C C . VAL A 1 368 ? 14.250 37.445 -12.224 1.00 26.16 348 VAL A C 1
ATOM 2511 O O . VAL A 1 368 ? 14.629 37.050 -13.331 1.00 23.97 348 VAL A O 1
ATOM 2515 N N . ASP A 1 369 ? 14.882 38.413 -11.569 1.00 27.65 349 ASP A N 1
ATOM 2516 C CA . ASP A 1 369 ? 16.168 38.952 -12.004 1.00 34.65 349 ASP A CA 1
ATOM 2517 C C . ASP A 1 369 ? 17.182 38.446 -10.995 1.00 31.88 349 ASP A C 1
ATOM 2518 O O . ASP A 1 369 ? 17.185 38.876 -9.837 1.00 28.85 349 ASP A O 1
ATOM 2523 N N . MET A 1 370 ? 18.009 37.501 -11.419 1.00 31.32 350 MET A N 1
ATOM 2524 C CA . MET A 1 370 ? 18.888 36.830 -10.479 1.00 37.07 350 MET A CA 1
ATOM 2525 C C . MET A 1 370 ? 20.195 37.573 -10.261 1.00 36.09 350 MET A C 1
ATOM 2526 O O . MET A 1 370 ? 20.958 37.193 -9.369 1.00 39.04 350 MET A O 1
ATOM 2531 N N . GLU A 1 371 ? 20.460 38.620 -11.047 1.00 34.40 351 GLU A N 1
ATOM 2532 C CA . GLU A 1 371 ? 21.603 39.488 -10.777 1.00 37.68 351 GLU A CA 1
ATOM 2533 C C . GLU A 1 371 ? 21.268 40.542 -9.731 1.00 41.79 351 GLU A C 1
ATOM 2534 O O . GLU A 1 371 ? 22.009 40.724 -8.759 1.00 42.00 351 GLU A O 1
ATOM 2540 N N . GLN A 1 372 ? 20.151 41.241 -9.912 1.00 33.44 352 GLN A N 1
ATOM 2541 C CA . GLN A 1 372 ? 19.744 42.273 -8.972 1.00 33.54 352 GLN A CA 1
ATOM 2542 C C . GLN A 1 372 ? 18.869 41.738 -7.855 1.00 37.59 352 GLN A C 1
ATOM 2543 O O . GLN A 1 372 ? 18.514 42.505 -6.953 1.00 32.88 352 GLN A O 1
ATOM 2549 N N . HIS A 1 373 ? 18.495 40.456 -7.918 1.00 28.76 353 HIS A N 1
ATOM 2550 C CA . HIS A 1 373 ? 17.710 39.798 -6.875 1.00 27.72 353 HIS A CA 1
ATOM 2551 C C . HIS A 1 373 ? 16.331 40.438 -6.748 1.00 30.29 353 HIS A C 1
ATOM 2552 O O . HIS A 1 373 ? 15.804 40.623 -5.650 1.00 30.78 353 HIS A O 1
ATOM 2559 N N . ILE A 1 374 ? 15.742 40.781 -7.888 1.00 26.64 354 ILE A N 1
ATOM 2560 C CA . ILE A 1 374 ? 14.382 41.303 -7.913 1.00 23.34 354 ILE A CA 1
ATOM 2561 C C . ILE A 1 374 ? 13.416 40.128 -7.904 1.00 28.85 354 ILE A C 1
ATOM 2562 O O . ILE A 1 374 ? 13.537 39.210 -8.723 1.00 24.73 354 ILE A O 1
ATOM 2567 N N . THR A 1 375 ? 12.462 40.150 -6.979 1.00 22.68 355 THR A N 1
ATOM 2568 C CA . THR A 1 375 ? 11.486 39.078 -6.855 1.00 24.11 355 THR A CA 1
ATOM 2569 C C . THR A 1 375 ? 10.318 39.299 -7.804 1.00 22.69 355 THR A C 1
ATOM 2570 O O . THR A 1 375 ? 10.114 40.384 -8.349 1.00 22.88 355 THR A O 1
ATOM 2574 N N . PHE A 1 376 ? 9.494 38.261 -7.949 1.00 25.26 356 PHE A N 1
ATOM 2575 C CA . PHE A 1 376 ? 8.335 38.401 -8.818 1.00 20.16 356 PHE A CA 1
ATOM 2576 C C . PHE A 1 376 ? 7.360 39.439 -8.271 1.00 21.66 356 PHE A C 1
ATOM 2577 O O . PHE A 1 376 ? 6.786 40.207 -9.042 1.00 21.87 356 PHE A O 1
ATOM 2585 N N . GLY A 1 377 ? 7.185 39.503 -6.948 1.00 25.07 357 GLY A N 1
ATOM 2586 C CA . GLY A 1 377 ? 6.309 40.526 -6.381 1.00 26.92 357 GLY A CA 1
ATOM 2587 C C . GLY A 1 377 ? 6.799 41.936 -6.667 1.00 24.66 357 GLY A C 1
ATOM 2588 O O . GLY A 1 377 ? 6.017 42.818 -7.051 1.00 28.93 357 GLY A O 1
ATOM 2589 N N . GLU A 1 378 ? 8.106 42.162 -6.503 1.00 25.19 358 GLU A N 1
ATOM 2590 C CA . GLU A 1 378 ? 8.693 43.456 -6.846 1.00 28.46 358 GLU A CA 1
ATOM 2591 C C . GLU A 1 378 ? 8.517 43.753 -8.328 1.00 29.74 358 GLU A C 1
ATOM 2592 O O . GLU A 1 378 ? 8.089 44.848 -8.713 1.00 25.56 358 GLU A O 1
ATOM 2598 N N . PHE A 1 379 ? 8.824 42.767 -9.171 1.00 28.26 359 PHE A N 1
ATOM 2599 C CA . PHE A 1 379 ? 8.678 42.899 -10.616 1.00 23.53 359 PHE A CA 1
ATOM 2600 C C . PHE A 1 379 ? 7.248 43.273 -10.992 1.00 25.14 359 PHE A C 1
ATOM 2601 O O . PHE A 1 379 ? 7.019 44.137 -11.850 1.00 27.81 359 PHE A O 1
ATOM 2609 N N . ALA A 1 380 ? 6.274 42.635 -10.342 1.00 24.41 360 ALA A N 1
ATOM 2610 C CA . ALA A 1 380 ? 4.865 42.914 -10.581 1.00 24.66 360 ALA A CA 1
ATOM 2611 C C . ALA A 1 380 ? 4.487 44.318 -10.131 1.00 30.42 360 ALA A C 1
ATOM 2612 O O . ALA A 1 380 ? 3.554 44.911 -10.688 1.00 38.78 360 ALA A O 1
ATOM 2614 N N . ARG A 1 381 ? 5.177 44.861 -9.130 1.00 31.12 361 ARG A N 1
ATOM 2615 C CA . ARG A 1 381 ? 4.911 46.228 -8.696 1.00 30.28 361 ARG A CA 1
ATOM 2616 C C . ARG A 1 381 ? 5.676 47.263 -9.517 1.00 34.72 361 ARG A C 1
ATOM 2617 O O . ARG A 1 381 ? 5.686 48.443 -9.153 1.00 40.20 361 ARG A O 1
ATOM 2625 N N . GLY A 1 382 ? 6.310 46.844 -10.609 1.00 32.74 362 GLY A N 1
ATOM 2626 C CA . GLY A 1 382 ? 6.983 47.736 -11.533 1.00 33.14 362 GLY A CA 1
ATOM 2627 C C . GLY A 1 382 ? 8.433 48.033 -11.224 1.00 28.65 362 GLY A C 1
ATOM 2628 O O . GLY A 1 382 ? 9.029 48.882 -11.899 1.00 30.77 362 GLY A O 1
ATOM 2629 N N . ILE A 1 383 ? 9.030 47.344 -10.254 1.00 27.09 363 ILE A N 1
ATOM 2630 C CA . ILE A 1 383 ? 10.429 47.579 -9.924 1.00 25.39 363 ILE A CA 1
ATOM 2631 C C . ILE A 1 383 ? 11.305 46.972 -11.011 1.00 37.56 363 ILE A C 1
ATOM 2632 O O . ILE A 1 383 ? 11.187 45.784 -11.335 1.00 31.80 363 ILE A O 1
ATOM 2637 N N . VAL A 1 384 ? 12.215 47.775 -11.559 1.00 32.14 364 VAL A N 1
ATOM 2638 C CA . VAL A 1 384 ? 13.102 47.319 -12.621 1.00 33.91 364 VAL A CA 1
ATOM 2639 C C . VAL A 1 384 ? 14.563 47.413 -12.229 1.00 35.09 364 VAL A C 1
ATOM 2640 O O . VAL A 1 384 ? 15.427 46.968 -12.991 1.00 41.85 364 VAL A O 1
ATOM 2644 N N . ALA A 1 385 ? 14.862 47.944 -11.046 1.00 33.65 365 ALA A N 1
ATOM 2645 C CA . ALA A 1 385 ? 16.225 48.055 -10.556 1.00 34.91 365 ALA A CA 1
ATOM 2646 C C . ALA A 1 385 ? 16.198 47.991 -9.038 1.00 35.02 365 ALA A C 1
ATOM 2647 O O . ALA A 1 385 ? 15.246 48.450 -8.399 1.00 35.57 365 ALA A O 1
ATOM 2649 N N . LYS A 1 386 ? 17.256 47.430 -8.463 1.00 34.79 366 LYS A N 1
ATOM 2650 C CA . LYS A 1 386 ? 17.288 47.174 -7.032 1.00 33.67 366 LYS A CA 1
ATOM 2651 C C . LYS A 1 386 ? 18.725 47.164 -6.539 1.00 47.23 366 LYS A C 1
ATOM 2652 O O . LYS A 1 386 ? 19.592 46.543 -7.161 1.00 46.84 366 LYS A O 1
ATOM 2658 N N . ASN A 1 387 ? 18.965 47.860 -5.435 1.00 51.66 367 ASN A N 1
ATOM 2659 C CA . ASN A 1 387 ? 20.234 47.801 -4.717 1.00 62.24 367 ASN A CA 1
ATOM 2660 C C . ASN A 1 387 ? 20.100 48.417 -3.324 1.00 70.31 367 ASN A C 1
ATOM 2661 O O . ASN A 1 387 ? 19.143 48.133 -2.597 1.00 67.82 367 ASN A O 1
ATOM 2666 N N . MET B 1 21 ? -22.588 3.846 -76.188 1.00 44.00 1 MET B N 1
ATOM 2667 C CA . MET B 1 21 ? -22.996 4.687 -75.064 1.00 37.25 1 MET B CA 1
ATOM 2668 C C . MET B 1 21 ? -24.470 4.535 -74.727 1.00 41.05 1 MET B C 1
ATOM 2669 O O . MET B 1 21 ? -25.312 4.390 -75.614 1.00 37.66 1 MET B O 1
ATOM 2674 N N . ALA B 1 22 ? -24.782 4.609 -73.437 1.00 30.72 2 ALA B N 1
ATOM 2675 C CA . ALA B 1 22 ? -26.177 4.656 -73.048 1.00 32.79 2 ALA B CA 1
ATOM 2676 C C . ALA B 1 22 ? -26.727 6.046 -73.355 1.00 30.21 2 ALA B C 1
ATOM 2677 O O . ALA B 1 22 ? -25.970 7.020 -73.386 1.00 28.11 2 ALA B O 1
ATOM 2679 N N . PRO B 1 23 ? -28.033 6.173 -73.590 1.00 25.71 3 PRO B N 1
ATOM 2680 C CA . PRO B 1 23 ? -28.601 7.512 -73.757 1.00 27.27 3 PRO B CA 1
ATOM 2681 C C . PRO B 1 23 ? -28.415 8.313 -72.478 1.00 25.81 3 PRO B C 1
ATOM 2682 O O . PRO B 1 23 ? -28.513 7.783 -71.366 1.00 24.09 3 PRO B O 1
ATOM 2686 N N . ILE B 1 24 ? -28.207 9.613 -72.638 1.00 22.05 4 ILE B N 1
ATOM 2687 C CA . ILE B 1 24 ? -28.084 10.516 -71.498 1.00 23.20 4 ILE B CA 1
ATOM 2688 C C . ILE B 1 24 ? -29.429 11.192 -71.272 1.00 26.82 4 ILE B C 1
ATOM 2689 O O . ILE B 1 24 ? -30.062 11.686 -72.216 1.00 24.93 4 ILE B O 1
ATOM 2694 N N . ALA B 1 25 ? -29.888 11.180 -70.029 1.00 22.87 5 ALA B N 1
ATOM 2695 C CA . ALA B 1 25 ? -31.146 11.815 -69.680 1.00 20.66 5 ALA B CA 1
ATOM 2696 C C . ALA B 1 25 ? -30.885 13.014 -68.783 1.00 24.43 5 ALA B C 1
ATOM 2697 O O . ALA B 1 25 ? -29.955 13.023 -67.965 1.00 25.30 5 ALA B O 1
ATOM 2699 N N . GLN B 1 26 ? -31.725 14.025 -68.947 1.00 20.92 6 GLN B N 1
ATOM 2700 C CA . GLN B 1 26 ? -31.664 15.232 -68.144 1.00 20.29 6 GLN B CA 1
ATOM 2701 C C . GLN B 1 26 ? -32.541 15.037 -66.915 1.00 20.23 6 GLN B C 1
ATOM 2702 O O . GLN B 1 26 ? -33.753 14.829 -67.042 1.00 23.77 6 GLN B O 1
ATOM 2708 N N . ALA B 1 27 ? -31.948 15.159 -65.732 1.00 19.14 7 ALA B N 1
ATOM 2709 C CA . ALA B 1 27 ? -32.721 15.043 -64.506 1.00 18.42 7 ALA B CA 1
ATOM 2710 C C . ALA B 1 27 ? -33.565 16.292 -64.298 1.00 18.39 7 ALA B C 1
ATOM 2711 O O . ALA B 1 27 ? -33.178 17.402 -64.681 1.00 20.77 7 ALA B O 1
ATOM 2713 N N . VAL B 1 28 ? -34.737 16.100 -63.681 1.00 18.37 8 VAL B N 1
ATOM 2714 C CA . VAL B 1 28 ? -35.555 17.236 -63.276 1.00 19.66 8 VAL B CA 1
ATOM 2715 C C . VAL B 1 28 ? -34.746 18.118 -62.341 1.00 22.25 8 VAL B C 1
ATOM 2716 O O . VAL B 1 28 ? -34.142 17.633 -61.376 1.00 21.00 8 VAL B O 1
ATOM 2720 N N . THR B 1 29 ? -34.760 19.426 -62.604 1.00 21.60 9 THR B N 1
ATOM 2721 C CA . THR B 1 29 ? -33.937 20.391 -61.883 1.00 21.00 9 THR B CA 1
ATOM 2722 C C . THR B 1 29 ? -34.825 21.479 -61.292 1.00 23.74 9 THR B C 1
ATOM 2723 O O . THR B 1 29 ? -35.707 22.006 -61.982 1.00 27.00 9 THR B O 1
ATOM 2727 N N . VAL B 1 30 ? -34.603 21.811 -60.019 1.00 21.43 10 VAL B N 1
ATOM 2728 C CA . VAL B 1 30 ? -35.306 22.922 -59.383 1.00 23.62 10 VAL B CA 1
ATOM 2729 C C . VAL B 1 30 ? -34.288 23.844 -58.729 1.00 25.36 10 VAL B C 1
ATOM 2730 O O . VAL B 1 30 ? -33.144 23.466 -58.477 1.00 22.18 10 VAL B O 1
ATOM 2734 N N . SER B 1 31 ? -34.723 25.068 -58.446 1.00 23.70 11 SER B N 1
ATOM 2735 C CA . SER B 1 31 ? -33.876 26.065 -57.808 1.00 21.59 11 SER B CA 1
ATOM 2736 C C . SER B 1 31 ? -34.031 26.013 -56.295 1.00 22.15 11 SER B C 1
ATOM 2737 O O . SER B 1 31 ? -35.142 25.872 -55.771 1.00 21.89 11 SER B O 1
ATOM 2740 N N . LEU B 1 32 ? -32.905 26.130 -55.597 1.00 21.48 12 LEU B N 1
ATOM 2741 C CA . LEU B 1 32 ? -32.949 26.226 -54.144 1.00 19.30 12 LEU B CA 1
ATOM 2742 C C . LEU B 1 32 ? -33.818 27.395 -53.688 1.00 22.12 12 LEU B C 1
ATOM 2743 O O . LEU B 1 32 ? -34.437 27.320 -52.626 1.00 23.94 12 LEU B O 1
ATOM 2748 N N . ASN B 1 33 ? -33.869 28.483 -54.463 1.00 25.19 13 ASN B N 1
ATOM 2749 C CA . ASN B 1 33 ? -34.722 29.610 -54.086 1.00 28.16 13 ASN B CA 1
ATOM 2750 C C . ASN B 1 33 ? -36.179 29.173 -53.967 1.00 27.53 13 ASN B C 1
ATOM 2751 O O . ASN B 1 33 ? -36.888 29.571 -53.029 1.00 27.32 13 ASN B O 1
ATOM 2756 N N . ASP B 1 34 ? -36.636 28.333 -54.899 1.00 23.13 14 ASP B N 1
ATOM 2757 C CA . ASP B 1 34 ? -38.010 27.841 -54.844 1.00 24.98 14 ASP B CA 1
ATOM 2758 C C . ASP B 1 34 ? -38.212 26.858 -53.701 1.00 23.33 14 ASP B C 1
ATOM 2759 O O . ASP B 1 34 ? -39.298 26.825 -53.106 1.00 24.96 14 ASP B O 1
ATOM 2764 N N . LEU B 1 35 ? -37.192 26.058 -53.372 1.00 21.98 15 LEU B N 1
ATOM 2765 C CA . LEU B 1 35 ? -37.302 25.193 -52.201 1.00 23.80 15 LEU B CA 1
ATOM 2766 C C . LEU B 1 35 ? -37.403 26.018 -50.920 1.00 25.32 15 LEU B C 1
ATOM 2767 O O . LEU B 1 35 ? -38.234 25.730 -50.049 1.00 25.74 15 LEU B O 1
ATOM 2772 N N . LYS B 1 36 ? -36.607 27.082 -50.813 1.00 25.65 16 LYS B N 1
ATOM 2773 C CA . LYS B 1 36 ? -36.647 27.909 -49.612 1.00 23.33 16 LYS B CA 1
ATOM 2774 C C . LYS B 1 36 ? -37.959 28.668 -49.496 1.00 29.06 16 LYS B C 1
ATOM 2775 O O . LYS B 1 36 ? -38.437 28.891 -48.376 1.00 31.42 16 LYS B O 1
ATOM 2781 N N . ASN B 1 37 ? -38.561 29.057 -50.625 1.00 26.06 17 ASN B N 1
ATOM 2782 C CA . ASN B 1 37 ? -39.787 29.844 -50.599 1.00 29.17 17 ASN B CA 1
ATOM 2783 C C . ASN B 1 37 ? -41.045 28.999 -50.562 1.00 26.91 17 ASN B C 1
ATOM 2784 O O . ASN B 1 37 ? -42.134 29.560 -50.408 1.00 32.40 17 ASN B O 1
ATOM 2789 N N . GLY B 1 38 ? -40.927 27.678 -50.670 1.00 24.86 18 GLY B N 1
ATOM 2790 C CA . GLY B 1 38 ? -42.105 26.835 -50.683 1.00 23.79 18 GLY B CA 1
ATOM 2791 C C . GLY B 1 38 ? -42.883 26.902 -51.975 1.00 28.50 18 GLY B C 1
ATOM 2792 O O . GLY B 1 38 ? -44.088 26.631 -51.983 1.00 32.37 18 GLY B O 1
ATOM 2793 N N . THR B 1 39 ? -42.232 27.289 -53.069 1.00 30.49 19 THR B N 1
ATOM 2794 C CA . THR B 1 39 ? -42.891 27.457 -54.359 1.00 31.35 19 THR B CA 1
ATOM 2795 C C . THR B 1 39 ? -42.438 26.452 -55.411 1.00 34.84 19 THR B C 1
ATOM 2796 O O . THR B 1 39 ? -42.727 26.649 -56.596 1.00 29.60 19 THR B O 1
ATOM 2800 N N . VAL B 1 40 ? -41.713 25.396 -55.031 1.00 29.23 20 VAL B N 1
ATOM 2801 C CA . VAL B 1 40 ? -41.329 24.404 -56.030 1.00 26.19 20 VAL B CA 1
ATOM 2802 C C . VAL B 1 40 ? -42.581 23.775 -56.627 1.00 30.34 20 VAL B C 1
ATOM 2803 O O . VAL B 1 40 ? -43.586 23.542 -55.936 1.00 30.26 20 VAL B O 1
ATOM 2807 N N . SER B 1 41 ? -42.541 23.523 -57.932 1.00 27.54 21 SER B N 1
ATOM 2808 C CA . SER B 1 41 ? -43.672 22.903 -58.602 1.00 28.57 21 SER B CA 1
ATOM 2809 C C . SER B 1 41 ? -43.832 21.462 -58.131 1.00 30.99 21 SER B C 1
ATOM 2810 O O . SER B 1 41 ? -42.893 20.671 -58.217 1.00 27.65 21 SER B O 1
ATOM 2813 N N . LEU B 1 42 ? -45.027 21.118 -57.645 1.00 26.69 22 LEU B N 1
ATOM 2814 C CA . LEU B 1 42 ? -45.295 19.734 -57.260 1.00 29.70 22 LEU B CA 1
ATOM 2815 C C . LEU B 1 42 ? -45.454 18.828 -58.474 1.00 28.37 22 LEU B C 1
ATOM 2816 O O . LEU B 1 42 ? -45.232 17.614 -58.371 1.00 26.84 22 LEU B O 1
ATOM 2821 N N . GLU B 1 43 ? -45.837 19.391 -59.620 1.00 26.37 23 GLU B N 1
ATOM 2822 C CA A GLU B 1 43 ? -45.801 18.625 -60.856 0.48 26.92 23 GLU B CA 1
ATOM 2823 C CA B GLU B 1 43 ? -45.798 18.626 -60.861 0.52 26.91 23 GLU B CA 1
ATOM 2824 C C . GLU B 1 43 ? -44.369 18.219 -61.196 1.00 24.94 23 GLU B C 1
ATOM 2825 O O . GLU B 1 43 ? -44.108 17.064 -61.556 1.00 26.54 23 GLU B O 1
ATOM 2836 N N . ALA B 1 44 ? -43.423 19.152 -61.061 1.00 26.49 24 ALA B N 1
ATOM 2837 C CA . ALA B 1 44 ? -42.020 18.818 -61.293 1.00 25.59 24 ALA B CA 1
ATOM 2838 C C . ALA B 1 44 ? -41.512 17.824 -60.257 1.00 24.00 24 ALA B C 1
ATOM 2839 O O . ALA B 1 44 ? -40.739 16.916 -60.589 1.00 22.51 24 ALA B O 1
ATOM 2841 N N . LEU B 1 45 ? -41.930 17.978 -58.997 1.00 21.41 25 LEU B N 1
ATOM 2842 C CA . LEU B 1 45 ? -41.472 17.050 -57.965 1.00 22.09 25 LEU B CA 1
ATOM 2843 C C . LEU B 1 45 ? -41.946 15.637 -58.272 1.00 22.84 25 LEU B C 1
ATOM 2844 O O . LEU B 1 45 ? -41.178 14.673 -58.158 1.00 20.79 25 LEU B O 1
ATOM 2849 N N . GLU B 1 46 ? -43.205 15.492 -58.689 1.00 19.81 26 GLU B N 1
ATOM 2850 C CA . GLU B 1 46 ? -43.678 14.167 -59.064 1.00 21.08 26 GLU B CA 1
ATOM 2851 C C . GLU B 1 46 ? -42.992 13.670 -60.332 1.00 20.61 26 GLU B C 1
ATOM 2852 O O . GLU B 1 46 ? -42.755 12.461 -60.477 1.00 22.08 26 GLU B O 1
ATOM 2858 N N . GLU B 1 47 ? -42.646 14.578 -61.253 1.00 20.91 27 GLU B N 1
ATOM 2859 C CA . GLU B 1 47 ? -41.898 14.159 -62.433 1.00 20.20 27 GLU B CA 1
ATOM 2860 C C . GLU B 1 47 ? -40.520 13.630 -62.053 1.00 19.76 27 GLU B C 1
ATOM 2861 O O . GLU B 1 47 ? -40.005 12.723 -62.715 1.00 20.25 27 GLU B O 1
ATOM 2867 N N . ALA B 1 48 ? -39.947 14.147 -60.964 1.00 18.83 28 ALA B N 1
ATOM 2868 C CA . ALA B 1 48 ? -38.623 13.718 -60.508 1.00 19.40 28 ALA B CA 1
ATOM 2869 C C . ALA B 1 48 ? -38.668 12.450 -59.667 1.00 19.57 28 ALA B C 1
ATOM 2870 O O . ALA B 1 48 ? -37.721 11.653 -59.704 1.00 18.93 28 ALA B O 1
ATOM 2872 N N . PHE B 1 49 ? -39.749 12.241 -58.904 1.00 17.95 29 PHE B N 1
ATOM 2873 C CA . PHE B 1 49 ? -39.770 11.226 -57.858 1.00 17.84 29 PHE B CA 1
ATOM 2874 C C . PHE B 1 49 ? -40.885 10.186 -58.002 1.00 20.38 29 PHE B C 1
ATOM 2875 O O . PHE B 1 49 ? -40.906 9.225 -57.224 1.00 19.86 29 PHE B O 1
ATOM 2883 N N . GLY B 1 50 ? -41.795 10.337 -58.972 1.00 20.53 30 GLY B N 1
ATOM 2884 C CA . GLY B 1 50 ? -42.957 9.471 -59.082 1.00 20.97 30 GLY B CA 1
ATOM 2885 C C . GLY B 1 50 ? -42.646 8.117 -59.689 1.00 22.45 30 GLY B C 1
ATOM 2886 O O . GLY B 1 50 ? -41.500 7.775 -60.009 1.00 21.02 30 GLY B O 1
ATOM 2887 N N . PRO B 1 51 ? -43.699 7.313 -59.853 1.00 22.52 31 PRO B N 1
ATOM 2888 C CA . PRO B 1 51 ? -43.511 5.924 -60.306 1.00 22.30 31 PRO B CA 1
ATOM 2889 C C . PRO B 1 51 ? -42.865 5.788 -61.674 1.00 19.62 31 PRO B C 1
ATOM 2890 O O . PRO B 1 51 ? -42.196 4.780 -61.926 1.00 24.41 31 PRO B O 1
ATOM 2894 N N . ASP B 1 52 ? -43.035 6.764 -62.562 1.00 22.51 32 ASP B N 1
ATOM 2895 C CA . ASP B 1 52 ? -42.427 6.734 -63.886 1.00 24.79 32 ASP B CA 1
ATOM 2896 C C . ASP B 1 52 ? -41.147 7.553 -63.956 1.00 19.49 32 ASP B C 1
ATOM 2897 O O . ASP B 1 52 ? -40.601 7.746 -65.046 1.00 23.22 32 ASP B O 1
ATOM 2902 N N . SER B 1 53 ? -40.631 7.992 -62.814 1.00 21.52 33 SER B N 1
ATOM 2903 C CA . SER B 1 53 ? -39.545 8.951 -62.783 1.00 20.42 33 SER B CA 1
ATOM 2904 C C . SER B 1 53 ? -38.184 8.266 -62.789 1.00 21.40 33 SER B C 1
ATOM 2905 O O . SER B 1 53 ? -38.061 7.040 -62.731 1.00 19.12 33 SER B O 1
ATOM 2908 N N . LEU B 1 54 ? -37.145 9.096 -62.806 1.00 18.56 34 LEU B N 1
ATOM 2909 C CA . LEU B 1 54 ? -35.775 8.655 -62.615 1.00 18.42 34 LEU B CA 1
ATOM 2910 C C . LEU B 1 54 ? -35.388 8.581 -61.142 1.00 18.88 34 LEU B C 1
ATOM 2911 O O . LEU B 1 54 ? -34.271 8.149 -60.833 1.00 19.00 34 LEU B O 1
ATOM 2916 N N . GLY B 1 55 ? -36.290 8.964 -60.239 1.00 17.78 35 GLY B N 1
ATOM 2917 C CA . GLY B 1 55 ? -36.008 8.919 -58.816 1.00 18.10 35 GLY B CA 1
ATOM 2918 C C . GLY B 1 55 ? -34.892 9.841 -58.378 1.00 17.26 35 GLY B C 1
ATOM 2919 O O . GLY B 1 55 ? -34.195 9.532 -57.403 1.00 17.90 35 GLY B O 1
ATOM 2920 N N . ILE B 1 56 ? -34.713 10.976 -59.054 1.00 17.40 36 ILE B N 1
ATOM 2921 C CA . ILE B 1 56 ? -33.614 11.889 -58.734 1.00 17.08 36 ILE B CA 1
ATOM 2922 C C . ILE B 1 56 ? -34.055 13.308 -59.060 1.00 17.75 36 ILE B C 1
ATOM 2923 O O . ILE B 1 56 ? -34.778 13.545 -60.034 1.00 17.92 36 ILE B O 1
ATOM 2928 N N . LEU B 1 57 ? -33.597 14.250 -58.233 1.00 17.98 37 LEU B N 1
ATOM 2929 C CA . LEU B 1 57 ? -33.880 15.672 -58.367 1.00 17.03 37 LEU B CA 1
ATOM 2930 C C . LEU B 1 57 ? -32.568 16.442 -58.261 1.00 18.32 37 LEU B C 1
ATOM 2931 O O . LEU B 1 57 ? -31.812 16.228 -57.315 1.00 19.05 37 LEU B O 1
ATOM 2936 N N . VAL B 1 58 ? -32.284 17.318 -59.221 1.00 17.13 38 VAL B N 1
ATOM 2937 C CA . VAL B 1 58 ? -31.093 18.172 -59.158 1.00 17.09 38 VAL B CA 1
ATOM 2938 C C . VAL B 1 58 ? -31.506 19.541 -58.629 1.00 19.73 38 VAL B C 1
ATOM 2939 O O . VAL B 1 58 ? -32.487 20.128 -59.103 1.00 20.95 38 VAL B O 1
ATOM 2943 N N . VAL B 1 59 ? -30.757 20.057 -57.664 1.00 17.64 39 VAL B N 1
ATOM 2944 C CA . VAL B 1 59 ? -30.995 21.362 -57.058 1.00 19.39 39 VAL B CA 1
ATOM 2945 C C . VAL B 1 59 ? -29.857 22.284 -57.478 1.00 18.36 39 VAL B C 1
ATOM 2946 O O . VAL B 1 59 ? -28.677 22.000 -57.195 1.00 18.01 39 VAL B O 1
ATOM 2950 N N . LYS B 1 60 ? -30.220 23.378 -58.155 1.00 19.37 40 LYS B N 1
ATOM 2951 C CA . LYS B 1 60 ? -29.297 24.413 -58.617 1.00 19.60 40 LYS B CA 1
ATOM 2952 C C . LYS B 1 60 ? -29.418 25.656 -57.733 1.00 23.18 40 LYS B C 1
ATOM 2953 O O . LYS B 1 60 ? -30.227 25.708 -56.804 1.00 20.84 40 LYS B O 1
ATOM 2959 N N . ASP B 1 61 ? -28.582 26.663 -58.020 1.00 19.63 41 ASP B N 1
ATOM 2960 C CA . ASP B 1 61 ? -28.547 27.906 -57.231 1.00 25.77 41 ASP B CA 1
ATOM 2961 C C . ASP B 1 61 ? -28.202 27.631 -55.768 1.00 23.79 41 ASP B C 1
ATOM 2962 O O . ASP B 1 61 ? -28.773 28.231 -54.853 1.00 25.32 41 ASP B O 1
ATOM 2967 N N . VAL B 1 62 ? -27.246 26.733 -55.536 1.00 22.71 42 VAL B N 1
ATOM 2968 C CA . VAL B 1 62 ? -26.918 26.288 -54.183 1.00 20.73 42 VAL B CA 1
ATOM 2969 C C . VAL B 1 62 ? -26.068 27.356 -53.498 1.00 25.16 42 VAL B C 1
ATOM 2970 O O . VAL B 1 62 ? -25.544 28.243 -54.186 1.00 24.90 42 VAL B O 1
ATOM 2974 N N . PRO B 1 63 ? -25.906 27.324 -52.166 1.00 24.03 43 PRO B N 1
ATOM 2975 C CA . PRO B 1 63 ? -25.129 28.376 -51.495 1.00 28.90 43 PRO B CA 1
ATOM 2976 C C . PRO B 1 63 ? -23.708 28.481 -52.033 1.00 33.90 43 PRO B C 1
ATOM 2977 O O . PRO B 1 63 ? -23.112 27.503 -52.492 1.00 25.27 43 PRO B O 1
ATOM 2981 N N . ALA B 1 64 ? -23.162 29.696 -51.958 1.00 32.11 44 ALA B N 1
ATOM 2982 C CA . ALA B 1 64 ? -21.848 29.951 -52.542 1.00 27.63 44 ALA B CA 1
ATOM 2983 C C . ALA B 1 64 ? -20.763 29.084 -51.908 1.00 27.87 44 ALA B C 1
ATOM 2984 O O . ALA B 1 64 ? -19.765 28.758 -52.561 1.00 32.87 44 ALA B O 1
ATOM 2986 N N . GLU B 1 65 ? -20.925 28.717 -50.639 1.00 26.29 45 GLU B N 1
ATOM 2987 C CA . GLU B 1 65 ? -19.908 27.924 -49.956 1.00 26.07 45 GLU B CA 1
ATOM 2988 C C . GLU B 1 65 ? -19.865 26.465 -50.415 1.00 22.74 45 GLU B C 1
ATOM 2989 O O . GLU B 1 65 ? -18.905 25.762 -50.066 1.00 23.77 45 GLU B O 1
ATOM 2995 N N . PHE B 1 66 ? -20.869 25.983 -51.161 1.00 21.91 46 PHE B N 1
ATOM 2996 C CA . PHE B 1 66 ? -20.907 24.562 -51.515 1.00 21.24 46 PHE B CA 1
ATOM 2997 C C . PHE B 1 66 ? -19.680 24.137 -52.322 1.00 19.50 46 PHE B C 1
ATOM 2998 O O . PHE B 1 66 ? -19.042 23.122 -52.007 1.00 21.47 46 PHE B O 1
ATOM 3006 N N . ALA B 1 67 ? -19.345 24.884 -53.384 1.00 20.41 47 ALA B N 1
ATOM 3007 C CA . ALA B 1 67 ? -18.293 24.424 -54.294 1.00 17.67 47 ALA B CA 1
ATOM 3008 C C . ALA B 1 67 ? -16.982 24.181 -53.551 1.00 21.53 47 ALA B C 1
ATOM 3009 O O . ALA B 1 67 ? -16.383 23.097 -53.655 1.00 21.09 47 ALA B O 1
ATOM 3011 N N . GLU B 1 68 ? -16.580 25.133 -52.709 1.00 20.90 48 GLU B N 1
ATOM 3012 C CA . GLU B 1 68 ? -15.326 24.949 -51.990 1.00 22.05 48 GLU B CA 1
ATOM 3013 C C . GLU B 1 68 ? -15.423 23.776 -51.021 1.00 20.12 48 GLU B C 1
ATOM 3014 O O . GLU B 1 68 ? -14.510 22.936 -50.962 1.00 21.76 48 GLU B O 1
ATOM 3020 N N . LEU B 1 69 ? -16.558 23.644 -50.320 1.00 18.25 49 LEU B N 1
ATOM 3021 C CA . LEU B 1 69 ? -16.687 22.536 -49.383 1.00 17.21 49 LEU B CA 1
ATOM 3022 C C . LEU B 1 69 ? -16.627 21.205 -50.124 1.00 16.01 49 LEU B C 1
ATOM 3023 O O . LEU B 1 69 ? -15.951 20.265 -49.675 1.00 17.25 49 LEU B O 1
ATOM 3028 N N . ARG B 1 70 ? -17.314 21.115 -51.276 1.00 17.35 50 ARG B N 1
ATOM 3029 C CA . ARG B 1 70 ? -17.267 19.871 -52.040 1.00 16.10 50 ARG B CA 1
ATOM 3030 C C . ARG B 1 70 ? -15.835 19.560 -52.429 1.00 18.88 50 ARG B C 1
ATOM 3031 O O . ARG B 1 70 ? -15.317 18.458 -52.165 1.00 17.15 50 ARG B O 1
ATOM 3039 N N . HIS B 1 71 ? -15.151 20.569 -52.972 1.00 16.49 51 HIS B N 1
ATOM 3040 C CA . HIS B 1 71 ? -13.798 20.347 -53.447 1.00 18.16 51 HIS B CA 1
ATOM 3041 C C . HIS B 1 71 ? -12.903 19.920 -52.295 1.00 19.18 51 HIS B C 1
ATOM 3042 O O . HIS B 1 71 ? -12.084 18.999 -52.443 1.00 19.74 51 HIS B O 1
ATOM 3049 N N . ARG B 1 72 ? -13.073 20.544 -51.123 1.00 16.86 52 ARG B N 1
ATOM 3050 C CA . ARG B 1 72 ? -12.203 20.181 -50.011 1.00 18.50 52 ARG B CA 1
ATOM 3051 C C . ARG B 1 72 ? -12.510 18.772 -49.521 1.00 18.06 52 ARG B C 1
ATOM 3052 O O . ARG B 1 72 ? -11.590 17.966 -49.307 1.00 18.86 52 ARG B O 1
ATOM 3060 N N . LEU B 1 73 ? -13.798 18.431 -49.369 1.00 16.83 53 LEU B N 1
ATOM 3061 C CA . LEU B 1 73 ? -14.082 17.155 -48.715 1.00 15.70 53 LEU B CA 1
ATOM 3062 C C . LEU B 1 73 ? -13.745 15.989 -49.630 1.00 16.56 53 LEU B C 1
ATOM 3063 O O . LEU B 1 73 ? -13.198 14.976 -49.184 1.00 16.58 53 LEU B O 1
ATOM 3068 N N . LEU B 1 74 ? -14.050 16.119 -50.922 1.00 16.89 54 LEU B N 1
ATOM 3069 C CA . LEU B 1 74 ? -13.648 15.070 -51.849 1.00 16.62 54 LEU B CA 1
ATOM 3070 C C . LEU B 1 74 ? -12.121 14.958 -51.904 1.00 18.75 54 LEU B C 1
ATOM 3071 O O . LEU B 1 74 ? -11.585 13.839 -51.974 1.00 19.34 54 LEU B O 1
ATOM 3076 N N . SER B 1 75 ? -11.399 16.080 -51.748 1.00 17.01 55 SER B N 1
ATOM 3077 C CA . SER B 1 75 ? -9.943 15.980 -51.638 1.00 20.11 55 SER B CA 1
ATOM 3078 C C . SER B 1 75 ? -9.541 15.211 -50.387 1.00 18.63 55 SER B C 1
ATOM 3079 O O . SER B 1 75 ? -8.601 14.398 -50.427 1.00 17.57 55 SER B O 1
ATOM 3082 N N . TYR B 1 76 ? -10.246 15.454 -49.268 1.00 17.51 56 TYR B N 1
ATOM 3083 C CA . TYR B 1 76 ? -9.944 14.733 -48.035 1.00 17.82 56 TYR B CA 1
ATOM 3084 C C . TYR B 1 76 ? -10.102 13.234 -48.221 1.00 18.24 56 TYR B C 1
ATOM 3085 O O . TYR B 1 76 ? -9.400 12.460 -47.574 1.00 18.77 56 TYR B O 1
ATOM 3094 N N . SER B 1 77 ? -11.006 12.798 -49.114 1.00 16.91 57 SER B N 1
ATOM 3095 C CA . SER B 1 77 ? -11.129 11.361 -49.338 1.00 18.83 57 SER B CA 1
ATOM 3096 C C . SER B 1 77 ? -9.803 10.770 -49.810 1.00 20.74 57 SER B C 1
ATOM 3097 O O . SER B 1 77 ? -9.392 9.693 -49.353 1.00 18.64 57 SER B O 1
ATOM 3100 N N . SER B 1 78 ? -9.108 11.474 -50.703 1.00 17.95 58 SER B N 1
ATOM 3101 C CA . SER B 1 78 ? -7.785 11.024 -51.121 1.00 18.53 58 SER B CA 1
ATOM 3102 C C . SER B 1 78 ? -6.778 11.119 -49.977 1.00 20.76 58 SER B C 1
ATOM 3103 O O . SER B 1 78 ? -6.011 10.172 -49.731 1.00 21.51 58 SER B O 1
ATOM 3106 N N . TYR B 1 79 ? -6.767 12.244 -49.255 1.00 21.14 59 TYR B N 1
ATOM 3107 C CA . TYR B 1 79 ? -5.785 12.394 -48.182 1.00 19.60 59 TYR B CA 1
ATOM 3108 C C . TYR B 1 79 ? -5.976 11.293 -47.145 1.00 21.82 59 TYR B C 1
ATOM 3109 O O . TYR B 1 79 ? -5.023 10.584 -46.766 1.00 22.30 59 TYR B O 1
ATOM 3118 N N . LEU B 1 80 ? -7.225 11.107 -46.719 1.00 19.98 60 LEU B N 1
ATOM 3119 C CA . LEU B 1 80 ? -7.562 10.082 -45.747 1.00 19.76 60 LEU B CA 1
ATOM 3120 C C . LEU B 1 80 ? -7.106 8.718 -46.234 1.00 23.59 60 LEU B C 1
ATOM 3121 O O . LEU B 1 80 ? -6.483 7.955 -45.480 1.00 23.43 60 LEU B O 1
ATOM 3126 N N . GLY B 1 81 ? -7.379 8.408 -47.510 1.00 21.70 61 GLY B N 1
ATOM 3127 C CA . GLY B 1 81 ? -7.083 7.081 -48.013 1.00 20.90 61 GLY B CA 1
ATOM 3128 C C . GLY B 1 81 ? -5.611 6.767 -48.074 1.00 23.51 61 GLY B C 1
ATOM 3129 O O . GLY B 1 81 ? -5.247 5.597 -48.239 1.00 24.92 61 GLY B O 1
ATOM 3130 N N . ASN B 1 82 ? -4.762 7.782 -47.930 1.00 22.44 62 ASN B N 1
ATOM 3131 C CA . ASN B 1 82 ? -3.321 7.590 -48.011 1.00 24.10 62 ASN B CA 1
ATOM 3132 C C . ASN B 1 82 ? -2.616 7.811 -46.678 1.00 26.16 62 ASN B C 1
ATOM 3133 O O . ASN B 1 82 ? -1.381 7.828 -46.642 1.00 28.95 62 ASN B O 1
ATOM 3138 N N . LEU B 1 83 ? -3.358 7.973 -45.585 1.00 25.83 63 LEU B N 1
ATOM 3139 C CA . LEU B 1 83 ? -2.734 7.993 -44.270 1.00 27.75 63 LEU B CA 1
ATOM 3140 C C . LEU B 1 83 ? -2.049 6.649 -44.021 1.00 27.30 63 LEU B C 1
ATOM 3141 O O . LEU B 1 83 ? -2.425 5.634 -44.608 1.00 24.97 63 LEU B O 1
ATOM 3146 N N . PRO B 1 84 ? -1.005 6.618 -43.193 1.00 32.23 64 PRO B N 1
ATOM 3147 C CA . PRO B 1 84 ? -0.376 5.333 -42.871 1.00 34.81 64 PRO B CA 1
ATOM 3148 C C . PRO B 1 84 ? -1.385 4.375 -42.253 1.00 31.16 64 PRO B C 1
ATOM 3149 O O . PRO B 1 84 ? -2.319 4.785 -41.561 1.00 33.35 64 PRO B O 1
ATOM 3153 N N . LYS B 1 85 ? -1.196 3.079 -42.525 1.00 32.02 65 LYS B N 1
ATOM 3154 C CA . LYS B 1 85 ? -2.173 2.088 -42.076 1.00 39.40 65 LYS B CA 1
ATOM 3155 C C . LYS B 1 85 ? -2.376 2.126 -40.565 1.00 41.67 65 LYS B C 1
ATOM 3156 O O . LYS B 1 85 ? -3.464 1.796 -40.086 1.00 36.66 65 LYS B O 1
ATOM 3162 N N . SER B 1 86 ? -1.347 2.508 -39.799 1.00 37.33 66 SER B N 1
ATOM 3163 C CA . SER B 1 86 ? -1.505 2.639 -38.352 1.00 35.09 66 SER B CA 1
ATOM 3164 C C . SER B 1 86 ? -2.610 3.626 -38.002 1.00 42.69 66 SER B C 1
ATOM 3165 O O . SER B 1 86 ? -3.362 3.415 -37.043 1.00 42.63 66 SER B O 1
ATOM 3168 N N . GLU B 1 87 ? -2.727 4.712 -38.766 1.00 37.04 67 GLU B N 1
ATOM 3169 C CA . GLU B 1 87 ? -3.788 5.674 -38.503 1.00 34.27 67 GLU B CA 1
ATOM 3170 C C . GLU B 1 87 ? -5.145 5.116 -38.917 1.00 31.27 67 GLU B C 1
ATOM 3171 O O . GLU B 1 87 ? -6.126 5.239 -38.175 1.00 33.10 67 GLU B O 1
ATOM 3177 N N . LEU B 1 88 ? -5.213 4.471 -40.084 1.00 27.94 68 LEU B N 1
ATOM 3178 C CA . LEU B 1 88 ? -6.492 3.968 -40.581 1.00 26.93 68 LEU B CA 1
ATOM 3179 C C . LEU B 1 88 ? -7.029 2.822 -39.729 1.00 29.82 68 LEU B C 1
ATOM 3180 O O . LEU B 1 88 ? -8.249 2.676 -39.587 1.00 28.00 68 LEU B O 1
ATOM 3185 N N . ASP B 1 89 ? -6.142 2.004 -39.154 1.00 32.20 69 ASP B N 1
ATOM 3186 C CA . ASP B 1 89 ? -6.581 0.890 -38.319 1.00 31.75 69 ASP B CA 1
ATOM 3187 C C . ASP B 1 89 ? -7.377 1.376 -37.118 1.00 32.06 69 ASP B C 1
ATOM 3188 O O . ASP B 1 89 ? -8.305 0.691 -36.670 1.00 37.87 69 ASP B O 1
ATOM 3193 N N . ARG B 1 90 ? -7.046 2.564 -36.601 1.00 30.33 70 ARG B N 1
ATOM 3194 C CA . ARG B 1 90 ? -7.758 3.135 -35.463 1.00 34.60 70 ARG B CA 1
ATOM 3195 C C . ARG B 1 90 ? -9.199 3.479 -35.805 1.00 30.44 70 ARG B C 1
ATOM 3196 O O . ARG B 1 90 ? -10.007 3.695 -34.897 1.00 33.15 70 ARG B O 1
ATOM 3204 N N . LEU B 1 91 ? -9.528 3.550 -37.092 1.00 26.69 71 LEU B N 1
ATOM 3205 C CA . LEU B 1 91 ? -10.843 3.981 -37.548 1.00 26.97 71 LEU B CA 1
ATOM 3206 C C . LEU B 1 91 ? -11.739 2.819 -37.943 1.00 31.91 71 LEU B C 1
ATOM 3207 O O . LEU B 1 91 ? -12.839 3.052 -38.457 1.00 28.20 71 LEU B O 1
ATOM 3212 N N . GLU B 1 92 ? -11.300 1.576 -37.738 1.00 27.19 72 GLU B N 1
ATOM 3213 C CA . GLU B 1 92 ? -12.109 0.427 -38.129 1.00 26.26 72 GLU B CA 1
ATOM 3214 C C . GLU B 1 92 ? -13.079 0.046 -37.023 1.00 34.30 72 GLU B C 1
ATOM 3215 O O . GLU B 1 92 ? -12.744 0.108 -35.837 1.00 36.46 72 GLU B O 1
ATOM 3221 N N . ASN B 1 93 ? -14.295 -0.336 -37.419 1.00 28.57 73 ASN B N 1
ATOM 3222 C CA . ASN B 1 93 ? -15.310 -0.789 -36.467 1.00 29.36 73 ASN B CA 1
ATOM 3223 C C . ASN B 1 93 ? -16.016 -1.987 -37.101 1.00 25.76 73 ASN B C 1
ATOM 3224 O O . ASN B 1 93 ? -16.972 -1.836 -37.869 1.00 24.50 73 ASN B O 1
ATOM 3229 N N . GLU B 1 94 ? -15.522 -3.187 -36.773 1.00 29.03 74 GLU B N 1
ATOM 3230 C CA . GLU B 1 94 ? -16.116 -4.415 -37.291 1.00 26.81 74 GLU B CA 1
ATOM 3231 C C . GLU B 1 94 ? -17.497 -4.662 -36.694 1.00 27.04 74 GLU B C 1
ATOM 3232 O O . GLU B 1 94 ? -18.386 -5.177 -37.382 1.00 27.63 74 GLU B O 1
ATOM 3238 N N . LYS B 1 95 ? -17.695 -4.296 -35.424 1.00 29.55 75 LYS B N 1
ATOM 3239 C CA . LYS B 1 95 ? -18.998 -4.477 -34.788 1.00 36.48 75 LYS B CA 1
ATOM 3240 C C . LYS B 1 95 ? -20.080 -3.676 -35.496 1.00 31.39 75 LYS B C 1
ATOM 3241 O O . LYS B 1 95 ? -21.236 -4.113 -35.566 1.00 31.57 75 LYS B O 1
ATOM 3247 N N . ALA B 1 96 ? -19.723 -2.517 -36.043 1.00 31.00 76 ALA B N 1
ATOM 3248 C CA . ALA B 1 96 ? -20.649 -1.709 -36.824 1.00 30.30 76 ALA B CA 1
ATOM 3249 C C . ALA B 1 96 ? -20.796 -2.194 -38.263 1.00 29.54 76 ALA B C 1
ATOM 3250 O O . ALA B 1 96 ? -21.408 -1.489 -39.078 1.00 28.89 76 ALA B O 1
ATOM 3252 N N . LYS B 1 97 ? -20.266 -3.378 -38.584 1.00 28.71 77 LYS B N 1
ATOM 3253 C CA . LYS B 1 97 ? -20.269 -3.918 -39.945 1.00 27.48 77 LYS B CA 1
ATOM 3254 C C . LYS B 1 97 ? -19.510 -2.996 -40.901 1.00 23.26 77 LYS B C 1
ATOM 3255 O O . LYS B 1 97 ? -19.824 -2.927 -42.094 1.00 25.37 77 LYS B O 1
ATOM 3261 N N . TYR B 1 98 ? -18.525 -2.265 -40.375 1.00 24.84 78 TYR B N 1
ATOM 3262 C CA . TYR B 1 98 ? -17.734 -1.290 -41.136 1.00 23.22 78 TYR B CA 1
ATOM 3263 C C . TYR B 1 98 ? -18.591 -0.145 -41.686 1.00 24.59 78 TYR B C 1
ATOM 3264 O O . TYR B 1 98 ? -18.182 0.553 -42.619 1.00 24.96 78 TYR B O 1
ATOM 3273 N N . LEU B 1 99 ? -19.775 0.075 -41.111 1.00 22.04 79 LEU B N 1
ATOM 3274 C CA . LEU B 1 99 ? -20.628 1.196 -41.476 1.00 21.96 79 LEU B CA 1
ATOM 3275 C C . LEU B 1 99 ? -20.414 2.386 -40.544 1.00 21.43 79 LEU B C 1
ATOM 3276 O O . LEU B 1 99 ? -21.220 3.326 -40.528 1.00 21.54 79 LEU B O 1
ATOM 3281 N N . THR B 1 100 ? -19.342 2.345 -39.761 1.00 22.86 80 THR B N 1
ATOM 3282 C CA . THR B 1 100 ? -18.795 3.485 -39.045 1.00 21.44 80 THR B CA 1
ATOM 3283 C C . THR B 1 100 ? -17.291 3.449 -39.256 1.00 18.71 80 THR B C 1
ATOM 3284 O O . THR B 1 100 ? -16.690 2.375 -39.157 1.00 22.57 80 THR B O 1
ATOM 3288 N N . GLY B 1 101 ? -16.698 4.587 -39.605 1.00 20.16 81 GLY B N 1
ATOM 3289 C CA . GLY B 1 101 ? -15.249 4.640 -39.742 1.00 20.74 81 GLY B CA 1
ATOM 3290 C C . GLY B 1 101 ? -14.766 4.173 -41.106 1.00 19.03 81 GLY B C 1
ATOM 3291 O O . GLY B 1 101 ? -15.503 4.178 -42.092 1.00 19.90 81 GLY B O 1
ATOM 3292 N N . TRP B 1 102 ? -13.507 3.730 -41.141 1.00 20.04 82 TRP B N 1
ATOM 3293 C CA A TRP B 1 102 ? -12.820 3.412 -42.385 0.57 20.52 82 TRP B CA 1
ATOM 3294 C CA B TRP B 1 102 ? -12.798 3.409 -42.372 0.43 20.57 82 TRP B CA 1
ATOM 3295 C C . TRP B 1 102 ? -12.734 1.906 -42.605 1.00 20.86 82 TRP B C 1
ATOM 3296 O O . TRP B 1 102 ? -12.623 1.119 -41.662 1.00 25.35 82 TRP B O 1
ATOM 3317 N N . SER B 1 103 ? -12.782 1.511 -43.879 1.00 21.06 83 SER B N 1
ATOM 3318 C CA . SER B 1 103 ? -12.522 0.118 -44.237 1.00 21.33 83 SER B CA 1
ATOM 3319 C C . SER B 1 103 ? -12.082 0.022 -45.690 1.00 24.88 83 SER B C 1
ATOM 3320 O O . SER B 1 103 ? -12.334 0.917 -46.500 1.00 22.78 83 SER B O 1
ATOM 3323 N N . LEU B 1 104 ? -11.430 -1.093 -46.009 1.00 24.90 84 LEU B N 1
ATOM 3324 C CA . LEU B 1 104 ? -11.027 -1.399 -47.373 1.00 24.33 84 LEU B CA 1
ATOM 3325 C C . LEU B 1 104 ? -11.981 -2.455 -47.919 1.00 30.46 84 LEU B C 1
ATOM 3326 O O . LEU B 1 104 ? -12.211 -3.483 -47.272 1.00 33.57 84 LEU B O 1
ATOM 3331 N N . GLY B 1 105 ? -12.533 -2.200 -49.108 1.00 25.63 85 GLY B N 1
ATOM 3332 C CA . GLY B 1 105 ? -13.476 -3.093 -49.747 1.00 29.31 85 GLY B CA 1
ATOM 3333 C C . GLY B 1 105 ? -13.193 -3.225 -51.232 1.00 28.70 85 GLY B C 1
ATOM 3334 O O . GLY B 1 105 ? -12.299 -2.571 -51.775 1.00 34.02 85 GLY B O 1
ATOM 3335 N N . LYS B 1 106 ? -13.978 -4.088 -51.880 1.00 34.07 86 LYS B N 1
ATOM 3336 C CA . LYS B 1 106 ? -13.782 -4.430 -53.281 1.00 36.91 86 LYS B CA 1
ATOM 3337 C C . LYS B 1 106 ? -15.119 -4.459 -54.008 1.00 49.31 86 LYS B C 1
ATOM 3338 O O . LYS B 1 106 ? -16.162 -4.752 -53.416 1.00 45.66 86 LYS B O 1
ATOM 3344 N N . GLU B 1 107 ? -15.072 -4.121 -55.297 1.00 51.75 87 GLU B N 1
ATOM 3345 C CA . GLU B 1 107 ? -16.202 -4.218 -56.212 1.00 54.45 87 GLU B CA 1
ATOM 3346 C C . GLU B 1 107 ? -15.797 -5.134 -57.359 1.00 61.20 87 GLU B C 1
ATOM 3347 O O . GLU B 1 107 ? -14.702 -4.987 -57.917 1.00 54.34 87 GLU B O 1
ATOM 3353 N N . THR B 1 108 ? -16.668 -6.075 -57.708 1.00 63.12 88 THR B N 1
ATOM 3354 C CA . THR B 1 108 ? -16.339 -7.049 -58.744 1.00 72.09 88 THR B CA 1
ATOM 3355 C C . THR B 1 108 ? -17.308 -6.987 -59.921 1.00 66.04 88 THR B C 1
ATOM 3356 O O . THR B 1 108 ? -18.384 -6.399 -59.823 1.00 69.19 88 THR B O 1
ATOM 3360 N N . ASN B 1 116 ? -12.257 -3.217 -58.635 1.00 47.40 96 ASN B N 1
ATOM 3361 C CA . ASN B 1 116 ? -12.050 -1.915 -58.009 1.00 47.57 96 ASN B CA 1
ATOM 3362 C C . ASN B 1 116 ? -11.710 -2.066 -56.528 1.00 42.24 96 ASN B C 1
ATOM 3363 O O . ASN B 1 116 ? -12.392 -2.793 -55.808 1.00 46.08 96 ASN B O 1
ATOM 3368 N N . LEU B 1 117 ? -10.669 -1.377 -56.067 1.00 36.40 97 LEU B N 1
ATOM 3369 C CA . LEU B 1 117 ? -10.357 -1.296 -54.645 1.00 32.94 97 LEU B CA 1
ATOM 3370 C C . LEU B 1 117 ? -10.923 0.016 -54.113 1.00 30.35 97 LEU B C 1
ATOM 3371 O O . LEU B 1 117 ? -10.706 1.072 -54.718 1.00 30.83 97 LEU B O 1
ATOM 3376 N N . LYS B 1 118 ? -11.605 -0.038 -52.967 1.00 28.04 98 LYS B N 1
ATOM 3377 C CA . LYS B 1 118 ? -12.364 1.105 -52.474 1.00 28.40 98 LYS B CA 1
ATOM 3378 C C . LYS B 1 118 ? -12.138 1.284 -50.984 1.00 30.99 98 LYS B C 1
ATOM 3379 O O . LYS B 1 118 ? -12.386 0.367 -50.206 1.00 31.58 98 LYS B O 1
ATOM 3385 N N . GLY B 1 119 ? -11.689 2.473 -50.570 1.00 24.48 99 GLY B N 1
ATOM 3386 C CA . GLY B 1 119 ? -11.708 2.829 -49.167 1.00 24.29 99 GLY B CA 1
ATOM 3387 C C . GLY B 1 119 ? -13.016 3.541 -48.876 1.00 26.50 99 GLY B C 1
ATOM 3388 O O . GLY B 1 119 ? -13.427 4.432 -49.624 1.00 22.60 99 GLY B O 1
ATOM 3389 N N . SER B 1 120 ? -13.692 3.116 -47.815 1.00 19.90 100 SER B N 1
ATOM 3390 C CA . SER B 1 120 ? -14.950 3.729 -47.410 1.00 18.43 100 SER B CA 1
ATOM 3391 C C . SER B 1 120 ? -14.784 4.395 -46.058 1.00 20.26 100 SER B C 1
ATOM 3392 O O . SER B 1 120 ? -14.160 3.828 -45.153 1.00 19.44 100 SER B O 1
ATOM 3395 N N . TYR B 1 121 ? -15.372 5.584 -45.903 1.00 17.02 101 TYR B N 1
ATOM 3396 C CA . TYR B 1 121 ? -15.423 6.245 -44.607 1.00 17.33 101 TYR B CA 1
ATOM 3397 C C . TYR B 1 121 ? -16.860 6.633 -44.318 1.00 19.41 101 TYR B C 1
ATOM 3398 O O . TYR B 1 121 ? -17.462 7.382 -45.090 1.00 17.82 101 TYR B O 1
ATOM 3407 N N . TYR B 1 122 ? -17.400 6.136 -43.211 1.00 16.88 102 TYR B N 1
ATOM 3408 C CA . TYR B 1 122 ? -18.792 6.381 -42.850 1.00 18.07 102 TYR B CA 1
ATOM 3409 C C . TYR B 1 122 ? -18.878 7.158 -41.547 1.00 17.96 102 TYR B C 1
ATOM 3410 O O . TYR B 1 122 ? -18.120 6.891 -40.608 1.00 18.91 102 TYR B O 1
ATOM 3419 N N . ALA B 1 123 ? -19.854 8.063 -41.465 1.00 17.32 103 ALA B N 1
ATOM 3420 C CA . ALA B 1 123 ? -20.155 8.750 -40.213 1.00 16.57 103 ALA B CA 1
ATOM 3421 C C . ALA B 1 123 ? -21.648 8.970 -40.086 1.00 21.69 103 ALA B C 1
ATOM 3422 O O . ALA B 1 123 ? -22.299 9.325 -41.065 1.00 20.24 103 ALA B O 1
ATOM 3424 N N . ASN B 1 124 ? -22.187 8.802 -38.881 1.00 18.29 104 ASN B N 1
ATOM 3425 C CA . ASN B 1 124 ? -23.556 9.266 -38.701 1.00 19.05 104 ASN B CA 1
ATOM 3426 C C . ASN B 1 124 ? -23.567 10.791 -38.609 1.00 17.51 104 ASN B C 1
ATOM 3427 O O . ASN B 1 124 ? -22.565 11.428 -38.273 1.00 18.80 104 ASN B O 1
ATOM 3432 N N . CYS B 1 125 ? -24.727 11.383 -38.910 1.00 18.10 105 CYS B N 1
ATOM 3433 C CA . CYS B 1 125 ? -24.884 12.831 -38.897 1.00 16.41 105 CYS B CA 1
ATOM 3434 C C . CYS B 1 125 ? -25.754 13.295 -37.734 1.00 16.53 105 CYS B C 1
ATOM 3435 O O . CYS B 1 125 ? -26.492 14.277 -37.855 1.00 18.25 105 CYS B O 1
ATOM 3438 N N . ALA B 1 126 ? -25.655 12.608 -36.583 1.00 17.41 106 ALA B N 1
ATOM 3439 C CA . ALA B 1 126 ? -26.363 13.073 -35.388 1.00 17.07 106 ALA B CA 1
ATOM 3440 C C . ALA B 1 126 ? -25.955 14.497 -35.020 1.00 18.03 106 ALA B C 1
ATOM 3441 O O . ALA B 1 126 ? -26.754 15.251 -34.450 1.00 20.28 106 ALA B O 1
ATOM 3443 N N . PHE B 1 127 ? -24.720 14.884 -35.352 1.00 20.00 107 PHE B N 1
ATOM 3444 C CA . PHE B 1 127 ? -24.249 16.242 -35.104 1.00 20.53 107 PHE B CA 1
ATOM 3445 C C . PHE B 1 127 ? -25.135 17.291 -35.757 1.00 22.20 107 PHE B C 1
ATOM 3446 O O . PHE B 1 127 ? -25.123 18.446 -35.327 1.00 20.75 107 PHE B O 1
ATOM 3454 N N . TYR B 1 128 ? -25.900 16.923 -36.793 1.00 18.64 108 TYR B N 1
ATOM 3455 C CA . TYR B 1 128 ? -26.821 17.877 -37.394 1.00 19.73 108 TYR B CA 1
ATOM 3456 C C . TYR B 1 128 ? -27.843 18.364 -36.380 1.00 20.35 108 TYR B C 1
ATOM 3457 O O . TYR B 1 128 ? -28.176 19.556 -36.342 1.00 20.88 108 TYR B O 1
ATOM 3466 N N . VAL B 1 129 ? -28.353 17.446 -35.555 1.00 19.22 109 VAL B N 1
ATOM 3467 C CA . VAL B 1 129 ? -29.378 17.763 -34.570 1.00 21.13 109 VAL B CA 1
ATOM 3468 C C . VAL B 1 129 ? -28.765 18.462 -33.360 1.00 22.95 109 VAL B C 1
ATOM 3469 O O . VAL B 1 129 ? -29.353 19.392 -32.797 1.00 26.62 109 VAL B O 1
ATOM 3473 N N . ASP B 1 130 ? -27.607 17.999 -32.926 1.00 23.24 110 ASP B N 1
ATOM 3474 C CA . ASP B 1 130 ? -26.924 18.529 -31.751 1.00 25.80 110 ASP B CA 1
ATOM 3475 C C . ASP B 1 130 ? -25.432 18.366 -31.989 1.00 22.79 110 ASP B C 1
ATOM 3476 O O . ASP B 1 130 ? -24.927 17.235 -31.984 1.00 22.99 110 ASP B O 1
ATOM 3481 N N . PRO B 1 131 ? -24.698 19.469 -32.171 1.00 24.81 111 PRO B N 1
ATOM 3482 C CA . PRO B 1 131 ? -23.301 19.370 -32.620 1.00 25.53 111 PRO B CA 1
ATOM 3483 C C . PRO B 1 131 ? -22.407 18.567 -31.697 1.00 24.56 111 PRO B C 1
ATOM 3484 O O . PRO B 1 131 ? -21.326 18.133 -32.127 1.00 28.92 111 PRO B O 1
ATOM 3488 N N . SER B 1 132 ? -22.822 18.340 -30.451 1.00 24.37 112 SER B N 1
ATOM 3489 C CA . SER B 1 132 ? -22.003 17.577 -29.517 1.00 25.85 112 SER B CA 1
ATOM 3490 C C . SER B 1 132 ? -22.171 16.074 -29.651 1.00 30.47 112 SER B C 1
ATOM 3491 O O . SER B 1 132 ? -21.406 15.331 -29.031 1.00 28.93 112 SER B O 1
ATOM 3494 N N . LEU B 1 133 ? -23.138 15.603 -30.434 1.00 22.65 113 LEU B N 1
ATOM 3495 C CA . LEU B 1 133 ? -23.408 14.175 -30.488 1.00 23.29 113 LEU B CA 1
ATOM 3496 C C . LEU B 1 133 ? -22.450 13.483 -31.453 1.00 26.68 113 LEU B C 1
ATOM 3497 O O . LEU B 1 133 ? -22.265 13.929 -32.592 1.00 24.83 113 LEU B O 1
ATOM 3502 N N . SER B 1 134 ? -21.867 12.375 -31.004 1.00 24.73 114 SER B N 1
ATOM 3503 C CA . SER B 1 134 ? -21.082 11.508 -31.872 1.00 24.84 114 SER B CA 1
ATOM 3504 C C . SER B 1 134 ? -21.922 10.383 -32.459 1.00 21.45 114 SER B C 1
ATOM 3505 O O . SER B 1 134 ? -21.419 9.591 -33.266 1.00 22.40 114 SER B O 1
ATOM 3508 N N . CYS B 1 135 ? -23.186 10.305 -32.052 1.00 20.47 115 CYS B N 1
ATOM 3509 C CA . CYS B 1 135 ? -24.149 9.266 -32.401 1.00 20.87 115 CYS B CA 1
ATOM 3510 C C . CYS B 1 135 ? -25.398 9.578 -31.596 1.00 21.41 115 CYS B C 1
ATOM 3511 O O . CYS B 1 135 ? -25.381 10.439 -30.709 1.00 24.31 115 CYS B O 1
ATOM 3514 N N . ALA B 1 136 ? -26.477 8.858 -31.902 1.00 20.42 116 ALA B N 1
ATOM 3515 C CA . ALA B 1 136 ? -27.701 8.997 -31.128 1.00 23.77 116 ALA B CA 1
ATOM 3516 C C . ALA B 1 136 ? -27.440 8.722 -29.651 1.00 26.04 116 ALA B C 1
ATOM 3517 O O . ALA B 1 136 ? -26.609 7.884 -29.288 1.00 25.62 116 ALA B O 1
ATOM 3519 N N . LYS B 1 137 ? -28.161 9.438 -28.793 1.00 28.20 117 LYS B N 1
ATOM 3520 C CA . LYS B 1 137 ? -28.126 9.109 -27.376 1.00 30.48 117 LYS B CA 1
ATOM 3521 C C . LYS B 1 137 ? -28.731 7.723 -27.192 1.00 30.82 117 LYS B C 1
ATOM 3522 O O . LYS B 1 137 ? -29.851 7.473 -27.656 1.00 31.14 117 LYS B O 1
ATOM 3528 N N . PRO B 1 138 ? -28.021 6.795 -26.558 1.00 33.86 118 PRO B N 1
ATOM 3529 C CA . PRO B 1 138 ? -28.513 5.416 -26.485 1.00 27.60 118 PRO B CA 1
ATOM 3530 C C . PRO B 1 138 ? -29.673 5.265 -25.516 1.00 31.85 118 PRO B C 1
ATOM 3531 O O . PRO B 1 138 ? -29.787 5.986 -24.522 1.00 36.93 118 PRO B O 1
ATOM 3535 N N . THR B 1 139 ? -30.550 4.322 -25.841 1.00 31.62 119 THR B N 1
ATOM 3536 C CA . THR B 1 139 ? -31.653 3.902 -24.989 1.00 34.92 119 THR B CA 1
ATOM 3537 C C . THR B 1 139 ? -31.620 2.383 -24.891 1.00 39.35 119 THR B C 1
ATOM 3538 O O . THR B 1 139 ? -30.925 1.706 -25.652 1.00 37.37 119 THR B O 1
ATOM 3542 N N . GLU B 1 140 ? -32.377 1.840 -23.936 1.00 39.94 120 GLU B N 1
ATOM 3543 C CA . GLU B 1 140 ? -32.495 0.390 -23.858 1.00 39.65 120 GLU B CA 1
ATOM 3544 C C . GLU B 1 140 ? -33.066 -0.178 -25.151 1.00 36.91 120 GLU B C 1
ATOM 3545 O O . GLU B 1 140 ? -32.680 -1.272 -25.580 1.00 41.84 120 GLU B O 1
ATOM 3551 N N . GLU B 1 141 ? -33.970 0.559 -25.794 1.00 35.29 121 GLU B N 1
ATOM 3552 C CA . GLU B 1 141 ? -34.587 0.081 -27.025 1.00 34.06 121 GLU B CA 1
ATOM 3553 C C . GLU B 1 141 ? -33.629 0.170 -28.213 1.00 32.60 121 GLU B C 1
ATOM 3554 O O . GLU B 1 141 ? -33.610 -0.725 -29.068 1.00 32.63 121 GLU B O 1
ATOM 3560 N N . PHE B 1 142 ? -32.846 1.247 -28.295 1.00 28.92 122 PHE B N 1
ATOM 3561 C CA . PHE B 1 142 ? -31.986 1.513 -29.449 1.00 29.17 122 PHE B CA 1
ATOM 3562 C C . PHE B 1 142 ? -30.608 1.944 -28.968 1.00 27.01 122 PHE B C 1
ATOM 3563 O O . PHE B 1 142 ? -30.446 3.060 -28.466 1.00 26.88 122 PHE B O 1
ATOM 3571 N N . ASN B 1 143 ? -29.607 1.090 -29.156 1.00 25.14 123 ASN B N 1
ATOM 3572 C CA . ASN B 1 143 ? -28.271 1.372 -28.651 1.00 28.80 123 ASN B CA 1
ATOM 3573 C C . ASN B 1 143 ? -27.251 0.741 -29.585 1.00 27.62 123 ASN B C 1
ATOM 3574 O O . ASN B 1 143 ? -27.613 -0.003 -30.505 1.00 27.38 123 ASN B O 1
ATOM 3579 N N . PRO B 1 144 ? -25.958 1.030 -29.391 1.00 25.76 124 PRO B N 1
ATOM 3580 C CA . PRO B 1 144 ? -24.946 0.408 -30.262 1.00 30.10 124 PRO B CA 1
ATOM 3581 C C . PRO B 1 144 ? -24.920 -1.108 -30.201 1.00 35.14 124 PRO B C 1
ATOM 3582 O O . PRO B 1 144 ? -24.393 -1.732 -31.126 1.00 37.06 124 PRO B O 1
ATOM 3586 N N . ASP B 1 145 ? -25.499 -1.730 -29.172 1.00 34.72 125 ASP B N 1
ATOM 3587 C CA . ASP B 1 145 ? -25.444 -3.186 -29.109 1.00 36.65 125 ASP B CA 1
ATOM 3588 C C . ASP B 1 145 ? -26.460 -3.843 -30.037 1.00 35.04 125 ASP B C 1
ATOM 3589 O O . ASP B 1 145 ? -26.161 -4.880 -30.638 1.00 44.26 125 ASP B O 1
ATOM 3594 N N . ASN B 1 146 ? -27.660 -3.276 -30.185 1.00 29.47 126 ASN B N 1
ATOM 3595 C CA . ASN B 1 146 ? -28.639 -3.906 -31.065 1.00 32.30 126 ASN B CA 1
ATOM 3596 C C . ASN B 1 146 ? -28.735 -3.257 -32.442 1.00 27.21 126 ASN B C 1
ATOM 3597 O O . ASN B 1 146 ? -29.271 -3.881 -33.363 1.00 29.97 126 ASN B O 1
ATOM 3602 N N . PHE B 1 147 ? -28.243 -2.034 -32.614 1.00 30.76 127 PHE B N 1
ATOM 3603 C CA . PHE B 1 147 ? -28.191 -1.397 -33.932 1.00 26.60 127 PHE B CA 1
ATOM 3604 C C . PHE B 1 147 ? -26.820 -0.764 -34.146 1.00 23.31 127 PHE B C 1
ATOM 3605 O O . PHE B 1 147 ? -26.699 0.452 -34.333 1.00 22.09 127 PHE B O 1
ATOM 3613 N N . PRO B 1 148 ? -25.753 -1.570 -34.125 1.00 28.45 128 PRO B N 1
ATOM 3614 C CA . PRO B 1 148 ? -24.409 -0.996 -34.289 1.00 26.97 128 PRO B CA 1
ATOM 3615 C C . PRO B 1 148 ? -24.198 -0.342 -35.641 1.00 26.45 128 PRO B C 1
ATOM 3616 O O . PRO B 1 148 ? -23.373 0.571 -35.741 1.00 27.34 128 PRO B O 1
ATOM 3620 N N . GLU B 1 149 ? -24.945 -0.741 -36.669 1.00 27.98 129 GLU B N 1
ATOM 3621 C CA . GLU B 1 149 ? -24.770 -0.179 -38.005 1.00 27.45 129 GLU B CA 1
ATOM 3622 C C . GLU B 1 149 ? -25.361 1.221 -38.154 1.00 25.48 129 GLU B C 1
ATOM 3623 O O . GLU B 1 149 ? -25.166 1.853 -39.201 1.00 25.30 129 GLU B O 1
ATOM 3629 N N . TYR B 1 150 ? -26.078 1.721 -37.144 1.00 21.61 130 TYR B N 1
ATOM 3630 C CA . TYR B 1 150 ? -26.630 3.069 -37.164 1.00 18.88 130 TYR B CA 1
ATOM 3631 C C . TYR B 1 150 ? -26.195 3.926 -35.991 1.00 21.03 130 TYR B C 1
ATOM 3632 O O . TYR B 1 150 ? -26.151 5.147 -36.129 1.00 19.35 130 TYR B O 1
ATOM 3641 N N . LEU B 1 151 ? -25.898 3.328 -34.839 1.00 23.32 131 LEU B N 1
ATOM 3642 C CA . LEU B 1 151 ? -25.777 4.096 -33.606 1.00 22.87 131 LEU B CA 1
ATOM 3643 C C . LEU B 1 151 ? -24.377 4.079 -33.005 1.00 25.50 131 LEU B C 1
ATOM 3644 O O . LEU B 1 151 ? -24.195 4.579 -31.888 1.00 22.55 131 LEU B O 1
ATOM 3649 N N . SER B 1 152 ? -23.382 3.535 -33.702 1.00 22.49 132 SER B N 1
ATOM 3650 C CA . SER B 1 152 ? -22.035 3.534 -33.158 1.00 23.89 132 SER B CA 1
ATOM 3651 C C . SER B 1 152 ? -21.421 4.933 -33.238 1.00 24.19 132 SER B C 1
ATOM 3652 O O . SER B 1 152 ? -21.693 5.691 -34.177 1.00 25.22 132 SER B O 1
ATOM 3655 N N . PRO B 1 153 ? -20.583 5.303 -32.262 1.00 22.65 133 PRO B N 1
ATOM 3656 C CA A PRO B 1 153 ? -19.964 6.633 -32.279 0.44 21.42 133 PRO B CA 1
ATOM 3657 C CA B PRO B 1 153 ? -19.974 6.636 -32.286 0.56 21.37 133 PRO B CA 1
ATOM 3658 C C . PRO B 1 153 ? -19.010 6.800 -33.452 1.00 20.80 133 PRO B C 1
ATOM 3659 O O . PRO B 1 153 ? -18.322 5.863 -33.861 1.00 24.37 133 PRO B O 1
ATOM 3666 N N . ASN B 1 154 ? -18.982 8.015 -33.989 1.00 21.76 134 ASN B N 1
ATOM 3667 C CA . ASN B 1 154 ? -18.097 8.338 -35.100 1.00 18.96 134 ASN B CA 1
ATOM 3668 C C . ASN B 1 154 ? -16.642 8.225 -34.668 1.00 24.78 134 ASN B C 1
ATOM 3669 O O . ASN B 1 154 ? -16.294 8.518 -33.520 1.00 24.45 134 ASN B O 1
ATOM 3674 N N . LEU B 1 155 ? -15.793 7.774 -35.597 1.00 20.18 135 LEU B N 1
ATOM 3675 C CA . LEU B 1 155 ? -14.354 7.611 -35.366 1.00 19.84 135 LEU B CA 1
ATOM 3676 C C . LEU B 1 155 ? -13.591 8.545 -36.294 1.00 24.17 135 LEU B C 1
ATOM 3677 O O . LEU B 1 155 ? -13.602 8.356 -37.514 1.00 25.90 135 LEU B O 1
ATOM 3682 N N . TRP B 1 156 ? -12.928 9.557 -35.720 1.00 23.01 136 TRP B N 1
ATOM 3683 C CA . TRP B 1 156 ? -12.237 10.569 -36.511 1.00 22.90 136 TRP B CA 1
ATOM 3684 C C . TRP B 1 156 ? -10.731 10.446 -36.362 1.00 25.50 136 TRP B C 1
ATOM 3685 O O . TRP B 1 156 ? -10.244 10.150 -35.265 1.00 24.21 136 TRP B O 1
ATOM 3696 N N . PRO B 1 157 ? -9.961 10.695 -37.414 1.00 26.24 137 PRO B N 1
ATOM 3697 C CA . PRO B 1 157 ? -8.526 10.895 -37.211 1.00 25.16 137 PRO B CA 1
ATOM 3698 C C . PRO B 1 157 ? -8.305 12.141 -36.361 1.00 25.30 137 PRO B C 1
ATOM 3699 O O . PRO B 1 157 ? -9.149 13.034 -36.295 1.00 27.35 137 PRO B O 1
ATOM 3703 N N . GLN B 1 158 ? -7.155 12.190 -35.682 1.00 32.54 138 GLN B N 1
ATOM 3704 C CA . GLN B 1 158 ? -6.832 13.376 -34.893 1.00 31.85 138 GLN B CA 1
ATOM 3705 C C . GLN B 1 158 ? -6.733 14.599 -35.789 1.00 27.68 138 GLN B C 1
ATOM 3706 O O . GLN B 1 158 ? -6.218 14.523 -36.910 1.00 30.20 138 GLN B O 1
ATOM 3712 N N . GLU B 1 159 ? -7.222 15.739 -35.279 1.00 28.97 139 GLU B N 1
ATOM 3713 C CA . GLU B 1 159 ? -7.187 16.971 -36.057 1.00 30.53 139 GLU B CA 1
ATOM 3714 C C . GLU B 1 159 ? -5.794 17.256 -36.580 1.00 30.70 139 GLU B C 1
ATOM 3715 O O . GLU B 1 159 ? -5.627 17.647 -37.738 1.00 33.80 139 GLU B O 1
ATOM 3721 N N . SER B 1 160 ? -4.768 17.024 -35.759 1.00 26.53 140 SER B N 1
ATOM 3722 C CA . SER B 1 160 ? -3.417 17.331 -36.207 1.00 27.65 140 SER B CA 1
ATOM 3723 C C . SER B 1 160 ? -2.916 16.348 -37.263 1.00 28.26 140 SER B C 1
ATOM 3724 O O . SER B 1 160 ? -1.976 16.673 -37.991 1.00 31.03 140 SER B O 1
ATOM 3727 N N . THR B 1 161 ? -3.515 15.159 -37.373 1.00 27.14 141 THR B N 1
ATOM 3728 C CA . THR B 1 161 ? -3.072 14.211 -38.398 1.00 24.89 141 THR B CA 1
ATOM 3729 C C . THR B 1 161 ? -3.717 14.491 -39.756 1.00 30.16 141 THR B C 1
ATOM 3730 O O . THR B 1 161 ? -3.090 14.282 -40.805 1.00 27.16 141 THR B O 1
ATOM 3734 N N . LEU B 1 162 ? -4.937 15.007 -39.756 1.00 27.37 142 LEU B N 1
ATOM 3735 C CA . LEU B 1 162 ? -5.649 15.361 -40.985 1.00 25.82 142 LEU B CA 1
ATOM 3736 C C . LEU B 1 162 ? -6.367 16.673 -40.729 1.00 20.77 142 LEU B C 1
ATOM 3737 O O . LEU B 1 162 ? -7.576 16.698 -40.463 1.00 22.16 142 LEU B O 1
ATOM 3742 N N . PRO B 1 163 ? -5.639 17.792 -40.771 1.00 19.19 143 PRO B N 1
ATOM 3743 C CA . PRO B 1 163 ? -6.205 19.076 -40.326 1.00 22.91 143 PRO B CA 1
ATOM 3744 C C . PRO B 1 163 ? -7.367 19.520 -41.193 1.00 19.66 143 PRO B C 1
ATOM 3745 O O . PRO B 1 163 ? -7.265 19.568 -42.422 1.00 21.65 143 PRO B O 1
ATOM 3749 N N . GLY B 1 164 ? -8.461 19.890 -40.526 1.00 19.43 144 GLY B N 1
ATOM 3750 C CA . GLY B 1 164 ? -9.645 20.415 -41.168 1.00 19.52 144 GLY B CA 1
ATOM 3751 C C . GLY B 1 164 ? -10.639 19.384 -41.653 1.00 18.45 144 GLY B C 1
ATOM 3752 O O . GLY B 1 164 ? -11.699 19.774 -42.151 1.00 18.81 144 GLY B O 1
ATOM 3753 N N . PHE B 1 165 ? -10.343 18.093 -41.508 1.00 20.47 145 PHE B N 1
ATOM 3754 C CA . PHE B 1 165 ? -11.220 17.066 -42.073 1.00 18.05 145 PHE B CA 1
ATOM 3755 C C . PHE B 1 165 ? -12.576 17.055 -41.395 1.00 19.09 145 PHE B C 1
ATOM 3756 O O . PHE B 1 165 ? -13.619 17.131 -42.069 1.00 18.57 145 PHE B O 1
ATOM 3764 N N . LYS B 1 166 ? -12.591 16.968 -40.065 1.00 19.41 146 LYS B N 1
ATOM 3765 C CA . LYS B 1 166 ? -13.872 16.882 -39.368 1.00 18.21 146 LYS B CA 1
ATOM 3766 C C . LYS B 1 166 ? -14.728 18.127 -39.578 1.00 18.56 146 LYS B C 1
ATOM 3767 O O . LYS B 1 166 ? -15.912 17.975 -39.928 1.00 17.29 146 LYS B O 1
ATOM 3773 N N . PRO B 1 167 ? -14.230 19.360 -39.396 1.00 15.85 147 PRO B N 1
ATOM 3774 C CA . PRO B 1 167 ? -15.099 20.524 -39.639 1.00 19.95 147 PRO B CA 1
ATOM 3775 C C . PRO B 1 167 ? -15.583 20.633 -41.074 1.00 18.99 147 PRO B C 1
ATOM 3776 O O . PRO B 1 167 ? -16.719 21.066 -41.293 1.00 17.40 147 PRO B O 1
ATOM 3780 N N . THR B 1 168 ? -14.758 20.271 -42.059 1.00 17.25 148 THR B N 1
ATOM 3781 C CA . THR B 1 168 ? -15.217 20.300 -43.448 1.00 17.04 148 THR B CA 1
ATOM 3782 C C . THR B 1 168 ? -16.331 19.289 -43.671 1.00 18.24 148 THR B C 1
ATOM 3783 O O . THR B 1 168 ? -17.339 19.598 -44.322 1.00 17.68 148 THR B O 1
ATOM 3787 N N . PHE B 1 169 ? -16.149 18.073 -43.146 1.00 17.98 149 PHE B N 1
ATOM 3788 C CA . PHE B 1 169 ? -17.175 17.026 -43.221 1.00 14.95 149 PHE B CA 1
ATOM 3789 C C . PHE B 1 169 ? -18.478 17.512 -42.604 1.00 17.96 149 PHE B C 1
ATOM 3790 O O . PHE B 1 169 ? -19.555 17.411 -43.211 1.00 18.33 149 PHE B O 1
ATOM 3798 N N . GLU B 1 170 ? -18.396 18.061 -41.388 1.00 17.37 150 GLU B N 1
ATOM 3799 C CA . GLU B 1 170 ? -19.597 18.531 -40.695 1.00 16.92 150 GLU B CA 1
ATOM 3800 C C . GLU B 1 170 ? -20.270 19.686 -41.439 1.00 18.40 150 GLU B C 1
ATOM 3801 O O . GLU B 1 170 ? -21.497 19.700 -41.585 1.00 19.18 150 GLU B O 1
ATOM 3807 N N . ASP B 1 171 ? -19.489 20.666 -41.917 1.00 18.12 151 ASP B N 1
ATOM 3808 C CA . ASP B 1 171 ? -20.075 21.816 -42.592 1.00 17.30 151 ASP B CA 1
ATOM 3809 C C . ASP B 1 171 ? -20.743 21.408 -43.901 1.00 18.62 151 ASP B C 1
ATOM 3810 O O . ASP B 1 171 ? -21.850 21.877 -44.211 1.00 18.97 151 ASP B O 1
ATOM 3815 N N . LEU B 1 172 ? -20.104 20.523 -44.671 1.00 16.45 152 LEU B N 1
ATOM 3816 C CA . LEU B 1 172 ? -20.714 20.128 -45.939 1.00 15.19 152 LEU B CA 1
ATOM 3817 C C . LEU B 1 172 ? -21.951 19.275 -45.703 1.00 16.86 152 LEU B C 1
ATOM 3818 O O . LEU B 1 172 ? -22.979 19.474 -46.371 1.00 17.59 152 LEU B O 1
ATOM 3823 N N . CYS B 1 173 ? -21.880 18.324 -44.764 1.00 15.89 153 CYS B N 1
ATOM 3824 C CA . CYS B 1 173 ? -23.072 17.529 -44.476 1.00 15.14 153 CYS B CA 1
ATOM 3825 C C . CYS B 1 173 ? -24.200 18.408 -43.966 1.00 18.61 153 CYS B C 1
ATOM 3826 O O . CYS B 1 173 ? -25.359 18.196 -44.332 1.00 17.30 153 CYS B O 1
ATOM 3829 N N . ARG B 1 174 ? -23.901 19.405 -43.130 1.00 15.24 154 ARG B N 1
ATOM 3830 C CA . ARG B 1 174 ? -24.982 20.269 -42.650 1.00 16.44 154 ARG B CA 1
ATOM 3831 C C . ARG B 1 174 ? -25.624 21.035 -43.795 1.00 19.66 154 ARG B C 1
ATOM 3832 O O . ARG B 1 174 ? -26.855 21.197 -43.833 1.00 18.86 154 ARG B O 1
ATOM 3840 N N . LEU B 1 175 ? -24.814 21.522 -44.734 1.00 16.61 155 LEU B N 1
ATOM 3841 C CA . LEU B 1 175 ? -25.361 22.209 -45.903 1.00 17.48 155 LEU B CA 1
ATOM 3842 C C . LEU B 1 175 ? -26.268 21.279 -46.715 1.00 20.60 155 LEU B C 1
ATOM 3843 O O . LEU B 1 175 ? -27.400 21.638 -47.080 1.00 17.89 155 LEU B O 1
ATOM 3848 N N . ILE B 1 176 ? -25.789 20.064 -46.990 1.00 17.22 156 ILE B N 1
ATOM 3849 C CA . ILE B 1 176 ? -26.577 19.124 -47.796 1.00 15.04 156 ILE B CA 1
ATOM 3850 C C . ILE B 1 176 ? -27.860 18.721 -47.074 1.00 19.48 156 ILE B C 1
ATOM 3851 O O . ILE B 1 176 ? -28.934 18.641 -47.690 1.00 16.60 156 ILE B O 1
ATOM 3856 N N . ILE B 1 177 ? -27.783 18.472 -45.761 1.00 16.10 157 ILE B N 1
ATOM 3857 C CA . ILE B 1 177 ? -28.978 18.081 -45.018 1.00 14.97 157 ILE B CA 1
ATOM 3858 C C . ILE B 1 177 ? -29.961 19.241 -44.935 1.00 15.65 157 ILE B C 1
ATOM 3859 O O . ILE B 1 177 ? -31.174 19.028 -45.015 1.00 17.19 157 ILE B O 1
ATOM 3864 N N . ASP B 1 178 ? -29.472 20.482 -44.779 1.00 16.47 158 ASP B N 1
ATOM 3865 C CA . ASP B 1 178 ? -30.379 21.637 -44.825 1.00 17.27 158 ASP B CA 1
ATOM 3866 C C . ASP B 1 178 ? -31.209 21.610 -46.107 1.00 16.24 158 ASP B C 1
ATOM 3867 O O . ASP B 1 178 ? -32.443 21.809 -46.092 1.00 17.28 158 ASP B O 1
ATOM 3872 N N . VAL B 1 179 ? -30.548 21.347 -47.237 1.00 15.71 159 VAL B N 1
ATOM 3873 C CA . VAL B 1 179 ? -31.313 21.285 -48.486 1.00 16.69 159 VAL B CA 1
ATOM 3874 C C . VAL B 1 179 ? -32.257 20.085 -48.484 1.00 17.55 159 VAL B C 1
ATOM 3875 O O . VAL B 1 179 ? -33.394 20.176 -48.962 1.00 18.08 159 VAL B O 1
ATOM 3879 N N . ALA B 1 180 ? -31.798 18.941 -47.966 1.00 17.01 160 ALA B N 1
ATOM 3880 C CA . ALA B 1 180 ? -32.661 17.760 -47.883 1.00 17.25 160 ALA B CA 1
ATOM 3881 C C . ALA B 1 180 ? -33.929 18.049 -47.088 1.00 17.79 160 ALA B C 1
ATOM 3882 O O . ALA B 1 180 ? -35.002 17.548 -47.428 1.00 17.12 160 ALA B O 1
ATOM 3884 N N . VAL B 1 181 ? -33.818 18.830 -46.010 1.00 17.97 161 VAL B N 1
ATOM 3885 C CA . VAL B 1 181 ? -34.991 19.179 -45.212 1.00 17.87 161 VAL B CA 1
ATOM 3886 C C . VAL B 1 181 ? -35.985 19.959 -46.063 1.00 16.44 161 VAL B C 1
ATOM 3887 O O . VAL B 1 181 ? -37.209 19.748 -45.976 1.00 18.47 161 VAL B O 1
ATOM 3891 N N . LEU B 1 182 ? -35.480 20.864 -46.913 1.00 18.39 162 LEU B N 1
ATOM 3892 C CA . LEU B 1 182 ? -36.390 21.599 -47.799 1.00 19.83 162 LEU B CA 1
ATOM 3893 C C . LEU B 1 182 ? -37.028 20.686 -48.852 1.00 17.38 162 LEU B C 1
ATOM 3894 O O . LEU B 1 182 ? -38.199 20.869 -49.227 1.00 19.16 162 LEU B O 1
ATOM 3899 N N . VAL B 1 183 ? -36.264 19.724 -49.373 1.00 17.92 163 VAL B N 1
ATOM 3900 C CA . VAL B 1 183 ? -36.830 18.770 -50.325 1.00 16.76 163 VAL B CA 1
ATOM 3901 C C . VAL B 1 183 ? -37.913 17.936 -49.644 1.00 19.19 163 VAL B C 1
ATOM 3902 O O . VAL B 1 183 ? -38.995 17.704 -50.208 1.00 18.38 163 VAL B O 1
ATOM 3906 N N . ALA B 1 184 ? -37.642 17.497 -48.411 1.00 18.96 164 ALA B N 1
ATOM 3907 C CA . ALA B 1 184 ? -38.628 16.770 -47.612 1.00 18.43 164 ALA B CA 1
ATOM 3908 C C . ALA B 1 184 ? -39.881 17.601 -47.398 1.00 21.09 164 ALA B C 1
ATOM 3909 O O . ALA B 1 184 ? -41.005 17.073 -47.432 1.00 20.16 164 ALA B O 1
ATOM 3911 N N . ARG B 1 185 ? -39.711 18.901 -47.151 1.00 17.40 165 ARG B N 1
ATOM 3912 C CA . ARG B 1 185 ? -40.878 19.775 -46.991 1.00 17.93 165 ARG B CA 1
ATOM 3913 C C . ARG B 1 185 ? -41.731 19.789 -48.257 1.00 21.20 165 ARG B C 1
ATOM 3914 O O . ARG B 1 185 ? -42.970 19.713 -48.189 1.00 20.24 165 ARG B O 1
ATOM 3922 N N . ALA B 1 186 ? -41.089 19.851 -49.427 1.00 18.21 166 ALA B N 1
ATOM 3923 C CA . ALA B 1 186 ? -41.855 19.782 -50.673 1.00 18.22 166 ALA B CA 1
ATOM 3924 C C . ALA B 1 186 ? -42.560 18.432 -50.828 1.00 20.05 166 ALA B C 1
ATOM 3925 O O . ALA B 1 186 ? -43.726 18.365 -51.262 1.00 20.47 166 ALA B O 1
ATOM 3927 N N . CYS B 1 187 ? -41.869 17.342 -50.480 1.00 20.19 167 CYS B N 1
ATOM 3928 C CA . CYS B 1 187 ? -42.512 16.030 -50.496 1.00 18.11 167 CYS B CA 1
ATOM 3929 C C . CYS B 1 187 ? -43.735 16.007 -49.587 1.00 21.45 167 CYS B C 1
ATOM 3930 O O . CYS B 1 187 ? -44.748 15.383 -49.922 1.00 22.54 167 CYS B O 1
ATOM 3933 N N . ASP B 1 188 ? -43.644 16.651 -48.419 1.00 18.54 168 ASP B N 1
ATOM 3934 C CA . ASP B 1 188 ? -44.798 16.737 -47.518 1.00 19.13 168 ASP B CA 1
ATOM 3935 C C . ASP B 1 188 ? -45.949 17.487 -48.164 1.00 21.42 168 ASP B C 1
ATOM 3936 O O . ASP B 1 188 ? -47.112 17.121 -47.970 1.00 21.33 168 ASP B O 1
ATOM 3941 N N . ARG B 1 189 ? -45.657 18.574 -48.887 1.00 20.20 169 ARG B N 1
ATOM 3942 C CA . ARG B 1 189 ? -46.753 19.297 -49.548 1.00 20.50 169 ARG B CA 1
ATOM 3943 C C . ARG B 1 189 ? -47.495 18.382 -50.522 1.00 23.35 169 ARG B C 1
ATOM 3944 O O . ARG B 1 189 ? -48.745 18.335 -50.550 1.00 23.41 169 ARG B O 1
ATOM 3952 N N . PHE B 1 190 ? -46.732 17.620 -51.307 1.00 21.11 170 PHE B N 1
ATOM 3953 C CA . PHE B 1 190 ? -47.335 16.655 -52.227 1.00 21.32 170 PHE B CA 1
ATOM 3954 C C . PHE B 1 190 ? -48.152 15.602 -51.478 1.00 22.96 170 PHE B C 1
ATOM 3955 O O . PHE B 1 190 ? -49.301 15.304 -51.839 1.00 22.45 170 PHE B O 1
ATOM 3963 N N . ALA B 1 191 ? -47.569 15.018 -50.434 1.00 20.53 171 ALA B N 1
ATOM 3964 C CA . ALA B 1 191 ? -48.236 13.934 -49.719 1.00 24.33 171 ALA B CA 1
ATOM 3965 C C . ALA B 1 191 ? -49.494 14.423 -49.009 1.00 22.90 171 ALA B C 1
ATOM 3966 O O . ALA B 1 191 ? -50.501 13.703 -48.950 1.00 24.31 171 ALA B O 1
ATOM 3968 N N . GLU B 1 192 ? -49.450 15.630 -48.446 1.00 21.51 172 GLU B N 1
ATOM 3969 C CA . GLU B 1 192 ? -50.626 16.195 -47.790 1.00 24.71 172 GLU B CA 1
ATOM 3970 C C . GLU B 1 192 ? -51.749 16.420 -48.786 1.00 24.59 172 GLU B C 1
ATOM 3971 O O . GLU B 1 192 ? -52.936 16.315 -48.426 1.00 25.23 172 GLU B O 1
ATOM 3977 N N . LYS B 1 193 ? -51.413 16.701 -50.048 1.00 23.83 173 LYS B N 1
ATOM 3978 C CA . LYS B 1 193 ? -52.483 16.837 -51.029 1.00 24.89 173 LYS B CA 1
ATOM 3979 C C . LYS B 1 193 ? -52.965 15.503 -51.597 1.00 25.03 173 LYS B C 1
ATOM 3980 O O . LYS B 1 193 ? -54.116 15.425 -52.053 1.00 30.14 173 LYS B O 1
ATOM 3986 N N . GLN B 1 194 ? -52.128 14.457 -51.583 1.00 26.27 174 GLN B N 1
ATOM 3987 C CA . GLN B 1 194 ? -52.420 13.237 -52.325 1.00 24.97 174 GLN B CA 1
ATOM 3988 C C . GLN B 1 194 ? -52.742 12.011 -51.477 1.00 26.23 174 GLN B C 1
ATOM 3989 O O . GLN B 1 194 ? -53.321 11.057 -52.013 1.00 26.62 174 GLN B O 1
ATOM 3995 N N . ILE B 1 195 ? -52.422 12.006 -50.184 1.00 25.32 175 ILE B N 1
ATOM 3996 C CA . ILE B 1 195 ? -52.519 10.800 -49.359 1.00 27.42 175 ILE B CA 1
ATOM 3997 C C . ILE B 1 195 ? -53.478 11.052 -48.202 1.00 22.71 175 ILE B C 1
ATOM 3998 O O . ILE B 1 195 ? -53.183 11.846 -47.299 1.00 27.10 175 ILE B O 1
ATOM 4003 N N . ALA B 1 196 ? -54.610 10.348 -48.195 1.00 29.27 176 ALA B N 1
ATOM 4004 C CA . ALA B 1 196 ? -55.557 10.507 -47.098 1.00 27.91 176 ALA B CA 1
ATOM 4005 C C . ALA B 1 196 ? -54.961 10.000 -45.786 1.00 26.85 176 ALA B C 1
ATOM 4006 O O . ALA B 1 196 ? -54.406 8.898 -45.723 1.00 36.48 176 ALA B O 1
ATOM 4008 N N . GLY B 1 197 ? -55.074 10.810 -44.738 1.00 28.15 177 GLY B N 1
ATOM 4009 C CA . GLY B 1 197 ? -54.577 10.442 -43.427 1.00 33.11 177 GLY B CA 1
ATOM 4010 C C . GLY B 1 197 ? -53.111 10.722 -43.188 1.00 29.81 177 GLY B C 1
ATOM 4011 O O . GLY B 1 197 ? -52.614 10.433 -42.095 1.00 30.71 177 GLY B O 1
ATOM 4012 N N . TYR B 1 198 ? -52.409 11.282 -44.166 1.00 28.59 178 TYR B N 1
ATOM 4013 C CA . TYR B 1 198 ? -50.988 11.555 -44.013 1.00 27.10 178 TYR B CA 1
ATOM 4014 C C . TYR B 1 198 ? -50.756 12.535 -42.862 1.00 28.35 178 TYR B C 1
ATOM 4015 O O . TYR B 1 198 ? -51.535 13.481 -42.681 1.00 29.48 178 TYR B O 1
ATOM 4024 N N . PRO B 1 199 ? -49.727 12.323 -42.036 1.00 26.95 179 PRO B N 1
ATOM 4025 C CA . PRO B 1 199 ? -49.431 13.272 -40.953 1.00 28.96 179 PRO B CA 1
ATOM 4026 C C . PRO B 1 199 ? -48.748 14.500 -41.533 1.00 28.45 179 PRO B C 1
ATOM 4027 O O . PRO B 1 199 ? -47.658 14.398 -42.097 1.00 25.82 179 PRO B O 1
ATOM 4031 N N . ALA B 1 200 ? -49.373 15.664 -41.374 1.00 29.94 180 ALA B N 1
ATOM 4032 C CA . ALA B 1 200 ? -48.818 16.886 -41.943 1.00 33.32 180 ALA B CA 1
ATOM 4033 C C . ALA B 1 200 ? -47.389 17.094 -41.463 1.00 27.72 180 ALA B C 1
ATOM 4034 O O . ALA B 1 200 ? -47.091 16.928 -40.278 1.00 26.32 180 ALA B O 1
ATOM 4036 N N . GLY B 1 201 ? -46.497 17.429 -42.398 1.00 23.91 181 GLY B N 1
ATOM 4037 C CA . GLY B 1 201 ? -45.133 17.770 -42.053 1.00 26.83 181 GLY B CA 1
ATOM 4038 C C . GLY B 1 201 ? -44.250 16.606 -41.673 1.00 22.41 181 GLY B C 1
ATOM 4039 O O . GLY B 1 201 ? -43.182 16.824 -41.100 1.00 21.65 181 GLY B O 1
ATOM 4040 N N . TYR B 1 202 ? -44.647 15.373 -42.006 1.00 23.46 182 TYR B N 1
ATOM 4041 C CA . TYR B 1 202 ? -43.969 14.194 -41.465 1.00 20.72 182 TYR B CA 1
ATOM 4042 C C . TYR B 1 202 ? -42.522 14.074 -41.940 1.00 20.87 182 TYR B C 1
ATOM 4043 O O . TYR B 1 202 ? -41.607 13.930 -41.121 1.00 21.38 182 TYR B O 1
ATOM 4052 N N . LEU B 1 203 ? -42.294 14.111 -43.258 1.00 19.17 183 LEU B N 1
ATOM 4053 C CA . LEU B 1 203 ? -40.946 13.868 -43.773 1.00 20.83 183 LEU B CA 1
ATOM 4054 C C . LEU B 1 203 ? -39.984 14.970 -43.357 1.00 19.82 183 LEU B C 1
ATOM 4055 O O . LEU B 1 203 ? -38.808 14.699 -43.064 1.00 18.94 183 LEU B O 1
ATOM 4060 N N . GLU B 1 204 ? -40.455 16.221 -43.329 1.00 20.93 184 GLU B N 1
ATOM 4061 C CA . GLU B 1 204 ? -39.587 17.312 -42.883 1.00 20.03 184 GLU B CA 1
ATOM 4062 C C . GLU B 1 204 ? -39.091 17.056 -41.461 1.00 20.91 184 GLU B C 1
ATOM 4063 O O . GLU B 1 204 ? -37.893 17.175 -41.172 1.00 20.25 184 GLU B O 1
ATOM 4069 N N . GLY B 1 205 ? -39.998 16.661 -40.566 1.00 22.42 185 GLY B N 1
ATOM 4070 C CA . GLY B 1 205 ? -39.592 16.413 -39.191 1.00 22.45 185 GLY B CA 1
ATOM 4071 C C . GLY B 1 205 ? -38.683 15.207 -39.070 1.00 23.66 185 GLY B C 1
ATOM 4072 O O . GLY B 1 205 ? -37.732 15.208 -38.279 1.00 23.80 185 GLY B O 1
ATOM 4073 N N . VAL B 1 206 ? -38.953 14.170 -39.862 1.00 23.76 186 VAL B N 1
ATOM 4074 C CA . VAL B 1 206 ? -38.138 12.958 -39.811 1.00 21.82 186 VAL B CA 1
ATOM 4075 C C . VAL B 1 206 ? -36.700 13.265 -40.214 1.00 23.27 186 VAL B C 1
ATOM 4076 O O . VAL B 1 206 ? -35.743 12.858 -39.536 1.00 21.82 186 VAL B O 1
ATOM 4080 N N . VAL B 1 207 ? -36.523 14.011 -41.306 1.00 19.61 187 VAL B N 1
ATOM 4081 C CA . VAL B 1 207 ? -35.172 14.295 -41.781 1.00 16.57 187 VAL B CA 1
ATOM 4082 C C . VAL B 1 207 ? -34.465 15.267 -40.844 1.00 19.64 187 VAL B C 1
ATOM 4083 O O . VAL B 1 207 ? -33.292 15.068 -40.489 1.00 20.48 187 VAL B O 1
ATOM 4087 N N . LYS B 1 208 ? -35.160 16.318 -40.406 1.00 17.06 188 LYS B N 1
ATOM 4088 C CA . LYS B 1 208 ? -34.477 17.337 -39.621 1.00 19.16 188 LYS B CA 1
ATOM 4089 C C . LYS B 1 208 ? -34.058 16.835 -38.241 1.00 20.06 188 LYS B C 1
ATOM 4090 O O . LYS B 1 208 ? -33.136 17.411 -37.656 1.00 19.65 188 LYS B O 1
ATOM 4096 N N . THR B 1 209 ? -34.712 15.800 -37.702 1.00 19.95 189 THR B N 1
ATOM 4097 C CA . THR B 1 209 ? -34.405 15.316 -36.357 1.00 19.34 189 THR B CA 1
ATOM 4098 C C . THR B 1 209 ? -33.656 13.988 -36.346 1.00 21.24 189 THR B C 1
ATOM 4099 O O . THR B 1 209 ? -33.435 13.427 -35.269 1.00 19.88 189 THR B O 1
ATOM 4103 N N . SER B 1 210 ? -33.248 13.475 -37.503 1.00 19.72 190 SER B N 1
ATOM 4104 C CA . SER B 1 210 ? -32.647 12.147 -37.541 1.00 17.34 190 SER B CA 1
ATOM 4105 C C . SER B 1 210 ? -31.244 12.144 -36.954 1.00 17.10 190 SER B C 1
ATOM 4106 O O . SER B 1 210 ? -30.420 13.013 -37.254 1.00 20.42 190 SER B O 1
ATOM 4109 N N . THR B 1 211 ? -30.971 11.134 -36.135 1.00 19.15 191 THR B N 1
ATOM 4110 C CA . THR B 1 211 ? -29.613 10.834 -35.710 1.00 19.33 191 THR B CA 1
ATOM 4111 C C . THR B 1 211 ? -29.056 9.611 -36.413 1.00 21.87 191 THR B C 1
ATOM 4112 O O . THR B 1 211 ? -27.933 9.193 -36.107 1.00 20.86 191 THR B O 1
ATOM 4116 N N . THR B 1 212 ? -29.798 9.034 -37.360 1.00 19.01 192 THR B N 1
ATOM 4117 C CA . THR B 1 212 ? -29.339 7.860 -38.092 1.00 19.24 192 THR B CA 1
ATOM 4118 C C . THR B 1 212 ? -28.845 8.182 -39.486 1.00 17.52 192 THR B C 1
ATOM 4119 O O . THR B 1 212 ? -28.177 7.331 -40.096 1.00 18.25 192 THR B O 1
ATOM 4123 N N . THR B 1 213 ? -29.162 9.373 -40.004 1.00 17.69 193 THR B N 1
ATOM 4124 C CA . THR B 1 213 ? -28.644 9.810 -41.298 1.00 17.46 193 THR B CA 1
ATOM 4125 C C . THR B 1 213 ? -27.152 9.532 -41.398 1.00 18.05 193 THR B C 1
ATOM 4126 O O . THR B 1 213 ? -26.388 9.837 -40.479 1.00 18.58 193 THR B O 1
ATOM 4130 N N . LYS B 1 214 ? -26.747 8.920 -42.506 1.00 15.83 194 LYS B N 1
ATOM 4131 C CA . LYS B 1 214 ? -25.402 8.369 -42.614 1.00 17.00 194 LYS B CA 1
ATOM 4132 C C . LYS B 1 214 ? -24.696 8.958 -43.824 1.00 19.05 194 LYS B C 1
ATOM 4133 O O . LYS B 1 214 ? -25.199 8.874 -44.944 1.00 17.62 194 LYS B O 1
ATOM 4139 N N . ALA B 1 215 ? -23.514 9.525 -43.614 1.00 16.02 195 ALA B N 1
ATOM 4140 C CA . ALA B 1 215 ? -22.725 10.055 -44.715 1.00 16.92 195 ALA B CA 1
ATOM 4141 C C . ALA B 1 215 ? -21.630 9.060 -45.072 1.00 16.90 195 ALA B C 1
ATOM 4142 O O . ALA B 1 215 ? -21.009 8.450 -44.190 1.00 18.49 195 ALA B O 1
ATOM 4144 N N . ARG B 1 216 ? -21.388 8.916 -46.373 1.00 15.60 196 ARG B N 1
ATOM 4145 C CA . ARG B 1 216 ? -20.416 7.971 -46.897 1.00 15.91 196 ARG B CA 1
ATOM 4146 C C . ARG B 1 216 ? -19.475 8.682 -47.855 1.00 17.83 196 ARG B C 1
ATOM 4147 O O . ARG B 1 216 ? -19.908 9.191 -48.899 1.00 17.54 196 ARG B O 1
ATOM 4155 N N . LEU B 1 217 ? -18.187 8.709 -47.509 1.00 16.03 197 LEU B N 1
ATOM 4156 C CA . LEU B 1 217 ? -17.146 9.277 -48.351 1.00 16.19 197 LEU B CA 1
ATOM 4157 C C . LEU B 1 217 ? -16.316 8.134 -48.924 1.00 16.69 197 LEU B C 1
ATOM 4158 O O . LEU B 1 217 ? -15.735 7.357 -48.161 1.00 19.04 197 LEU B O 1
ATOM 4163 N N . LEU B 1 218 ? -16.276 8.012 -50.252 1.00 16.87 198 LEU B N 1
ATOM 4164 C CA . LEU B 1 218 ? -15.602 6.888 -50.895 1.00 17.37 198 LEU B CA 1
ATOM 4165 C C . LEU B 1 218 ? -14.359 7.368 -51.620 1.00 18.60 198 LEU B C 1
ATOM 4166 O O . LEU B 1 218 ? -14.358 8.458 -52.201 1.00 19.88 198 LEU B O 1
ATOM 4171 N N . HIS B 1 219 ? -13.305 6.554 -51.555 1.00 18.66 199 HIS B N 1
ATOM 4172 C CA . HIS B 1 219 ? -12.061 6.777 -52.289 1.00 18.98 199 HIS B CA 1
ATOM 4173 C C . HIS B 1 219 ? -11.781 5.520 -53.102 1.00 22.68 199 HIS B C 1
ATOM 4174 O O . HIS B 1 219 ? -11.464 4.471 -52.533 1.00 22.71 199 HIS B O 1
ATOM 4181 N N . TYR B 1 220 ? -11.908 5.611 -54.424 1.00 21.28 200 TYR B N 1
ATOM 4182 C CA . TYR B 1 220 ? -11.503 4.543 -55.328 1.00 24.21 200 TYR B CA 1
ATOM 4183 C C . TYR B 1 220 ? -10.036 4.725 -55.681 1.00 26.09 200 TYR B C 1
ATOM 4184 O O . TYR B 1 220 ? -9.661 5.724 -56.326 1.00 24.37 200 TYR B O 1
ATOM 4193 N N . PHE B 1 221 ? -9.231 3.732 -55.288 1.00 23.32 201 PHE B N 1
ATOM 4194 C CA . PHE B 1 221 ? -7.794 3.774 -55.475 1.00 24.64 201 PHE B CA 1
ATOM 4195 C C . PHE B 1 221 ? -7.451 3.608 -56.953 1.00 30.32 201 PHE B C 1
ATOM 4196 O O . PHE B 1 221 ? -8.164 2.911 -57.683 1.00 32.63 201 PHE B O 1
ATOM 4204 N N . PRO B 1 222 ? -6.401 4.271 -57.432 1.00 27.96 202 PRO B N 1
ATOM 4205 C CA . PRO B 1 222 ? -5.978 4.070 -58.821 1.00 32.40 202 PRO B CA 1
ATOM 4206 C C . PRO B 1 222 ? -5.605 2.616 -59.065 1.00 38.77 202 PRO B C 1
ATOM 4207 O O . PRO B 1 222 ? -5.142 1.916 -58.160 1.00 39.51 202 PRO B O 1
ATOM 4211 N N . GLU B 1 223 ? -5.829 2.165 -60.299 1.00 46.14 203 GLU B N 1
ATOM 4212 C CA . GLU B 1 223 ? -5.460 0.811 -60.717 1.00 57.87 203 GLU B CA 1
ATOM 4213 C C . GLU B 1 223 ? -4.111 0.351 -60.167 1.00 67.84 203 GLU B C 1
ATOM 4214 O O . GLU B 1 223 ? -3.060 0.705 -60.703 1.00 64.23 203 GLU B O 1
ATOM 4220 N N . CYS B 1 246 ? -24.773 -4.963 -65.544 1.00 64.75 226 CYS B N 1
ATOM 4221 C CA . CYS B 1 246 ? -24.430 -4.314 -64.280 1.00 72.65 226 CYS B CA 1
ATOM 4222 C C . CYS B 1 246 ? -25.650 -4.283 -63.347 1.00 57.70 226 CYS B C 1
ATOM 4223 O O . CYS B 1 246 ? -26.720 -3.814 -63.733 1.00 56.92 226 CYS B O 1
ATOM 4226 N N . ALA B 1 247 ? -25.492 -4.787 -62.123 1.00 45.81 227 ALA B N 1
ATOM 4227 C CA . ALA B 1 247 ? -26.628 -4.941 -61.225 1.00 42.26 227 ALA B CA 1
ATOM 4228 C C . ALA B 1 247 ? -27.014 -3.617 -60.572 1.00 29.93 227 ALA B C 1
ATOM 4229 O O . ALA B 1 247 ? -26.160 -2.834 -60.142 1.00 29.49 227 ALA B O 1
ATOM 4231 N N . THR B 1 248 ? -28.314 -3.379 -60.503 1.00 27.60 228 THR B N 1
ATOM 4232 C CA . THR B 1 248 ? -28.850 -2.174 -59.898 1.00 24.32 228 THR B CA 1
ATOM 4233 C C . THR B 1 248 ? -29.079 -2.398 -58.408 1.00 25.61 228 THR B C 1
ATOM 4234 O O . THR B 1 248 ? -29.109 -3.535 -57.924 1.00 25.93 228 THR B O 1
ATOM 4238 N N . HIS B 1 249 ? -29.241 -1.291 -57.684 1.00 21.75 229 HIS B N 1
ATOM 4239 C CA . HIS B 1 249 ? -29.674 -1.320 -56.292 1.00 22.47 229 HIS B CA 1
ATOM 4240 C C . HIS B 1 249 ? -30.677 -0.200 -56.069 1.00 21.53 229 HIS B C 1
ATOM 4241 O O . HIS B 1 249 ? -30.841 0.702 -56.900 1.00 19.03 229 HIS B O 1
ATOM 4248 N N . LEU B 1 250 ? -31.352 -0.276 -54.922 1.00 20.30 230 LEU B N 1
ATOM 4249 C CA . LEU B 1 250 ? -32.206 0.786 -54.410 1.00 19.56 230 LEU B CA 1
ATOM 4250 C C . LEU B 1 250 ? -31.595 1.340 -53.130 1.00 23.65 230 LEU B C 1
ATOM 4251 O O . LEU B 1 250 ? -31.099 0.571 -52.293 1.00 22.10 230 LEU B O 1
ATOM 4256 N N . ASP B 1 251 ? -31.621 2.665 -52.970 1.00 18.46 231 ASP B N 1
ATOM 4257 C CA . ASP B 1 251 ? -31.225 3.235 -51.682 1.00 17.29 231 ASP B CA 1
ATOM 4258 C C . ASP B 1 251 ? -32.313 2.933 -50.661 1.00 19.01 231 ASP B C 1
ATOM 4259 O O . ASP B 1 251 ? -33.499 2.926 -50.984 1.00 18.10 231 ASP B O 1
ATOM 4264 N N . HIS B 1 252 ? -31.918 2.701 -49.413 1.00 18.01 232 HIS B N 1
ATOM 4265 C CA A HIS B 1 252 ? -32.825 2.215 -48.381 0.60 19.87 232 HIS B CA 1
ATOM 4266 C CA B HIS B 1 252 ? -32.937 2.232 -48.485 0.40 19.63 232 HIS B CA 1
ATOM 4267 C C . HIS B 1 252 ? -33.514 3.327 -47.594 1.00 24.12 232 HIS B C 1
ATOM 4268 O O . HIS B 1 252 ? -34.583 3.104 -47.012 1.00 18.84 232 HIS B O 1
ATOM 4281 N N . GLY B 1 253 ? -32.920 4.511 -47.542 1.00 18.11 233 GLY B N 1
ATOM 4282 C CA . GLY B 1 253 ? -33.387 5.593 -46.683 1.00 16.84 233 GLY B CA 1
ATOM 4283 C C . GLY B 1 253 ? -34.472 6.453 -47.311 1.00 16.83 233 GLY B C 1
ATOM 4284 O O . GLY B 1 253 ? -35.285 5.982 -48.115 1.00 17.05 233 GLY B O 1
ATOM 4285 N N . CYS B 1 254 ? -34.469 7.743 -46.946 1.00 16.61 234 CYS B N 1
ATOM 4286 C CA . CYS B 1 254 ? -35.477 8.683 -47.440 1.00 17.85 234 CYS B CA 1
ATOM 4287 C C . CYS B 1 254 ? -34.970 9.458 -48.640 1.00 16.46 234 CYS B C 1
ATOM 4288 O O . CYS B 1 254 ? -35.492 9.304 -49.756 1.00 17.18 234 CYS B O 1
ATOM 4291 N N . LEU B 1 255 ? -33.946 10.287 -48.419 1.00 16.19 235 LEU B N 1
ATOM 4292 C CA . LEU B 1 255 ? -33.420 11.138 -49.484 1.00 16.06 235 LEU B CA 1
ATOM 4293 C C . LEU B 1 255 ? -31.904 11.085 -49.413 1.00 15.86 235 LEU B C 1
ATOM 4294 O O . LEU B 1 255 ? -31.318 11.384 -48.370 1.00 18.17 235 LEU B O 1
ATOM 4299 N N . THR B 1 256 ? -31.276 10.712 -50.512 1.00 15.90 236 THR B N 1
ATOM 4300 C CA . THR B 1 256 ? -29.823 10.616 -50.574 1.00 16.38 236 THR B CA 1
ATOM 4301 C C . THR B 1 256 ? -29.271 11.845 -51.277 1.00 18.56 236 THR B C 1
ATOM 4302 O O . THR B 1 256 ? -29.495 12.026 -52.480 1.00 16.94 236 THR B O 1
ATOM 4306 N N . GLY B 1 257 ? -28.533 12.670 -50.529 1.00 15.51 237 GLY B N 1
ATOM 4307 C CA . GLY B 1 257 ? -27.844 13.811 -51.123 1.00 15.47 237 GLY B CA 1
ATOM 4308 C C . GLY B 1 257 ? -26.550 13.375 -51.794 1.00 18.16 237 GLY B C 1
ATOM 4309 O O . GLY B 1 257 ? -25.821 12.521 -51.295 1.00 17.86 237 GLY B O 1
ATOM 4310 N N . LEU B 1 258 ? -26.284 13.961 -52.960 1.00 16.09 238 LEU B N 1
ATOM 4311 C CA . LEU B 1 258 ? -25.183 13.546 -53.825 1.00 16.98 238 LEU B CA 1
ATOM 4312 C C . LEU B 1 258 ? -24.466 14.767 -54.370 1.00 17.00 238 LEU B C 1
ATOM 4313 O O . LEU B 1 258 ? -25.103 15.760 -54.724 1.00 17.64 238 LEU B O 1
ATOM 4318 N N . THR B 1 259 ? -23.140 14.680 -54.450 1.00 18.04 239 THR B N 1
ATOM 4319 C CA . THR B 1 259 ? -22.345 15.565 -55.294 1.00 17.52 239 THR B CA 1
ATOM 4320 C C . THR B 1 259 ? -21.882 14.820 -56.542 1.00 17.84 239 THR B C 1
ATOM 4321 O O . THR B 1 259 ? -21.843 13.582 -56.576 1.00 19.12 239 THR B O 1
ATOM 4325 N N . SER B 1 260 ? -21.456 15.580 -57.551 1.00 16.85 240 SER B N 1
ATOM 4326 C CA . SER B 1 260 ? -20.727 14.948 -58.641 1.00 19.01 240 SER B CA 1
ATOM 4327 C C . SER B 1 260 ? -19.392 14.426 -58.117 1.00 18.09 240 SER B C 1
ATOM 4328 O O . SER B 1 260 ? -18.827 14.951 -57.150 1.00 18.85 240 SER B O 1
ATOM 4331 N N . ALA B 1 261 ? -18.890 13.384 -58.769 1.00 17.62 241 ALA B N 1
ATOM 4332 C CA . ALA B 1 261 ? -17.647 12.759 -58.332 1.00 19.14 241 ALA B CA 1
ATOM 4333 C C . ALA B 1 261 ? -16.451 13.643 -58.661 1.00 19.74 241 ALA B C 1
ATOM 4334 O O . ALA B 1 261 ? -16.493 14.489 -59.564 1.00 20.64 241 ALA B O 1
ATOM 4336 N N . MET B 1 262 ? -15.370 13.455 -57.893 1.00 18.05 242 MET B N 1
ATOM 4337 C CA . MET B 1 262 ? -14.096 14.129 -58.147 1.00 18.37 242 MET B CA 1
ATOM 4338 C C . MET B 1 262 ? -13.074 13.135 -58.683 1.00 19.19 242 MET B C 1
ATOM 4339 O O . MET B 1 262 ? -12.811 12.110 -58.055 1.00 19.86 242 MET B O 1
ATOM 4344 N N . PHE B 1 263 ? -12.509 13.427 -59.847 1.00 19.43 243 PHE B N 1
ATOM 4345 C CA . PHE B 1 263 ? -11.374 12.665 -60.351 1.00 20.03 243 PHE B CA 1
ATOM 4346 C C . PHE B 1 263 ? -10.093 13.427 -60.052 1.00 23.76 243 PHE B C 1
ATOM 4347 O O . PHE B 1 263 ? -10.035 14.649 -60.217 1.00 22.24 243 PHE B O 1
ATOM 4355 N N . VAL B 1 264 ? -9.076 12.704 -59.581 1.00 20.51 244 VAL B N 1
ATOM 4356 C CA . VAL B 1 264 ? -7.813 13.309 -59.156 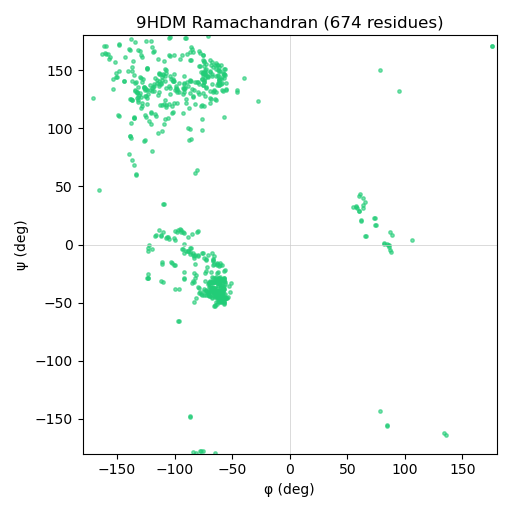1.00 21.97 244 VAL B CA 1
ATOM 4357 C C . VAL B 1 264 ? -6.667 12.525 -59.779 1.00 22.71 244 VAL B C 1
ATOM 4358 O O . VAL B 1 264 ? -6.645 11.297 -59.690 1.00 23.56 244 VAL B O 1
ATOM 4362 N N . ASP B 1 265 ? -5.711 13.226 -60.397 1.00 22.05 245 ASP B N 1
ATOM 4363 C CA . ASP B 1 265 ? -4.460 12.611 -60.851 1.00 22.86 245 ASP B CA 1
ATOM 4364 C C . ASP B 1 265 ? -3.488 12.681 -59.680 1.00 26.89 245 ASP B C 1
ATOM 4365 O O . ASP B 1 265 ? -2.887 13.724 -59.419 1.00 23.07 245 ASP B O 1
ATOM 4370 N N . GLU B 1 266 ? -3.343 11.566 -58.962 1.00 24.23 246 GLU B N 1
ATOM 4371 C CA . GLU B 1 266 ? -2.569 11.566 -57.731 1.00 22.60 246 GLU B CA 1
ATOM 4372 C C . GLU B 1 266 ? -1.069 11.503 -57.974 1.00 25.85 246 GLU B C 1
ATOM 4373 O O . GLU B 1 266 ? -0.305 11.701 -57.023 1.00 27.83 246 GLU B O 1
ATOM 4379 N N . ALA B 1 267 ? -0.631 11.262 -59.211 1.00 28.33 247 ALA B N 1
ATOM 4380 C CA . ALA B 1 267 ? 0.777 11.484 -59.533 1.00 30.09 247 ALA B CA 1
ATOM 4381 C C . ALA B 1 267 ? 1.065 12.972 -59.689 1.00 32.46 247 ALA B C 1
ATOM 4382 O O . ALA B 1 267 ? 2.077 13.474 -59.179 1.00 33.58 247 ALA B O 1
ATOM 4384 N N . ALA B 1 268 ? 0.172 13.693 -60.372 1.00 26.34 248 ALA B N 1
ATOM 4385 C CA . ALA B 1 268 ? 0.345 15.130 -60.564 1.00 29.14 248 ALA B CA 1
ATOM 4386 C C . ALA B 1 268 ? 0.151 15.900 -59.264 1.00 27.84 248 ALA B C 1
ATOM 4387 O O . ALA B 1 268 ? 0.864 16.873 -59.007 1.00 29.77 248 ALA B O 1
ATOM 4389 N N . THR B 1 269 ? -0.842 15.514 -58.455 1.00 25.27 249 THR B N 1
ATOM 4390 C CA . THR B 1 269 ? -1.131 16.178 -57.184 1.00 26.36 249 THR B CA 1
ATOM 4391 C C . THR B 1 269 ? -1.147 15.123 -56.085 1.00 28.32 249 THR B C 1
ATOM 4392 O O . THR B 1 269 ? -2.194 14.541 -55.787 1.00 23.97 249 THR B O 1
ATOM 4396 N N . PRO B 1 270 ? -0.001 14.845 -55.468 1.00 24.67 250 PRO B N 1
ATOM 4397 C CA . PRO B 1 270 ? 0.088 13.724 -54.512 1.00 23.83 250 PRO B CA 1
ATOM 4398 C C . PRO B 1 270 ? -0.832 13.917 -53.320 1.00 23.67 250 PRO B C 1
ATOM 4399 O O . PRO B 1 270 ? -0.947 15.022 -52.764 1.00 22.87 250 PRO B O 1
ATOM 4403 N N . PRO B 1 271 ? -1.527 12.849 -52.892 1.00 24.66 251 PRO B N 1
ATOM 4404 C CA . PRO B 1 271 ? -2.466 12.945 -51.760 1.00 25.29 251 PRO B CA 1
ATOM 4405 C C . PRO B 1 271 ? -1.751 12.882 -50.413 1.00 26.72 251 PRO B C 1
ATOM 4406 O O . PRO B 1 271 ? -1.948 11.968 -49.609 1.00 26.43 251 PRO B O 1
ATOM 4410 N N . VAL B 1 272 ? -0.917 13.884 -50.154 1.00 23.67 252 VAL B N 1
ATOM 4411 C CA . VAL B 1 272 ? 0.019 13.886 -49.037 1.00 23.05 252 VAL B CA 1
ATOM 4412 C C . VAL B 1 272 ? -0.295 15.061 -48.127 1.00 24.43 252 VAL B C 1
ATOM 4413 O O . VAL B 1 272 ? -0.446 16.194 -48.600 1.00 34.48 252 VAL B O 1
ATOM 4417 N N . VAL B 1 273 ? -0.375 14.800 -46.821 1.00 22.55 253 VAL B N 1
ATOM 4418 C CA . VAL B 1 273 ? -0.673 15.847 -45.847 1.00 25.35 253 VAL B CA 1
ATOM 4419 C C . VAL B 1 273 ? 0.598 16.673 -45.673 1.00 35.16 253 VAL B C 1
ATOM 4420 O O . VAL B 1 273 ? 1.501 16.310 -44.917 1.00 32.70 253 VAL B O 1
ATOM 4424 N N . ASN B 1 274 ? 0.654 17.803 -46.372 1.00 29.43 254 ASN B N 1
ATOM 4425 C CA . ASN B 1 274 ? 1.804 18.703 -46.330 1.00 36.27 254 ASN B CA 1
ATOM 4426 C C . ASN B 1 274 ? 1.232 20.109 -46.276 1.00 48.05 254 ASN B C 1
ATOM 4427 O O . ASN B 1 274 ? 0.932 20.713 -47.316 1.00 47.36 254 ASN B O 1
ATOM 4432 N N . PRO B 1 275 ? 1.023 20.649 -45.076 1.00 43.85 255 PRO B N 1
ATOM 4433 C CA . PRO B 1 275 ? 0.376 21.962 -44.962 1.00 55.27 255 PRO B CA 1
ATOM 4434 C C . PRO B 1 275 ? 1.201 23.057 -45.623 1.00 60.78 255 PRO B C 1
ATOM 4435 O O . PRO B 1 275 ? 2.431 22.991 -45.687 1.00 63.31 255 PRO B O 1
ATOM 4439 N N . SER B 1 276 ? 0.498 24.074 -46.126 1.00 68.48 256 SER B N 1
ATOM 4440 C CA . SER B 1 276 ? 1.131 25.200 -46.804 1.00 72.15 256 SER B CA 1
ATOM 4441 C C . SER B 1 276 ? 2.005 26.000 -45.845 1.00 73.60 256 SER B C 1
ATOM 4442 O O . SER B 1 276 ? 2.118 25.659 -44.662 1.00 69.88 256 SER B O 1
ATOM 4445 N N . VAL B 1 277 ? 2.625 27.071 -46.348 1.00 77.29 257 VAL B N 1
ATOM 4446 C CA . VAL B 1 277 ? 3.510 27.885 -45.516 1.00 79.60 257 VAL B CA 1
ATOM 4447 C C . VAL B 1 277 ? 2.764 28.463 -44.319 1.00 74.75 257 VAL B C 1
ATOM 4448 O O . VAL B 1 277 ? 3.341 28.620 -43.235 1.00 69.94 257 VAL B O 1
ATOM 4452 N N . ASN B 1 278 ? 1.479 28.781 -44.486 1.00 66.96 258 ASN B N 1
ATOM 4453 C CA . ASN B 1 278 ? 0.680 29.295 -43.381 1.00 59.20 258 ASN B CA 1
ATOM 4454 C C . ASN B 1 278 ? 0.139 28.188 -42.484 1.00 65.98 258 ASN B C 1
ATOM 4455 O O . ASN B 1 278 ? -0.296 28.473 -41.363 1.00 52.16 258 ASN B O 1
ATOM 4460 N N . GLY B 1 279 ? 0.147 26.940 -42.950 1.00 71.61 259 GLY B N 1
ATOM 4461 C CA . GLY B 1 279 ? -0.311 25.815 -42.159 1.00 66.63 259 GLY B CA 1
ATOM 4462 C C . GLY B 1 279 ? -1.651 25.243 -42.565 1.00 59.69 259 GLY B C 1
ATOM 4463 O O . GLY B 1 279 ? -2.151 24.345 -41.874 1.00 63.94 259 GLY B O 1
ATOM 4464 N N . SER B 1 280 ? -2.262 25.737 -43.639 1.00 61.92 260 SER B N 1
ATOM 4465 C CA . SER B 1 280 ? -3.534 25.212 -44.115 1.00 71.58 260 SER B CA 1
ATOM 4466 C C . SER B 1 280 ? -3.322 24.026 -45.056 1.00 66.44 260 SER B C 1
ATOM 4467 O O . SER B 1 280 ? -2.245 23.844 -45.632 1.00 61.87 260 SER B O 1
ATOM 4470 N N . LEU B 1 281 ? -4.368 23.205 -45.194 1.00 40.88 261 LEU B N 1
ATOM 4471 C CA . LEU B 1 281 ? -4.320 22.043 -46.080 1.00 49.48 261 LEU B CA 1
ATOM 4472 C C . LEU B 1 281 ? -5.130 22.304 -47.348 1.00 42.95 261 LEU B C 1
ATOM 4473 O O . LEU B 1 281 ? -6.371 22.327 -47.290 1.00 38.62 261 LEU B O 1
ATOM 4478 N N . PRO B 1 282 ? -4.493 22.473 -48.502 1.00 37.12 262 PRO B N 1
ATOM 4479 C CA . PRO B 1 282 ? -5.224 22.863 -49.729 1.00 30.96 262 PRO B CA 1
ATOM 4480 C C . PRO B 1 282 ? -5.948 21.688 -50.363 1.00 27.69 262 PRO B C 1
ATOM 4481 O O . PRO B 1 282 ? -5.532 20.531 -50.200 1.00 30.26 262 PRO B O 1
ATOM 4485 N N . PRO B 1 283 ? -7.028 21.940 -51.107 1.00 26.56 263 PRO B N 1
ATOM 4486 C CA . PRO B 1 283 ? -7.633 20.866 -51.900 1.00 23.09 263 PRO B CA 1
ATOM 4487 C C . PRO B 1 283 ? -6.696 20.440 -53.018 1.00 27.96 263 PRO B C 1
ATOM 4488 O O . PRO B 1 283 ? -5.824 21.190 -53.454 1.00 25.87 263 PRO B O 1
ATOM 4492 N N . LEU B 1 284 ? -6.894 19.217 -53.488 1.00 22.80 264 LEU B N 1
ATOM 4493 C CA . LEU B 1 284 ? -6.099 18.679 -54.579 1.00 21.55 264 LEU B CA 1
ATOM 4494 C C . LEU B 1 284 ? -6.695 19.095 -55.919 1.00 26.48 264 LEU B C 1
ATOM 4495 O O . LEU B 1 284 ? -7.887 19.379 -56.034 1.00 29.34 264 LEU B O 1
ATOM 4500 N N . GLY B 1 285 ? -5.864 19.059 -56.957 1.00 24.37 265 GLY B N 1
ATOM 4501 C CA . GLY B 1 285 ? -6.298 19.500 -58.268 1.00 24.04 265 GLY B CA 1
ATOM 4502 C C . GLY B 1 285 ? -7.323 18.537 -58.837 1.00 23.74 265 GLY B C 1
ATOM 4503 O O . GLY B 1 285 ? -7.048 17.334 -58.972 1.00 28.25 265 GLY B O 1
ATOM 4504 N N . GLU B 1 286 ? -8.508 19.039 -59.153 1.00 26.52 266 GLU B N 1
ATOM 4505 C CA . GLU B 1 286 ? -9.553 18.228 -59.763 1.00 23.39 266 GLU B CA 1
ATOM 4506 C C . GLU B 1 286 ? -9.419 18.230 -61.282 1.00 24.18 266 GLU B C 1
ATOM 4507 O O . GLU B 1 286 ? -9.120 19.263 -61.891 1.00 24.15 266 GLU B O 1
ATOM 4513 N N . LEU B 1 287 ? -9.571 17.050 -61.886 1.00 21.48 267 LEU B N 1
ATOM 4514 C CA . LEU B 1 287 ? -9.574 16.956 -63.342 1.00 23.09 267 LEU B CA 1
ATOM 4515 C C . LEU B 1 287 ? -10.813 17.640 -63.912 1.00 26.52 267 LEU B C 1
ATOM 4516 O O . LEU B 1 287 ? -11.904 17.529 -63.342 1.00 28.67 267 LEU B O 1
ATOM 4521 N N . PRO B 1 288 ? -10.666 18.392 -65.002 1.00 28.89 268 PRO B N 1
ATOM 4522 C CA . PRO B 1 288 ? -11.836 19.082 -65.570 1.00 33.61 268 PRO B CA 1
ATOM 4523 C C . PRO B 1 288 ? -12.948 18.138 -65.981 1.00 36.68 268 PRO B C 1
ATOM 4524 O O . PRO B 1 288 ? -14.131 18.469 -65.839 1.00 39.99 268 PRO B O 1
ATOM 4528 N N . THR B 1 289 ? -12.600 16.979 -66.522 1.00 32.97 269 THR B N 1
ATOM 4529 C CA . THR B 1 289 ? -13.585 16.031 -67.012 1.00 44.11 269 THR B CA 1
ATOM 4530 C C . THR B 1 289 ? -13.196 14.627 -66.579 1.00 44.16 269 THR B C 1
ATOM 4531 O O . THR B 1 289 ? -12.023 14.339 -66.334 1.00 35.00 269 THR B O 1
ATOM 4535 N N . SER B 1 290 ? -14.197 13.769 -66.446 1.00 41.99 270 SER B N 1
ATOM 4536 C CA . SER B 1 290 ? -13.915 12.369 -66.187 1.00 31.92 270 SER B CA 1
ATOM 4537 C C . SER B 1 290 ? -12.996 11.827 -67.278 1.00 30.61 270 SER B C 1
ATOM 4538 O O . SER B 1 290 ? -13.183 12.138 -68.458 1.00 33.35 270 SER B O 1
ATOM 4541 N N . PRO B 1 291 ? -12.005 11.006 -66.927 1.00 34.35 271 PRO B N 1
ATOM 4542 C CA . PRO B 1 291 ? -11.170 10.389 -67.959 1.00 30.85 271 PRO B CA 1
ATOM 4543 C C . PRO B 1 291 ? -11.896 9.321 -68.759 1.00 37.96 271 PRO B C 1
ATOM 4544 O O . PRO B 1 291 ? -11.373 8.882 -69.787 1.00 37.04 271 PRO B O 1
ATOM 4548 N N . ASP B 1 292 ? -13.093 8.929 -68.346 1.00 32.81 272 ASP B N 1
ATOM 4549 C CA . ASP B 1 292 ? -13.853 7.867 -68.990 1.00 31.64 272 ASP B CA 1
ATOM 4550 C C . ASP B 1 292 ? -15.295 8.335 -69.121 1.00 31.37 272 ASP B C 1
ATOM 4551 O O . ASP B 1 292 ? -16.000 8.459 -68.112 1.00 28.27 272 ASP B O 1
ATOM 4556 N N . PRO B 1 293 ? -15.757 8.636 -70.336 1.00 29.06 273 PRO B N 1
ATOM 4557 C CA . PRO B 1 293 ? -17.127 9.150 -70.488 1.00 27.71 273 PRO B CA 1
ATOM 4558 C C . PRO B 1 293 ? -18.190 8.159 -70.059 1.00 29.90 273 PRO B C 1
ATOM 4559 O O . PRO B 1 293 ? -19.334 8.566 -69.834 1.00 32.34 273 PRO B O 1
ATOM 4563 N N . LYS B 1 294 ? -17.853 6.878 -69.927 1.00 27.95 274 LYS B N 1
ATOM 4564 C CA . LYS B 1 294 ? -18.830 5.903 -69.459 1.00 27.29 274 LYS B CA 1
ATOM 4565 C C . LYS B 1 294 ? -18.952 5.878 -67.940 1.00 29.01 274 LYS B C 1
ATOM 4566 O O . LYS B 1 294 ? -19.865 5.232 -67.418 1.00 28.15 274 LYS B O 1
ATOM 4572 N N . ALA B 1 295 ? -18.071 6.556 -67.214 1.00 23.56 275 ALA B N 1
ATOM 4573 C CA . ALA B 1 295 ? -18.234 6.624 -65.768 1.00 24.37 275 ALA B CA 1
ATOM 4574 C C . ALA B 1 295 ? -19.452 7.468 -65.406 1.00 20.39 275 ALA B C 1
ATOM 4575 O O . ALA B 1 295 ? -19.803 8.422 -66.106 1.00 27.70 275 ALA B O 1
ATOM 4577 N N . GLY B 1 296 ? -20.093 7.117 -64.293 1.00 22.22 276 GLY B N 1
ATOM 4578 C CA . GLY B 1 296 ? -21.151 7.946 -63.749 1.00 25.44 276 GLY B CA 1
ATOM 4579 C C . GLY B 1 296 ? -22.362 7.139 -63.316 1.00 22.73 276 GLY B C 1
ATOM 4580 O O . GLY B 1 296 ? -22.306 5.918 -63.156 1.00 20.68 276 GLY B O 1
ATOM 4581 N N . LEU B 1 297 ? -23.467 7.862 -63.141 1.00 20.99 277 LEU B N 1
ATOM 4582 C CA . LEU B 1 297 ? -24.716 7.322 -62.611 1.00 18.56 277 LEU B CA 1
ATOM 4583 C C . LEU B 1 297 ? -25.609 6.834 -63.747 1.00 20.29 277 LEU B C 1
ATOM 4584 O O . LEU B 1 297 ? -25.802 7.549 -64.740 1.00 19.92 277 LEU B O 1
ATOM 4589 N N . TYR B 1 298 ? -26.169 5.632 -63.585 1.00 18.94 278 TYR B N 1
ATOM 4590 C CA . TYR B 1 298 ? -27.060 5.006 -64.553 1.00 19.23 278 TYR B CA 1
ATOM 4591 C C . TYR B 1 298 ? -28.347 4.626 -63.833 1.00 22.42 278 TYR B C 1
ATOM 4592 O O . TYR B 1 298 ? -28.305 4.059 -62.736 1.00 18.83 278 TYR B O 1
ATOM 4601 N N . ILE B 1 299 ? -29.483 4.951 -64.437 1.00 19.01 279 ILE B N 1
ATOM 4602 C CA . ILE B 1 299 ? -30.791 4.746 -63.825 1.00 18.84 279 ILE B CA 1
ATOM 4603 C C . ILE B 1 299 ? -31.657 3.953 -64.791 1.00 23.56 279 ILE B C 1
ATOM 4604 O O . ILE B 1 299 ? -31.669 4.234 -65.995 1.00 22.49 279 ILE B O 1
ATOM 4609 N N . LYS B 1 300 ? -32.363 2.951 -64.273 1.00 21.71 280 LYS B N 1
ATOM 4610 C CA . LYS B 1 300 ? -33.276 2.145 -65.080 1.00 20.20 280 LYS B CA 1
ATOM 4611 C C . LYS B 1 300 ? -34.696 2.402 -64.582 1.00 23.16 280 LYS B C 1
ATOM 4612 O O . LYS B 1 300 ? -35.137 1.802 -63.597 1.00 24.49 280 LYS B O 1
ATOM 4618 N N . SER B 1 301 ? -35.393 3.318 -65.249 1.00 21.17 281 SER B N 1
ATOM 4619 C CA . SER B 1 301 ? -36.771 3.651 -64.906 1.00 20.36 281 SER B CA 1
ATOM 4620 C C . SER B 1 301 ? -37.723 2.553 -65.374 1.00 25.42 281 SER B C 1
ATOM 4621 O O . SER B 1 301 ? -37.325 1.523 -65.933 1.00 23.05 281 SER B O 1
ATOM 4624 N N . ARG B 1 302 ? -39.010 2.804 -65.144 1.00 23.72 282 ARG B N 1
ATOM 4625 C CA . ARG B 1 302 ? -40.058 1.882 -65.565 1.00 29.83 282 ARG B CA 1
ATOM 4626 C C . ARG B 1 302 ? -40.175 1.743 -67.078 1.00 30.74 282 ARG B C 1
ATOM 4627 O O . ARG B 1 302 ? -40.915 0.866 -67.533 1.00 29.38 282 ARG B O 1
ATOM 4635 N N . THR B 1 303 ? -39.496 2.578 -67.872 1.00 26.42 283 THR B N 1
ATOM 4636 C CA . THR B 1 303 ? -39.411 2.289 -69.301 1.00 29.21 283 THR B CA 1
ATOM 4637 C C . THR B 1 303 ? -38.613 1.025 -69.591 1.00 33.50 283 THR B C 1
ATOM 4638 O O . THR B 1 303 ? -38.717 0.484 -70.698 1.00 36.76 283 THR B O 1
ATOM 4642 N N . GLY B 1 304 ? -37.811 0.557 -68.638 1.00 27.17 284 GLY B N 1
ATOM 4643 C CA . GLY B 1 304 ? -36.968 -0.597 -68.848 1.00 29.49 284 GLY B CA 1
ATOM 4644 C C . GLY B 1 304 ? -35.626 -0.267 -69.456 1.00 29.48 284 GLY B C 1
ATOM 4645 O O . GLY B 1 304 ? -34.765 -1.151 -69.548 1.00 30.98 284 GLY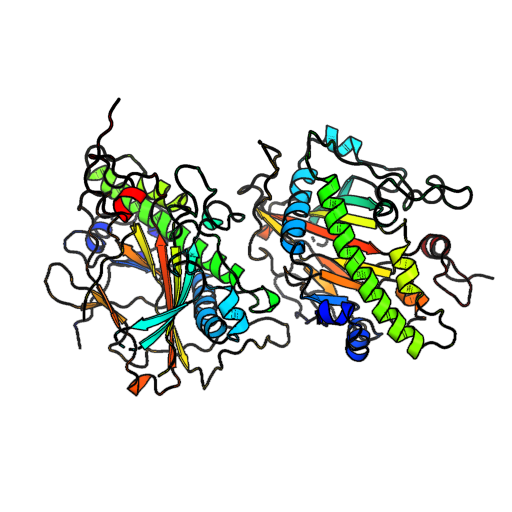 B O 1
ATOM 4646 N N . GLN B 1 305 ? -35.399 0.985 -69.819 1.00 27.99 285 GLN B N 1
ATOM 4647 C CA . GLN B 1 305 ? -34.173 1.392 -70.480 1.00 24.00 285 GLN B CA 1
ATOM 4648 C C . GLN B 1 305 ? -33.247 2.057 -69.475 1.00 27.97 285 GLN B C 1
ATOM 4649 O O . GLN B 1 305 ? -33.688 2.843 -68.630 1.00 28.00 285 GLN B O 1
ATOM 4655 N N . THR B 1 306 ? -31.958 1.770 -69.597 1.00 25.99 286 THR B N 1
ATOM 4656 C CA . THR B 1 306 ? -30.968 2.338 -68.696 1.00 23.64 286 THR B CA 1
ATOM 4657 C C . THR B 1 306 ? -30.435 3.606 -69.342 1.00 24.97 286 THR B C 1
ATOM 4658 O O . THR B 1 306 ? -30.043 3.591 -70.514 1.00 27.21 286 THR B O 1
ATOM 4662 N N . VAL B 1 307 ? -30.432 4.700 -68.582 1.00 22.08 287 VAL B N 1
ATOM 4663 C CA . VAL B 1 307 ? -29.929 5.975 -69.074 1.00 23.63 287 VAL B CA 1
ATOM 4664 C C . VAL B 1 307 ? -28.844 6.474 -68.131 1.00 24.87 287 VAL B C 1
ATOM 4665 O O . VAL B 1 307 ? -28.844 6.176 -66.935 1.00 22.23 287 VAL B O 1
ATOM 4669 N N . GLN B 1 308 ? -27.906 7.230 -68.682 1.00 20.53 288 GLN B N 1
ATOM 4670 C CA . GLN B 1 308 ? -26.888 7.896 -67.885 1.00 21.15 288 GLN B CA 1
ATOM 4671 C C . GLN B 1 308 ? -27.398 9.270 -67.466 1.00 23.20 288 GLN B C 1
ATOM 4672 O O . GLN B 1 308 ? -28.053 9.959 -68.246 1.00 24.30 288 GLN B O 1
ATOM 4678 N N . VAL B 1 309 ? -27.116 9.658 -66.224 1.00 19.11 289 VAL B N 1
ATOM 4679 C CA . VAL B 1 309 ? -27.587 10.923 -65.668 1.00 18.81 289 VAL B CA 1
ATOM 4680 C C . VAL B 1 309 ? -26.413 11.607 -64.988 1.00 24.14 289 VAL B C 1
ATOM 4681 O O . VAL B 1 309 ? -25.699 10.980 -64.198 1.00 24.84 289 VAL B O 1
ATOM 4685 N N . LYS B 1 310 ? -26.206 12.883 -65.303 1.00 21.99 290 LYS B N 1
ATOM 4686 C CA . LYS B 1 310 ? -25.077 13.635 -64.779 1.00 22.46 290 LYS B CA 1
ATOM 4687 C C . LYS B 1 310 ? -25.553 14.687 -63.787 1.00 24.01 290 LYS B C 1
ATOM 4688 O O . LYS B 1 310 ? -26.640 15.253 -63.933 1.00 27.92 290 LYS B O 1
ATOM 4694 N N . ILE B 1 311 ? -24.737 14.932 -62.768 1.00 20.16 291 ILE B N 1
ATOM 4695 C CA . ILE B 1 311 ? -24.967 15.994 -61.795 1.00 18.46 291 ILE B CA 1
ATOM 4696 C C . ILE B 1 311 ? -23.988 17.119 -62.116 1.00 20.14 291 ILE B C 1
ATOM 4697 O O . ILE B 1 311 ? -22.771 16.885 -62.114 1.00 21.51 291 ILE B O 1
ATOM 4702 N N . PRO B 1 312 ? -24.452 18.328 -62.412 1.00 21.26 292 PRO B N 1
ATOM 4703 C CA . PRO B 1 312 ? -23.510 19.439 -62.609 1.00 21.02 292 PRO B CA 1
ATOM 4704 C C . PRO B 1 312 ? -22.645 19.633 -61.373 1.00 18.90 292 PRO B C 1
ATOM 4705 O O . PRO B 1 312 ? -23.102 19.460 -60.242 1.00 21.59 292 PRO B O 1
ATOM 4709 N N . ARG B 1 313 ? -21.370 19.978 -61.602 1.00 19.61 293 ARG B N 1
ATOM 4710 C CA . ARG B 1 313 ? -20.422 20.054 -60.495 1.00 19.73 293 ARG B CA 1
ATOM 4711 C C . ARG B 1 313 ? -20.870 21.052 -59.439 1.00 20.22 293 ARG B C 1
ATOM 4712 O O . ARG B 1 313 ? -20.590 20.863 -58.249 1.00 21.24 293 ARG B O 1
ATOM 4720 N N . ASP B 1 314 ? -21.581 22.105 -59.842 1.00 20.63 294 ASP B N 1
ATOM 4721 C CA . ASP B 1 314 ? -21.989 23.146 -58.911 1.00 23.81 294 ASP B CA 1
ATOM 4722 C C . ASP B 1 314 ? -23.368 22.901 -58.300 1.00 22.71 294 ASP B C 1
ATOM 4723 O O . ASP B 1 314 ? -23.880 23.786 -57.607 1.00 23.91 294 ASP B O 1
ATOM 4728 N N . CYS B 1 315 ? -23.953 21.717 -58.493 1.00 20.21 295 CYS B N 1
ATOM 4729 C CA . CYS B 1 315 ? -25.294 21.404 -58.011 1.00 18.09 295 CYS B CA 1
ATOM 4730 C C . CYS B 1 315 ? -25.258 20.258 -57.005 1.00 18.85 295 CYS B C 1
ATOM 4731 O O . CYS B 1 315 ? -24.260 19.549 -56.864 1.00 18.17 295 CYS B O 1
ATOM 4734 N N . ILE B 1 316 ? -26.377 20.080 -56.293 1.00 17.00 296 ILE B N 1
ATOM 4735 C CA . ILE B 1 316 ? -26.565 18.944 -55.392 1.00 16.14 296 ILE B CA 1
ATOM 4736 C C . ILE B 1 316 ? -27.749 18.138 -55.896 1.00 21.56 296 ILE B C 1
ATOM 4737 O O . ILE B 1 316 ? -28.748 18.726 -56.308 1.00 24.73 296 ILE B O 1
ATOM 4742 N N . ALA B 1 317 ? -27.655 16.810 -55.884 1.00 17.38 297 ALA B N 1
ATOM 4743 C CA . ALA B 1 317 ? -28.812 16.009 -56.281 1.00 16.55 297 ALA B CA 1
ATOM 4744 C C . ALA B 1 317 ? -29.353 15.197 -55.108 1.00 17.80 297 ALA B C 1
ATOM 4745 O O . ALA B 1 317 ? -28.654 14.953 -54.128 1.00 16.49 297 ALA B O 1
ATOM 4747 N N . PHE B 1 318 ? -30.618 14.768 -55.219 1.00 16.37 298 PHE B N 1
ATOM 4748 C CA . PHE B 1 318 ? -31.250 13.924 -54.208 1.00 16.52 298 PHE B CA 1
ATOM 4749 C C . PHE B 1 318 ? -31.941 12.754 -54.889 1.00 18.14 298 PHE B C 1
ATOM 4750 O O . PHE B 1 318 ? -32.770 12.959 -55.784 1.00 17.65 298 PHE B O 1
ATOM 4758 N N . GLN B 1 319 ? -31.591 11.538 -54.478 1.00 16.31 299 GLN B N 1
ATOM 4759 C CA . GLN B 1 319 ? -32.298 10.336 -54.919 1.00 16.51 299 GLN B CA 1
ATOM 4760 C C . GLN B 1 319 ? -33.268 9.841 -53.852 1.00 20.08 299 GLN B C 1
ATOM 4761 O O . GLN B 1 319 ? -32.972 9.882 -52.655 1.00 16.70 299 GLN B O 1
ATOM 4767 N N . THR B 1 320 ? -34.423 9.352 -54.300 1.00 16.75 300 THR B N 1
ATOM 4768 C CA . THR B 1 320 ? -35.380 8.746 -53.391 1.00 18.18 300 THR B CA 1
ATOM 4769 C C . THR B 1 320 ? -34.893 7.384 -52.920 1.00 18.13 300 THR B C 1
ATOM 4770 O O . THR B 1 320 ? -34.151 6.695 -53.619 1.00 22.21 300 THR B O 1
ATOM 4774 N N . GLY B 1 321 ? -35.305 6.999 -51.707 1.00 16.95 301 GLY B N 1
ATOM 4775 C CA . GLY B 1 321 ? -35.008 5.691 -51.171 1.00 17.11 301 GLY B CA 1
ATOM 4776 C C . GLY B 1 321 ? -36.267 4.950 -50.740 1.00 19.28 301 GLY B C 1
ATOM 4777 O O . GLY B 1 321 ? -37.370 5.511 -50.717 1.00 17.51 301 GLY B O 1
ATOM 4778 N N . GLU B 1 322 ? -36.075 3.688 -50.332 1.00 17.66 302 GLU B N 1
ATOM 4779 C CA . GLU B 1 322 ? -37.220 2.817 -50.048 1.00 18.05 302 GLU B CA 1
ATOM 4780 C C . GLU B 1 322 ? -38.029 3.297 -48.849 1.00 19.67 302 GLU B C 1
ATOM 4781 O O . GLU B 1 322 ? -39.250 3.089 -48.809 1.00 20.85 302 GLU B O 1
ATOM 4787 N N . ALA B 1 323 ? -37.385 3.914 -47.852 1.00 20.09 303 ALA B N 1
ATOM 4788 C CA . ALA B 1 323 ? -38.160 4.398 -46.707 1.00 18.28 303 ALA B CA 1
ATOM 4789 C C . ALA B 1 323 ? -39.105 5.520 -47.119 1.00 20.73 303 ALA B C 1
ATOM 4790 O O . ALA B 1 323 ? -40.237 5.594 -46.623 1.00 20.15 303 ALA B O 1
ATOM 4792 N N . LEU B 1 324 ? -38.670 6.392 -48.035 1.00 18.73 304 LEU B N 1
ATOM 4793 C CA A LEU B 1 324 ? -39.572 7.430 -48.522 0.52 17.69 304 LEU B CA 1
ATOM 4794 C CA B LEU B 1 324 ? -39.547 7.436 -48.564 0.48 17.69 304 LEU B CA 1
ATOM 4795 C C . LEU B 1 324 ? -40.684 6.831 -49.375 1.00 20.46 304 LEU B C 1
ATOM 4796 O O . LEU B 1 324 ? -41.837 7.268 -49.282 1.00 19.37 304 LEU B O 1
ATOM 4805 N N . GLU B 1 325 ? -40.369 5.825 -50.187 1.00 19.33 305 GLU B N 1
ATOM 4806 C CA . GLU B 1 325 ? -41.409 5.144 -50.950 1.00 18.46 305 GLU B CA 1
ATOM 4807 C C . GLU B 1 325 ? -42.469 4.570 -50.020 1.00 22.32 305 GLU B C 1
ATOM 4808 O O . GLU B 1 325 ? -43.675 4.709 -50.277 1.00 21.18 305 GLU B O 1
ATOM 4814 N N . ARG B 1 326 ? -42.044 3.935 -48.921 1.00 20.01 306 ARG B N 1
ATOM 4815 C CA . ARG B 1 326 ? -43.018 3.360 -47.992 1.00 21.29 306 ARG B CA 1
ATOM 4816 C C . ARG B 1 326 ? -43.845 4.443 -47.311 1.00 22.56 306 ARG B C 1
ATOM 4817 O O . ARG B 1 326 ? -45.075 4.320 -47.213 1.00 20.25 306 ARG B O 1
ATOM 4825 N N . ILE B 1 327 ? -43.196 5.527 -46.873 1.00 20.61 307 ILE B N 1
ATOM 4826 C CA . ILE B 1 327 ? -43.899 6.612 -46.194 1.00 23.75 307 ILE B CA 1
ATOM 4827 C C . ILE B 1 327 ? -44.939 7.254 -47.108 1.00 20.45 307 ILE B C 1
ATOM 4828 O O . ILE B 1 327 ? -45.996 7.699 -46.641 1.00 23.84 307 ILE B O 1
ATOM 4833 N N . THR B 1 328 ? -44.670 7.316 -48.412 1.00 20.77 308 THR B N 1
ATOM 4834 C CA . THR B 1 328 ? -45.612 7.898 -49.357 1.00 21.30 308 THR B CA 1
ATOM 4835 C C . THR B 1 328 ? -46.511 6.848 -49.992 1.00 21.35 308 THR B C 1
ATOM 4836 O O . THR B 1 328 ? -47.214 7.156 -50.963 1.00 22.12 308 THR B O 1
ATOM 4840 N N . GLY B 1 329 ? -46.501 5.619 -49.473 1.00 22.37 309 GLY B N 1
ATOM 4841 C CA . GLY B 1 329 ? -47.351 4.571 -50.032 1.00 22.57 309 GLY B CA 1
ATOM 4842 C C . GLY B 1 329 ? -47.129 4.288 -51.504 1.00 29.16 309 GLY B C 1
ATOM 4843 O O . GLY B 1 329 ? -48.085 3.958 -52.217 1.00 28.89 309 GLY B O 1
ATOM 4844 N N . GLY B 1 330 ? -45.897 4.435 -51.990 1.00 22.28 310 GLY B N 1
ATOM 4845 C CA . GLY B 1 330 ? -45.566 4.184 -53.377 1.00 22.14 310 GLY B CA 1
ATOM 4846 C C . GLY B 1 330 ? -45.872 5.314 -54.331 1.00 21.28 310 GLY B C 1
ATOM 4847 O O . GLY B 1 330 ? -45.606 5.179 -55.536 1.00 24.99 310 GLY B O 1
ATOM 4848 N N . LYS B 1 331 ? -46.402 6.435 -53.842 1.00 21.72 311 LYS B N 1
ATOM 4849 C CA . LYS B 1 331 ? -46.674 7.550 -54.739 1.00 21.37 311 LYS B CA 1
ATOM 4850 C C . LYS B 1 331 ? -45.383 8.183 -55.227 1.00 24.97 311 LYS B C 1
ATOM 4851 O O . LYS B 1 331 ? -45.321 8.650 -56.367 1.00 25.45 311 LYS B O 1
ATOM 4857 N N . PHE B 1 332 ? -44.349 8.181 -54.394 1.00 20.46 312 PHE B N 1
ATOM 4858 C CA . PHE B 1 332 ? -42.976 8.381 -54.835 1.00 19.34 312 PHE B CA 1
ATOM 4859 C C . PHE B 1 332 ? -42.265 7.036 -54.728 1.00 21.06 312 PHE B C 1
ATOM 4860 O O . PHE B 1 332 ? -42.623 6.201 -53.893 1.00 20.34 312 PHE B O 1
ATOM 4868 N N . LYS B 1 333 ? -41.272 6.815 -55.590 1.00 20.64 313 LYS B N 1
ATOM 4869 C CA . LYS B 1 333 ? -40.664 5.501 -55.742 1.00 20.32 313 LYS B CA 1
ATOM 4870 C C . LYS B 1 333 ? -39.148 5.589 -55.660 1.00 20.55 313 LYS B C 1
ATOM 4871 O O . LYS B 1 333 ? -38.543 6.552 -56.146 1.00 21.49 313 LYS B O 1
ATOM 4877 N N . ALA B 1 334 ? -38.539 4.570 -55.055 1.00 19.48 314 ALA B N 1
ATOM 4878 C CA . ALA B 1 334 ? -37.107 4.339 -55.218 1.00 18.47 314 ALA B CA 1
ATOM 4879 C C . ALA B 1 334 ? -36.882 3.655 -56.560 1.00 21.43 314 ALA B C 1
ATOM 4880 O O . ALA B 1 334 ? -37.561 2.669 -56.877 1.00 22.74 314 ALA B O 1
ATOM 4882 N N . VAL B 1 335 ? -35.961 4.180 -57.358 1.00 18.16 315 VAL B N 1
ATOM 4883 C CA . VAL B 1 335 ? -35.787 3.762 -58.750 1.00 19.95 315 VAL B CA 1
ATOM 4884 C C . VAL B 1 335 ? -34.424 3.087 -58.894 1.00 20.77 315 VAL B C 1
ATOM 4885 O O . VAL B 1 335 ? -33.412 3.670 -58.494 1.00 21.51 315 VAL B O 1
ATOM 4889 N N . PRO B 1 336 ? -34.355 1.889 -59.471 1.00 18.61 316 PRO B N 1
ATOM 4890 C CA . PRO B 1 336 ? -33.081 1.152 -59.540 1.00 20.33 316 PRO B CA 1
ATOM 4891 C C . PRO B 1 336 ? -31.995 1.905 -60.302 1.00 20.41 316 PRO B C 1
ATOM 4892 O O . PRO B 1 336 ? -32.258 2.563 -61.311 1.00 20.05 316 PRO B O 1
ATOM 4896 N N . HIS B 1 337 ? -30.758 1.796 -59.813 1.00 19.34 317 HIS B N 1
ATOM 4897 C CA . HIS B 1 337 ? -29.653 2.544 -60.406 1.00 19.10 317 HIS B CA 1
ATOM 4898 C C . HIS B 1 337 ? -28.335 1.883 -60.023 1.00 19.13 317 HIS B C 1
ATOM 4899 O O . HIS B 1 337 ? -28.288 0.977 -59.191 1.00 20.54 317 HIS B O 1
ATOM 4906 N N . PHE B 1 338 ? -27.258 2.354 -60.650 1.00 18.81 318 PHE B N 1
ATOM 4907 C CA . PHE B 1 338 ? -25.914 1.930 -60.271 1.00 21.23 318 PHE B CA 1
ATOM 4908 C C . PHE B 1 338 ? -24.934 3.006 -60.700 1.00 22.73 318 PHE B C 1
ATOM 4909 O O . PHE B 1 338 ? -25.241 3.843 -61.546 1.00 19.56 318 PHE B O 1
ATOM 4917 N N . VAL B 1 339 ? -23.743 2.980 -60.106 1.00 23.00 319 VAL B N 1
ATOM 4918 C CA . VAL B 1 339 ? -22.696 3.937 -60.436 1.00 21.18 319 VAL B CA 1
ATOM 4919 C C . VAL B 1 339 ? -21.503 3.168 -60.991 1.00 24.38 319 VAL B C 1
ATOM 4920 O O . VAL B 1 339 ? -21.038 2.202 -60.374 1.00 25.30 319 VAL B O 1
ATOM 4924 N N . ARG B 1 340 ? -20.978 3.637 -62.124 1.00 21.64 320 ARG B N 1
ATOM 4925 C CA . ARG B 1 340 ? -19.793 3.080 -62.768 1.00 21.50 320 ARG B CA 1
ATOM 4926 C C . ARG B 1 340 ? -18.586 3.983 -62.558 1.00 26.91 320 ARG B C 1
ATOM 4927 O O . ARG B 1 340 ? -18.683 5.204 -62.699 1.00 23.90 320 ARG B O 1
ATOM 4935 N N . GLY B 1 341 ? -17.448 3.371 -62.231 1.00 27.96 321 GLY B N 1
ATOM 4936 C CA . GLY B 1 341 ? -16.190 4.081 -62.182 1.00 31.67 321 GLY B CA 1
ATOM 4937 C C . GLY B 1 341 ? -15.541 4.184 -63.546 1.00 30.84 321 GLY B C 1
ATOM 4938 O O . GLY B 1 341 ? -16.095 3.780 -64.568 1.00 30.83 321 GLY B O 1
ATOM 4939 N N . ALA B 1 342 ? -14.356 4.796 -63.558 1.00 29.83 322 ALA B N 1
ATOM 4940 C CA . ALA B 1 342 ? -13.565 4.901 -64.772 1.00 33.79 322 ALA B CA 1
ATOM 4941 C C . ALA B 1 342 ? -12.776 3.616 -64.991 1.00 40.78 322 ALA B C 1
ATOM 4942 O O . ALA B 1 342 ? -12.216 3.045 -64.049 1.00 42.10 322 ALA B O 1
ATOM 4944 N N . ARG B 1 343 ? -12.707 3.180 -66.243 1.00 39.66 323 ARG B N 1
ATOM 4945 C CA . ARG B 1 343 ? -11.944 1.982 -66.559 1.00 45.61 323 ARG B CA 1
ATOM 4946 C C . ARG B 1 343 ? -10.454 2.227 -66.348 1.00 53.03 323 ARG B C 1
ATOM 4947 O O . ARG B 1 343 ? -9.944 3.323 -66.599 1.00 43.54 323 ARG B O 1
ATOM 4955 N N . ALA B 1 344 ? -9.759 1.183 -65.887 1.00 59.40 324 ALA B N 1
ATOM 4956 C CA . ALA B 1 344 ? -8.353 1.315 -65.514 1.00 64.91 324 ALA B CA 1
ATOM 4957 C C . ALA B 1 344 ? -7.510 1.833 -66.673 1.00 65.17 324 ALA B C 1
ATOM 4958 O O . ALA B 1 344 ? -6.550 2.582 -66.460 1.00 60.75 324 ALA B O 1
ATOM 4960 N N . GLU B 1 345 ? -7.845 1.433 -67.907 1.00 51.42 325 GLU B N 1
ATOM 4961 C CA . GLU B 1 345 ? -7.159 1.965 -69.081 1.00 56.99 325 GLU B CA 1
ATOM 4962 C C . GLU B 1 345 ? -7.132 3.487 -69.063 1.00 64.23 325 GLU B C 1
ATOM 4963 O O . GLU B 1 345 ? -6.166 4.102 -69.529 1.00 71.82 325 GLU B O 1
ATOM 4969 N N . MET B 1 346 ? -8.176 4.109 -68.520 1.00 55.51 326 MET B N 1
ATOM 4970 C CA . MET B 1 346 ? -8.221 5.556 -68.389 1.00 65.08 326 MET B CA 1
ATOM 4971 C C . MET B 1 346 ? -7.672 6.024 -67.046 1.00 60.68 326 MET B C 1
ATOM 4972 O O . MET B 1 346 ? -7.137 7.136 -66.954 1.00 45.60 326 MET B O 1
ATOM 4977 N N . SER B 1 347 ? -7.801 5.194 -66.003 1.00 54.78 327 SER B N 1
ATOM 4978 C CA . SER B 1 347 ? -7.221 5.516 -64.700 1.00 45.89 327 SER B CA 1
ATOM 4979 C C . SER B 1 347 ? -5.695 5.494 -64.751 1.00 51.70 327 SER B C 1
ATOM 4980 O O . SER B 1 347 ? -5.038 6.304 -64.087 1.00 46.78 327 SER B O 1
ATOM 4983 N N . ALA B 1 348 ? -5.121 4.553 -65.507 1.00 61.33 328 ALA B N 1
ATOM 4984 C CA . ALA B 1 348 ? -3.682 4.506 -65.797 1.00 58.58 328 ALA B CA 1
ATOM 4985 C C . ALA B 1 348 ? -2.825 4.499 -64.532 1.00 57.73 328 ALA B C 1
ATOM 4986 O O . ALA B 1 348 ? -1.714 5.037 -64.517 1.00 63.97 328 ALA B O 1
ATOM 4988 N N . GLY B 1 349 ? -3.328 3.891 -63.458 1.00 53.88 329 GLY B N 1
ATOM 4989 C CA . GLY B 1 349 ? -2.586 3.837 -62.212 1.00 44.33 329 GLY B CA 1
ATOM 4990 C C . GLY B 1 349 ? -2.354 5.171 -61.541 1.00 50.36 329 GLY B C 1
ATOM 4991 O O . GLY B 1 349 ? -1.626 5.232 -60.544 1.00 50.47 329 GLY B O 1
ATOM 4992 N N . ARG B 1 350 ? -2.959 6.243 -62.045 1.00 45.57 330 ARG B N 1
ATOM 4993 C CA . ARG B 1 350 ? -2.774 7.574 -61.493 1.00 35.64 330 ARG B CA 1
ATOM 4994 C C . ARG B 1 350 ? -4.070 8.245 -61.069 1.00 26.13 330 ARG B C 1
ATOM 4995 O O . ARG B 1 350 ? -4.031 9.110 -60.198 1.00 25.16 330 ARG B O 1
ATOM 5003 N N . ILE B 1 351 ? -5.208 7.884 -61.656 1.00 27.25 331 ILE B N 1
ATOM 5004 C CA . ILE B 1 351 ? -6.448 8.625 -61.448 1.00 25.88 331 ILE B CA 1
ATOM 5005 C C . ILE B 1 351 ? -7.280 7.921 -60.386 1.00 23.72 331 ILE B C 1
ATOM 5006 O O . ILE B 1 351 ? -7.645 6.750 -60.538 1.00 30.66 331 ILE B O 1
ATOM 5011 N N . ALA B 1 352 ? -7.586 8.639 -59.316 1.00 21.64 332 ALA B N 1
ATOM 5012 C CA . ALA B 1 352 ? -8.481 8.168 -58.274 1.00 21.90 332 ALA B CA 1
ATOM 5013 C C . ALA B 1 352 ? -9.828 8.857 -58.429 1.00 22.21 332 ALA B C 1
ATOM 5014 O O . ALA B 1 352 ? -9.937 9.906 -59.075 1.00 20.44 332 ALA B O 1
ATOM 5016 N N . ARG B 1 353 ? -10.848 8.264 -57.800 1.00 20.03 333 ARG B N 1
ATOM 5017 C CA . ARG B 1 353 ? -12.212 8.799 -57.858 1.00 19.79 333 ARG B CA 1
ATOM 5018 C C . ARG B 1 353 ? -12.770 8.909 -56.450 1.00 19.33 333 ARG B C 1
ATOM 5019 O O . ARG B 1 353 ? -12.757 7.934 -55.703 1.00 20.90 333 ARG B O 1
ATOM 5027 N N . ASN B 1 354 ? -13.253 10.091 -56.086 1.00 18.46 334 ASN B N 1
ATOM 5028 C CA . ASN B 1 354 ? -13.792 10.344 -54.753 1.00 17.95 334 ASN B CA 1
ATOM 5029 C C . ASN B 1 354 ? -15.260 10.723 -54.861 1.00 19.28 334 ASN B C 1
ATOM 5030 O O . ASN B 1 354 ? -15.634 11.538 -55.712 1.00 17.85 334 ASN B O 1
ATOM 5035 N N . THR B 1 355 ? -16.091 10.161 -53.973 1.00 17.25 335 THR B N 1
ATOM 5036 C CA . THR B 1 355 ? -17.525 10.459 -54.026 1.00 19.11 335 THR B CA 1
ATOM 5037 C C . THR B 1 355 ? -18.073 10.723 -52.629 1.00 17.22 335 THR B C 1
ATOM 5038 O O . THR B 1 355 ? -17.528 10.262 -51.626 1.00 16.48 335 THR B O 1
ATOM 5042 N N . LEU B 1 356 ? -19.204 11.435 -52.578 1.00 19.82 336 LEU B N 1
ATOM 5043 C CA . LEU B 1 356 ? -19.924 11.665 -51.325 1.00 16.92 336 LEU B CA 1
ATOM 5044 C C . LEU B 1 356 ? -21.404 11.359 -51.491 1.00 16.92 336 LEU B C 1
ATOM 5045 O O . LEU B 1 356 ? -22.027 11.764 -52.481 1.00 19.54 336 LEU B O 1
ATOM 5050 N N . ALA B 1 357 ? -21.960 10.648 -50.512 1.00 15.75 337 ALA B N 1
ATOM 5051 C CA . ALA B 1 357 ? -23.402 10.433 -50.426 1.00 17.57 337 ALA B CA 1
ATOM 5052 C C . ALA B 1 357 ? -23.854 10.702 -49.001 1.00 16.98 337 ALA B C 1
ATOM 5053 O O . ALA B 1 357 ? -23.172 10.309 -48.058 1.00 17.21 337 ALA B O 1
ATOM 5055 N N . VAL B 1 358 ? -25.010 11.343 -48.832 1.00 15.36 338 VAL B N 1
ATOM 5056 C CA . VAL B 1 358 ? -25.579 11.596 -47.502 1.00 15.37 338 VAL B CA 1
ATOM 5057 C C . VAL B 1 358 ? -26.942 10.911 -47.492 1.00 15.93 338 VAL B C 1
ATOM 5058 O O . VAL B 1 358 ? -27.904 11.421 -48.079 1.00 17.72 338 VAL B O 1
ATOM 5062 N N . PHE B 1 359 ? -27.045 9.761 -46.837 1.00 15.48 339 PHE B N 1
ATOM 5063 C CA . PHE B 1 359 ? -28.297 8.994 -46.777 1.00 15.67 339 PHE B CA 1
ATOM 5064 C C . PHE B 1 359 ? -29.154 9.504 -45.623 1.00 15.62 339 PHE B C 1
ATOM 5065 O O . PHE B 1 359 ? -29.043 9.022 -44.487 1.00 17.00 339 PHE B O 1
ATOM 5073 N N . THR B 1 360 ? -30.029 10.487 -45.898 1.00 16.10 340 THR B N 1
ATOM 5074 C CA . THR B 1 360 ? -30.969 10.899 -44.865 1.00 15.63 340 THR B CA 1
ATOM 5075 C C . THR B 1 360 ? -32.056 9.838 -44.743 1.00 16.72 340 THR B C 1
ATOM 5076 O O . THR B 1 360 ? -32.579 9.332 -45.751 1.00 19.54 340 THR B O 1
ATOM 5080 N N . GLN B 1 361 ? -32.399 9.520 -43.497 1.00 16.06 341 GLN B N 1
ATOM 5081 C CA . GLN B 1 361 ? -33.287 8.408 -43.192 1.00 17.68 341 GLN B CA 1
ATOM 5082 C C . GLN B 1 361 ? -33.862 8.623 -41.792 1.00 19.89 341 GLN B C 1
ATOM 5083 O O . GLN B 1 361 ? -33.343 9.441 -41.025 1.00 20.12 341 GLN B O 1
ATOM 5089 N N . PRO B 1 362 ? -34.934 7.926 -41.436 1.00 18.19 342 PRO B N 1
ATOM 5090 C CA . PRO B 1 362 ? -35.608 8.216 -40.165 1.00 18.02 342 PRO B CA 1
ATOM 5091 C C . PRO B 1 362 ? -34.853 7.683 -38.957 1.00 19.61 342 PRO B C 1
ATOM 5092 O O . PRO B 1 362 ? -34.014 6.793 -39.057 1.00 21.47 342 PRO B O 1
ATOM 5096 N N . ASN B 1 363 ? -35.216 8.215 -37.790 1.00 21.91 343 ASN B N 1
ATOM 5097 C CA . ASN B 1 363 ? -34.819 7.565 -36.546 1.00 20.94 343 ASN B CA 1
ATOM 5098 C C . ASN B 1 363 ? -35.451 6.175 -36.476 1.00 19.48 343 ASN B C 1
ATOM 5099 O O . ASN B 1 363 ? -36.478 5.897 -37.104 1.00 21.61 343 ASN B O 1
ATOM 5104 N N . LEU B 1 364 ? -34.800 5.282 -35.723 1.00 23.00 344 LEU B N 1
ATOM 5105 C CA . LEU B 1 364 ? -35.193 3.875 -35.737 1.00 22.01 344 LEU B CA 1
ATOM 5106 C C . LEU B 1 364 ? -36.624 3.672 -35.253 1.00 21.17 344 LEU B C 1
ATOM 5107 O O . LEU B 1 364 ? -37.297 2.737 -35.694 1.00 22.52 344 LEU B O 1
ATOM 5112 N N . GLY B 1 365 ? -37.107 4.543 -34.365 1.00 23.62 345 GLY B N 1
ATOM 5113 C CA . GLY B 1 365 ? -38.451 4.443 -33.835 1.00 24.07 345 GLY B CA 1
ATOM 5114 C C . GLY B 1 365 ? -39.520 5.141 -34.641 1.00 24.57 345 GLY B C 1
ATOM 5115 O O . GLY B 1 365 ? -40.699 5.020 -34.304 1.00 28.09 345 GLY B O 1
ATOM 5116 N N . ASP B 1 366 ? -39.148 5.884 -35.688 1.00 23.11 346 ASP B N 1
ATOM 5117 C CA . ASP B 1 366 ? -40.133 6.552 -36.537 1.00 21.32 346 ASP B CA 1
ATOM 5118 C C . ASP B 1 366 ? -40.804 5.555 -37.473 1.00 23.54 346 ASP B C 1
ATOM 5119 O O . ASP B 1 366 ? -40.154 4.665 -38.024 1.00 24.64 346 ASP B O 1
ATOM 5124 N N . GLU B 1 367 ? -42.102 5.743 -37.699 1.00 22.26 347 GLU B N 1
ATOM 5125 C CA . GLU B 1 367 ? -42.850 4.845 -38.574 1.00 22.63 347 GLU B CA 1
ATOM 5126 C C . GLU B 1 367 ? -42.533 5.093 -40.047 1.00 27.45 347 GLU B C 1
ATOM 5127 O O . GLU B 1 367 ? -42.381 6.240 -40.483 1.00 27.66 347 GLU B O 1
ATOM 5133 N N . VAL B 1 368 ? -42.415 4.005 -40.814 1.00 24.81 348 VAL B N 1
ATOM 5134 C CA . VAL B 1 368 ? -42.325 4.099 -42.263 1.00 27.39 348 VAL B CA 1
ATOM 5135 C C . VAL B 1 368 ? -43.578 3.563 -42.942 1.00 26.19 348 VAL B C 1
ATOM 5136 O O . VAL B 1 368 ? -43.938 4.048 -44.021 1.00 25.93 348 VAL B O 1
ATOM 5140 N N . ASP B 1 369 ? -44.235 2.569 -42.359 1.00 29.79 349 ASP B N 1
ATOM 5141 C CA . ASP B 1 369 ? -45.538 2.098 -42.807 1.00 37.58 349 ASP B CA 1
ATOM 5142 C C . ASP B 1 369 ? -46.506 2.544 -41.721 1.00 32.60 349 ASP B C 1
ATOM 5143 O O . ASP B 1 369 ? -46.542 1.961 -40.634 1.00 34.82 349 ASP B O 1
ATOM 5148 N N . MET B 1 370 ? -47.270 3.598 -42.005 1.00 35.49 350 MET B N 1
ATOM 5149 C CA A MET B 1 370 ? -48.157 4.162 -40.999 0.54 35.98 350 MET B CA 1
ATOM 5150 C CA B MET B 1 370 ? -48.164 4.177 -41.012 0.46 36.02 350 MET B CA 1
ATOM 5151 C C . MET B 1 370 ? -49.458 3.393 -40.850 1.00 40.23 350 MET B C 1
ATOM 5152 O O . MET B 1 370 ? -50.176 3.614 -39.870 1.00 52.26 350 MET B O 1
ATOM 5161 N N . GLU B 1 371 ? -49.775 2.501 -41.782 1.00 38.98 351 GLU B N 1
ATOM 5162 C CA . GLU B 1 371 ? -50.971 1.688 -41.611 1.00 47.31 351 GLU B CA 1
ATOM 5163 C C . GLU B 1 371 ? -50.681 0.516 -40.681 1.00 57.21 351 GLU B C 1
ATOM 5164 O O . GLU B 1 371 ? -51.456 0.233 -39.761 1.00 53.88 351 GLU B O 1
ATOM 5170 N N . GLN B 1 372 ? -49.556 -0.165 -40.901 1.00 46.13 352 GLN B N 1
ATOM 5171 C CA . GLN B 1 372 ? -49.153 -1.306 -40.091 1.00 44.36 352 GLN B CA 1
ATOM 5172 C C . GLN B 1 372 ? -48.265 -0.918 -38.914 1.00 49.54 352 GLN B C 1
ATOM 5173 O O . GLN B 1 372 ? -47.974 -1.774 -38.071 1.00 42.85 352 GLN B O 1
ATOM 5179 N N . HIS B 1 373 ? -47.836 0.346 -38.839 1.00 36.80 353 HIS B N 1
ATOM 5180 C CA . HIS B 1 373 ? -47.043 0.865 -37.726 1.00 37.85 353 HIS B CA 1
ATOM 5181 C C . HIS B 1 373 ? -45.673 0.194 -37.655 1.00 39.08 353 HIS B C 1
ATOM 5182 O O . HIS B 1 373 ? -45.133 -0.041 -36.573 1.00 40.16 353 HIS B O 1
ATOM 5189 N N . ILE B 1 374 ? -45.099 -0.084 -38.819 1.00 30.80 354 ILE B N 1
ATOM 5190 C CA . ILE B 1 374 ? -43.746 -0.621 -38.896 1.00 25.84 354 ILE B CA 1
ATOM 5191 C C . ILE B 1 374 ? -42.760 0.538 -38.840 1.00 27.24 354 ILE B C 1
ATOM 5192 O O . ILE B 1 374 ? -42.874 1.496 -39.614 1.00 27.95 354 ILE B O 1
ATOM 5197 N N . THR B 1 375 ? -41.797 0.456 -37.922 1.00 23.16 355 THR B N 1
ATOM 5198 C CA . THR B 1 375 ? -40.802 1.508 -37.745 1.00 22.94 355 THR B CA 1
ATOM 5199 C C . THR B 1 375 ? -39.624 1.329 -38.699 1.00 21.79 355 THR B C 1
ATOM 5200 O O . THR B 1 375 ? -39.459 0.292 -39.345 1.00 24.59 355 THR B O 1
ATOM 5204 N N . PHE B 1 376 ? -38.777 2.359 -38.759 1.00 22.04 356 PHE B N 1
ATOM 5205 C CA . PHE B 1 376 ? -37.605 2.269 -39.624 1.00 24.27 356 PHE B CA 1
ATOM 5206 C C . PHE B 1 376 ? -36.650 1.176 -39.152 1.00 23.36 356 PHE B C 1
ATOM 5207 O O . PHE B 1 376 ? -36.064 0.467 -39.976 1.00 23.91 356 PHE B O 1
ATOM 5215 N N . GLY B 1 377 ? -36.478 1.014 -37.837 1.00 23.21 357 GLY B N 1
ATOM 5216 C CA . GLY B 1 377 ? -35.628 -0.070 -37.355 1.00 24.74 357 GLY B CA 1
ATOM 5217 C C . GLY B 1 377 ? -36.158 -1.440 -37.747 1.00 26.87 357 GLY B C 1
ATOM 5218 O O . GLY B 1 377 ? -35.409 -2.307 -38.222 1.00 28.06 357 GLY B O 1
ATOM 5219 N N . GLU B 1 378 ? -37.466 -1.639 -37.588 1.00 25.34 358 GLU B N 1
ATOM 5220 C CA . GLU B 1 378 ? -38.093 -2.886 -38.013 1.00 26.18 358 GLU B CA 1
ATOM 5221 C C . GLU B 1 378 ? -37.941 -3.080 -39.517 1.00 26.42 358 GLU B C 1
ATOM 5222 O O . GLU B 1 378 ? -37.583 -4.169 -39.981 1.00 26.46 358 GLU B O 1
ATOM 5228 N N . PHE B 1 379 ? -38.217 -2.024 -40.292 1.00 25.53 359 PHE B N 1
ATOM 5229 C CA . PHE B 1 379 ? -38.089 -2.062 -41.747 1.00 28.63 359 PHE B CA 1
ATOM 5230 C C . PHE B 1 379 ? -36.675 -2.452 -42.163 1.00 31.89 359 PHE B C 1
ATOM 5231 O O . PHE B 1 379 ? -36.485 -3.299 -43.047 1.00 28.01 359 PHE B O 1
ATOM 5239 N N . ALA B 1 380 ? -35.671 -1.879 -41.499 1.00 26.53 360 ALA B N 1
ATOM 5240 C CA . ALA B 1 380 ? -34.283 -2.202 -41.809 1.00 31.11 360 ALA B CA 1
ATOM 5241 C C . ALA B 1 380 ? -33.964 -3.648 -41.483 1.00 29.30 360 ALA B C 1
ATOM 5242 O O . ALA B 1 380 ? -33.076 -4.239 -42.111 1.00 34.39 360 ALA B O 1
ATOM 5244 N N . ARG B 1 381 ? -34.650 -4.223 -40.497 1.00 30.48 361 ARG B N 1
ATOM 5245 C CA . ARG B 1 381 ? -34.453 -5.629 -40.157 1.00 30.81 361 ARG B CA 1
ATOM 5246 C C . ARG B 1 381 ? -35.342 -6.591 -40.956 1.00 33.13 361 ARG B C 1
ATOM 5247 O O . ARG B 1 381 ? -35.349 -7.791 -40.662 1.00 32.76 361 ARG B O 1
ATOM 5255 N N . GLY B 1 382 ? -36.090 -6.106 -41.947 1.00 30.71 362 GLY B N 1
ATOM 5256 C CA . GLY B 1 382 ? -36.873 -6.990 -42.793 1.00 29.00 362 GLY B CA 1
ATOM 5257 C C . GLY B 1 382 ? -38.253 -7.332 -42.281 1.00 35.74 362 GLY B C 1
ATOM 5258 O O . GLY B 1 382 ? -38.889 -8.247 -42.819 1.00 32.16 362 GLY B O 1
ATOM 5259 N N . ILE B 1 383 ? -38.722 -6.650 -41.249 1.00 30.23 363 ILE B N 1
ATOM 5260 C CA . ILE B 1 383 ? -40.031 -6.917 -40.661 1.00 26.79 363 ILE B CA 1
ATOM 5261 C C . ILE B 1 383 ? -41.119 -6.356 -41.566 1.00 30.24 363 ILE B C 1
ATOM 5262 O O . ILE B 1 383 ? -41.049 -5.195 -41.987 1.00 33.97 363 ILE B O 1
ATOM 5267 N N . VAL B 1 384 ? -42.126 -7.180 -41.875 1.00 30.08 364 VAL B N 1
ATOM 5268 C CA . VAL B 1 384 ? -43.227 -6.790 -42.752 1.00 30.19 364 VAL B CA 1
ATOM 5269 C C . VAL B 1 384 ? -44.594 -6.923 -42.091 1.00 30.40 364 VAL B C 1
ATOM 5270 O O . VAL B 1 384 ? -45.605 -6.600 -42.723 1.00 37.72 364 VAL B O 1
ATOM 5274 N N . ALA B 1 385 ? -44.663 -7.374 -40.839 1.00 33.77 365 ALA B N 1
ATOM 5275 C CA . ALA B 1 385 ? -45.936 -7.496 -40.138 1.00 31.31 365 ALA B CA 1
ATOM 5276 C C . ALA B 1 385 ? -45.706 -7.253 -38.655 1.00 37.07 365 ALA B C 1
ATOM 5277 O O . ALA B 1 385 ? -44.630 -7.541 -38.127 1.00 39.51 365 ALA B O 1
ATOM 5279 N N . LYS B 1 386 ? -46.721 -6.712 -37.985 1.00 39.49 366 LYS B N 1
ATOM 5280 C CA . LYS B 1 386 ? -46.553 -6.300 -36.599 1.00 38.11 366 LYS B CA 1
ATOM 5281 C C . LYS B 1 386 ? -47.901 -6.340 -35.889 1.00 35.99 366 LYS B C 1
ATOM 5282 O O . LYS B 1 386 ? -48.929 -6.007 -36.488 1.00 39.46 366 LYS B O 1
ATOM 5288 N N . ASN B 1 387 ? -47.896 -6.753 -34.620 1.00 42.02 367 ASN B N 1
ATOM 5289 C CA . ASN B 1 387 ? -49.110 -6.693 -33.819 1.00 37.10 367 ASN B CA 1
ATOM 5290 C C . ASN B 1 387 ? -48.723 -6.540 -32.356 1.00 45.71 367 ASN B C 1
ATOM 5291 O O . ASN B 1 387 ? -47.603 -6.864 -31.950 1.00 45.77 367 ASN B O 1
ATOM 5296 N N . THR B 1 388 ? -49.658 -6.005 -31.574 1.00 48.79 368 THR B N 1
ATOM 5297 C CA . THR B 1 388 ? -49.466 -5.768 -30.151 1.00 58.09 368 THR B CA 1
ATOM 5298 C C . THR B 1 388 ? -50.366 -6.707 -29.361 1.00 57.83 368 THR B C 1
ATOM 5299 O O . THR B 1 388 ? -51.525 -6.927 -29.728 1.00 60.27 368 THR B O 1
ATOM 5303 N N . VAL B 1 389 ? -49.824 -7.267 -28.282 1.00 47.57 369 VAL B N 1
ATOM 5304 C CA . VAL B 1 389 ? -50.564 -8.176 -27.422 1.00 50.74 369 VAL B CA 1
ATOM 5305 C C . VAL B 1 389 ? -50.614 -7.581 -26.019 1.00 53.26 369 VAL B C 1
ATOM 5306 O O . VAL B 1 389 ? -49.937 -6.601 -25.708 1.00 53.76 369 VAL B O 1
ATOM 5310 N N . SER B 1 390 ? -51.431 -8.194 -25.170 1.00 43.00 370 SER B N 1
ATOM 5311 C CA . SER B 1 390 ? -51.572 -7.734 -23.798 1.00 49.13 370 SER B CA 1
ATOM 5312 C C . SER B 1 390 ? -50.747 -8.601 -22.846 1.00 51.02 370 SER B C 1
ATOM 5313 O O . SER B 1 390 ? -50.396 -9.734 -23.163 1.00 40.26 370 SER B O 1
#